Protein AF-A0A958XKD3-F1 (afdb_monomer)

Foldseek 3Di:
DDDDDDDDDDDPPPPDDDDDDDDDQAAEAEDPPDDADPPHSYHYDDPPDDDAAAEDAPVVVVPPPQDDAQRWYQHPNVRFIWGHNRPDIDTPPDDPDPDPVPDPWDFDDDPPDTDIPPPDDDPCVPPDPCPCPPDDPPDDDDPVLFFPDPVRDQQHWTQDPVRAIEHSDSDDPDNYYYPDDDDFDADDPPGRFDDDPNFGAWHAADPAETFGEGLTADNQAPPEYAEYAHYAQGNNQANDEHCEYAAEHLGCNQDHHEYNEYAHEHLGCNHEDHEYNEYTAEHLFCNEEDHEYNEYTAEHLGVNQAHHEYQEYAHEHLGCNVAHHEYCEYFHYHCWCCQPPYYNEYTYCDNDHHHDYNYYDHHYPPDPDDDDPAADEDPDPDHPDNYYYPDDDDDPDDPDPCPPPPPDDDPWDFDDDDQWTDTPVGDIDRNPPPDPDD

Mean predicted aligned error: 16.29 Å

Solvent-accessible surface area (backbone atoms only — not comparable to full-atom values): 24680 Å² total; per-residue (Å²): 134,91,90,85,90,84,81,97,81,85,88,76,88,85,80,89,83,86,90,74,80,88,77,80,90,61,45,57,52,57,86,79,79,65,79,53,52,94,90,42,64,69,33,78,48,61,96,86,59,84,85,86,58,61,71,38,41,58,69,58,59,72,63,51,77,83,66,53,65,69,43,62,34,33,28,67,70,81,72,33,45,32,32,24,76,65,84,52,79,42,72,70,66,74,68,94,63,97,54,81,87,77,55,96,75,57,86,46,77,57,92,94,46,79,48,49,71,91,80,58,74,83,73,62,85,78,48,77,74,87,78,63,80,88,67,78,77,92,60,86,86,81,57,88,85,47,52,60,41,96,82,75,53,75,64,24,46,22,68,44,98,87,68,21,31,8,36,43,36,90,74,43,91,41,67,71,33,64,78,67,86,86,84,68,59,77,30,54,99,86,44,32,60,46,66,51,97,88,36,56,30,37,39,31,56,48,50,73,26,44,22,37,24,53,56,24,42,40,91,64,28,70,96,31,29,47,30,38,15,34,22,44,29,0,27,37,48,28,37,56,34,27,48,29,38,16,40,22,42,30,0,25,20,47,19,31,51,26,29,46,30,37,17,36,23,43,27,2,31,19,33,19,43,55,22,28,48,29,42,28,36,20,44,33,3,30,27,33,20,46,52,20,32,48,31,36,16,35,22,42,31,0,26,25,45,22,31,52,23,28,47,28,38,16,38,21,40,33,1,24,24,60,16,38,57,30,25,47,29,38,14,38,28,68,41,0,15,42,40,27,50,30,33,43,31,40,18,38,44,12,42,61,48,74,66,47,56,73,44,78,42,80,38,44,100,83,58,88,77,86,88,72,98,61,54,41,46,42,83,46,95,74,42,90,37,66,71,32,66,67,68,89,84,85,74,96,74,80,93,74,89,61,80,86,69,72,94,72,80,81,83,66,60,77,44,77,57,91,54,34,44,36,38,74,87,76,54,68,49,79,46,79,81,63,81,85,85,128

Nearest PDB structures (foldseek):
  6x3m-assembly1_B  TM=3.893E-01  e=3.467E+00  Streptococcus pyogenes phage H4489A

Secondary structure (DSSP, 8-state):
---------SSSSSS-----------EEEESS-PPPPTT-SEEEE-SS----PPEE-HHHHHT-SSPPTT-EEEETTTTEEEEE-SSSEEES-----S-TTS-S--EEEETTEEEEGGG----GGGSPPP--TT---SS----TT--B-SSSSSSSEEE-TTS-EEES-SS-SSSEEESS--------SSSS-EEETTEEEEE--SBS-EEESTT-S-TT--S-B--EEESTTTTTT-SS--S-EEESTTTTTEESS--S-EEESTTTT-EESS--S-EEESTTTT-EESS--S-EEESTTTTTT-SS--S-EEESTTTTTT-SS--S-EEESTTTTTT--SSS-EEES----TT--S-EEES-TT-------S-EEES-SS-SSSEEESS----S---S-STT--S------EEEETTEEEETTS-EEE-TTS----

Sequence (438 aa):
MKIRNSLRLSLFLFWTMALAAQAAAQVAINQDNASPNPSAMLDVKSSDKGVLVPRMTTVQRVAIASPATGLLVFDETTGGFWFYNGTIWQDLSADADTDPANELQNLSLSGATLSIENGNSVDLATLPGDNFGNHTATQNLNLSGNYLSGDGDGEGVFVANNGNVGIGTASPNEQLELTGNFRLPVTTATTGAIYSGGSRFVHRYGTENFFAGIEAGNFAIGGFGSNTGVGYRALTSNTSGSFNTALGAGSLWFNTSGNDNTAVGAYALNINISGFANTVMGVYALGSNVSGANNTAIGRDALALNSTGSRNTAVGRDGLVDNVSGSDNVAIGYSAGTNTTGDNNILIGHEGVAGENNSIHLGNNTHTKTLLNGNVGIGTTAPGSALEVNGTVTATTFAGDGSALTGIPDNQTLSLSGTTLSIQDGNSVNLAGIDTDT

Radius of gyration: 66.33 Å; Cα contacts (8 Å, |Δi|>4): 948; chains: 1; bounding box: 147×44×241 Å

Structure (mmCIF, N/CA/C/O backbone):
data_AF-A0A958XKD3-F1
#
_entry.id   AF-A0A958XKD3-F1
#
loop_
_atom_site.group_PDB
_atom_site.id
_atom_site.type_symbol
_atom_site.label_atom_id
_atom_site.label_alt_id
_atom_site.label_comp_id
_atom_site.label_asym_id
_atom_site.label_entity_id
_atom_site.label_seq_id
_atom_site.pdbx_PDB_ins_code
_atom_site.Cartn_x
_atom_site.Cartn_y
_atom_site.Cartn_z
_atom_site.occupancy
_atom_site.B_iso_or_equiv
_atom_site.auth_seq_id
_atom_site.auth_comp_id
_atom_site.auth_asym_id
_atom_site.auth_atom_id
_atom_site.pdbx_PDB_model_num
ATOM 1 N N . MET A 1 1 ? -104.380 -8.897 149.874 1.00 43.31 1 MET A N 1
ATOM 2 C CA . MET A 1 1 ? -104.862 -9.069 148.481 1.00 43.31 1 MET A CA 1
ATOM 3 C C . MET A 1 1 ? -104.172 -7.984 147.628 1.00 43.31 1 MET A C 1
ATOM 5 O O . MET A 1 1 ? -104.431 -6.831 147.917 1.00 43.31 1 MET A O 1
ATOM 9 N N . LYS A 1 2 ? -103.011 -8.269 146.986 1.00 50.03 2 LYS A N 1
ATOM 10 C CA . LYS A 1 2 ? -102.721 -8.266 145.507 1.00 50.03 2 LYS A CA 1
ATOM 11 C C . LYS A 1 2 ? -102.974 -6.887 144.813 1.00 50.03 2 LYS A C 1
ATOM 13 O O . LYS A 1 2 ? -104.091 -6.424 144.937 1.00 50.03 2 LYS A O 1
ATOM 18 N N . ILE A 1 3 ? -102.076 -6.157 144.102 1.00 47.53 3 ILE A N 1
ATOM 19 C CA . ILE A 1 3 ? -101.016 -6.429 143.073 1.00 47.53 3 ILE A CA 1
ATOM 20 C C . ILE A 1 3 ? -100.045 -5.199 142.887 1.00 47.53 3 ILE A C 1
ATOM 22 O O . ILE A 1 3 ? -100.374 -4.101 143.319 1.00 47.53 3 ILE A O 1
ATOM 26 N N . ARG A 1 4 ? -98.856 -5.400 142.260 1.00 52.50 4 ARG A N 1
ATOM 27 C CA . ARG A 1 4 ? -97.653 -4.522 142.050 1.00 52.50 4 ARG A CA 1
ATOM 28 C C . ARG A 1 4 ? -97.585 -3.743 140.693 1.00 52.50 4 ARG A C 1
ATOM 30 O O . ARG A 1 4 ? -98.105 -4.252 139.713 1.00 52.50 4 ARG A O 1
ATOM 37 N N . ASN A 1 5 ? -96.784 -2.649 140.662 1.00 52.84 5 ASN A N 1
ATOM 38 C CA . ASN A 1 5 ? -95.861 -2.074 139.623 1.00 52.84 5 ASN A CA 1
ATOM 39 C C . ASN A 1 5 ? -96.262 -1.809 138.139 1.00 52.84 5 ASN A C 1
ATOM 41 O O . ASN A 1 5 ? -96.505 -2.771 137.428 1.00 52.84 5 ASN A O 1
ATOM 45 N N . SER A 1 6 ? -96.015 -0.576 137.622 1.00 48.25 6 SER A N 1
ATOM 46 C CA . SER A 1 6 ? -95.079 -0.287 136.485 1.00 48.25 6 SER A CA 1
ATOM 47 C C . SER A 1 6 ? -95.017 1.194 136.003 1.00 48.25 6 SER A C 1
ATOM 49 O O . SER A 1 6 ? -96.002 1.717 135.497 1.00 48.25 6 SER A O 1
ATOM 51 N N . LEU A 1 7 ? -93.815 1.796 136.122 1.00 44.59 7 LEU A N 1
ATOM 52 C CA . LEU A 1 7 ? -93.025 2.617 135.154 1.00 44.59 7 LEU A CA 1
ATOM 53 C C . LEU A 1 7 ? -93.712 3.751 134.342 1.00 44.59 7 LEU A C 1
ATOM 55 O O . LEU A 1 7 ? -94.606 3.490 133.556 1.00 44.59 7 LEU A O 1
ATOM 59 N N . ARG A 1 8 ? -93.329 5.045 134.406 1.00 53.38 8 ARG A N 1
ATOM 60 C CA . ARG A 1 8 ? -92.017 5.702 134.120 1.00 53.38 8 ARG A CA 1
ATOM 61 C C . ARG A 1 8 ? -91.347 5.285 132.795 1.00 53.38 8 ARG A C 1
ATOM 63 O O . ARG A 1 8 ? -90.230 4.782 132.824 1.00 53.38 8 ARG A O 1
ATOM 70 N N . LEU A 1 9 ? -91.999 5.513 131.647 1.00 44.31 9 LEU A N 1
ATOM 71 C CA . LEU A 1 9 ? -91.390 5.240 130.328 1.00 44.31 9 LEU A CA 1
ATOM 72 C C . LEU A 1 9 ? -91.744 6.227 129.191 1.00 44.31 9 LEU A C 1
ATOM 74 O O . LEU A 1 9 ? -91.605 5.873 128.030 1.00 44.31 9 LEU A O 1
ATOM 78 N N . SER A 1 10 ? -92.183 7.462 129.452 1.00 52.28 10 SER A N 1
ATOM 79 C CA . SER A 1 10 ? -92.564 8.375 128.348 1.00 52.28 10 SER A CA 1
ATOM 80 C C . SER A 1 10 ? -91.771 9.683 128.260 1.00 52.28 10 SER A C 1
ATOM 82 O O . SER A 1 10 ? -92.182 10.580 127.532 1.00 52.28 10 SER A O 1
ATOM 84 N N . LEU A 1 11 ? -90.639 9.814 128.965 1.00 48.19 11 LEU A N 1
ATOM 85 C CA . LEU A 1 11 ? -89.889 11.079 129.066 1.00 48.19 11 LEU A CA 1
ATOM 86 C C . LEU A 1 11 ? -88.554 11.127 128.287 1.00 48.19 11 LEU A C 1
ATOM 88 O O . LEU A 1 11 ? -87.699 11.929 128.641 1.00 48.19 11 LEU A O 1
ATOM 92 N N . PHE A 1 12 ? -88.320 10.296 127.262 1.00 45.88 12 PHE A N 1
ATOM 93 C CA . PHE A 1 12 ? -86.971 10.211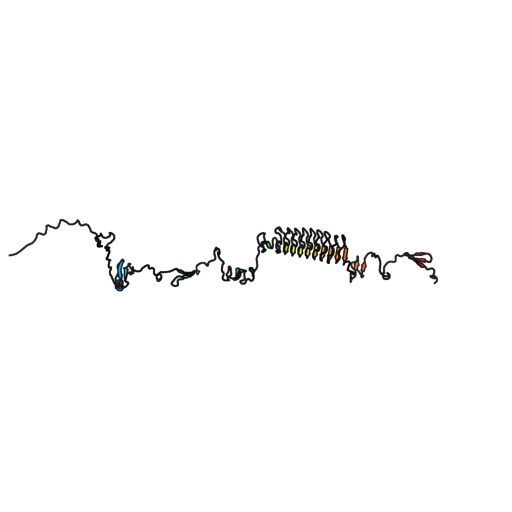 126.657 1.00 45.88 12 PHE A CA 1
ATOM 94 C C . PHE A 1 12 ? -86.889 10.062 125.128 1.00 45.88 12 PHE A C 1
ATOM 96 O O . PHE A 1 12 ? -85.817 9.766 124.616 1.00 45.88 12 PHE A O 1
ATOM 103 N N . LEU A 1 13 ? -87.977 10.251 124.371 1.00 43.97 13 LEU A N 1
ATOM 104 C CA . LEU A 1 13 ? -87.993 9.819 122.961 1.00 43.97 13 LEU A CA 1
ATOM 105 C C . LEU A 1 13 ? -87.944 10.920 121.888 1.00 43.97 13 LEU A C 1
ATOM 107 O O . LEU A 1 13 ? -88.123 10.593 120.724 1.00 43.97 13 LEU A O 1
ATOM 111 N N . PHE A 1 14 ? -87.713 12.200 122.202 1.00 49.28 14 PHE A N 1
ATOM 112 C CA . PHE A 1 14 ? -87.825 13.239 121.154 1.00 49.28 14 PHE A CA 1
ATOM 113 C C . PHE A 1 14 ? -86.728 14.305 121.090 1.00 49.28 14 PHE A C 1
ATOM 115 O O . PHE A 1 14 ? -86.849 15.255 120.320 1.00 49.28 14 PHE A O 1
ATOM 122 N N . TRP A 1 15 ? -85.622 14.139 121.817 1.00 41.72 15 TRP A N 1
ATOM 123 C CA . TRP A 1 15 ? -84.432 14.969 121.625 1.00 41.72 15 TRP A CA 1
ATOM 124 C C . TRP A 1 15 ? -83.238 14.089 121.265 1.00 41.72 15 TRP A C 1
ATOM 126 O O . TRP A 1 15 ? -82.896 13.180 122.014 1.00 41.72 15 TRP A O 1
ATOM 136 N N . THR A 1 16 ? -82.600 14.422 120.138 1.00 45.78 16 THR A N 1
ATOM 137 C CA . THR A 1 16 ? -81.331 13.894 119.593 1.00 45.78 16 THR A CA 1
ATOM 138 C C . THR A 1 16 ? -81.431 12.725 118.594 1.00 45.78 16 THR A C 1
ATOM 140 O O . THR A 1 16 ? -80.895 11.641 118.788 1.00 45.78 16 THR A O 1
ATOM 143 N N . MET A 1 17 ? -82.044 12.987 117.435 1.00 42.97 17 MET A N 1
ATOM 144 C CA . MET A 1 17 ? -81.606 12.377 116.174 1.00 42.97 17 MET A CA 1
ATOM 145 C C . MET A 1 17 ? -80.994 13.454 115.271 1.00 42.97 17 MET A C 1
ATOM 147 O O . MET A 1 17 ? -81.534 14.551 115.158 1.00 42.97 17 MET A O 1
ATOM 151 N N . ALA A 1 18 ? -79.907 13.065 114.603 1.00 47.44 18 ALA A N 1
ATOM 152 C CA . ALA A 1 18 ? -79.299 13.682 113.423 1.00 47.44 18 ALA A CA 1
ATOM 153 C C . ALA A 1 18 ? -78.356 14.888 113.619 1.00 47.44 18 ALA A C 1
ATOM 155 O O . ALA A 1 18 ? -78.576 15.980 113.107 1.00 47.44 18 ALA A O 1
ATOM 156 N N . LEU A 1 19 ? -77.189 14.612 114.204 1.00 49.91 19 LEU A N 1
ATOM 157 C CA . LEU A 1 19 ? -75.917 14.962 113.562 1.00 49.91 19 LEU A CA 1
ATOM 158 C C . LEU A 1 19 ? -75.029 13.712 113.581 1.00 49.91 19 LEU A C 1
ATOM 160 O O . LEU A 1 19 ? -74.456 13.366 114.608 1.00 49.91 19 LEU A O 1
ATOM 164 N N . ALA A 1 20 ? -74.953 13.009 112.453 1.00 47.69 20 ALA A N 1
ATOM 165 C CA . ALA A 1 20 ? -73.937 11.992 112.214 1.00 47.69 20 ALA A CA 1
ATOM 166 C C . ALA A 1 20 ? -73.552 12.054 110.733 1.00 47.69 20 ALA A C 1
ATOM 168 O O . ALA A 1 20 ? -74.342 11.723 109.850 1.00 47.69 20 ALA A O 1
ATOM 169 N N . ALA A 1 21 ? -72.350 12.567 110.488 1.00 47.97 21 ALA A N 1
ATOM 170 C CA . ALA A 1 21 ? -71.689 12.559 109.197 1.00 47.97 21 ALA A CA 1
ATOM 171 C C . ALA A 1 21 ? -7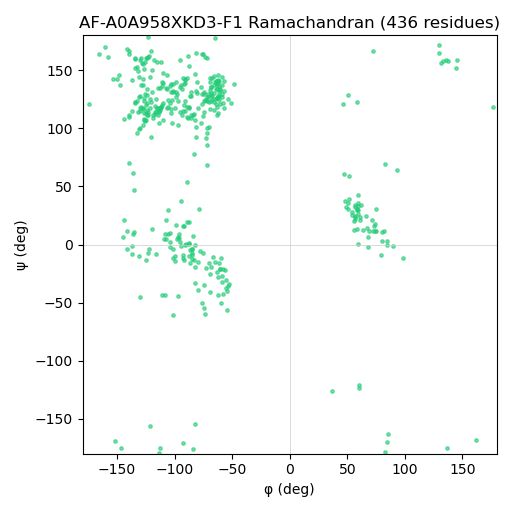1.546 11.116 108.685 1.00 47.97 21 ALA A C 1
ATOM 173 O O . ALA A 1 21 ? -71.251 10.205 109.459 1.00 47.97 21 ALA A O 1
ATOM 174 N N . GLN A 1 22 ? -71.739 10.908 107.381 1.00 49.53 22 GLN A N 1
ATOM 175 C CA . GLN A 1 22 ? -71.389 9.647 106.731 1.00 49.53 22 GLN A CA 1
ATOM 176 C C . GLN A 1 22 ? -69.867 9.472 106.789 1.00 49.53 22 GLN A C 1
ATOM 178 O O . GLN A 1 22 ? -69.133 10.262 106.199 1.00 49.53 22 GLN A O 1
ATOM 183 N N . ALA A 1 23 ? -69.391 8.450 107.497 1.00 50.72 23 ALA A N 1
ATOM 184 C CA . ALA A 1 23 ? -68.012 7.993 107.390 1.00 50.72 23 ALA A CA 1
ATOM 185 C C . ALA A 1 23 ? -67.912 6.997 106.220 1.00 50.72 23 ALA A C 1
ATOM 187 O O . ALA A 1 23 ? -68.693 6.048 106.150 1.00 50.72 23 ALA A O 1
ATOM 188 N N . ALA A 1 24 ? -66.977 7.222 105.291 1.00 57.59 24 ALA A N 1
ATOM 189 C CA . ALA A 1 24 ? -66.688 6.304 104.191 1.00 57.59 24 ALA A CA 1
ATOM 190 C C . ALA A 1 24 ? -66.055 5.002 104.721 1.00 57.59 24 ALA A C 1
ATOM 192 O O . ALA A 1 24 ? -65.162 5.040 105.564 1.00 57.59 24 ALA A O 1
ATOM 193 N N . ALA A 1 25 ? -66.514 3.853 104.222 1.00 59.78 25 ALA A N 1
ATOM 194 C CA . ALA A 1 25 ? -66.119 2.519 104.681 1.00 59.78 25 ALA A CA 1
ATOM 195 C C . ALA A 1 25 ? -64.882 1.962 103.939 1.00 59.78 25 ALA A C 1
ATOM 197 O O . ALA A 1 25 ? -64.940 0.872 103.378 1.00 59.78 25 ALA A O 1
ATOM 198 N N . GLN A 1 26 ? -63.773 2.708 103.899 1.00 82.88 26 GLN A N 1
ATOM 199 C CA . GLN A 1 26 ? -62.493 2.174 103.406 1.00 82.88 26 GLN A CA 1
ATOM 200 C C . GLN A 1 26 ? -61.809 1.351 104.499 1.00 82.88 26 GLN A C 1
ATOM 202 O O . GLN A 1 26 ? -61.807 1.741 105.668 1.00 82.88 26 GLN A O 1
ATOM 207 N N . VAL A 1 27 ? -61.207 0.223 104.120 1.00 81.75 27 VAL A N 1
ATOM 208 C CA . VAL A 1 27 ? -60.477 -0.639 105.054 1.00 81.75 27 VAL A CA 1
ATOM 209 C C . VAL A 1 27 ? -58.978 -0.419 104.869 1.00 81.75 27 VAL A C 1
ATOM 211 O O . VAL A 1 27 ? -58.419 -0.768 103.831 1.00 81.75 27 VAL A O 1
ATOM 214 N N . ALA A 1 28 ? -58.326 0.140 105.889 1.00 83.94 28 ALA A N 1
ATOM 215 C CA . ALA A 1 28 ? -56.870 0.172 105.989 1.00 83.94 28 ALA A CA 1
ATOM 216 C C . ALA A 1 28 ? -56.391 -0.963 106.900 1.00 83.94 28 ALA A C 1
ATOM 218 O O . ALA A 1 28 ? -56.875 -1.103 108.024 1.00 83.94 28 ALA A O 1
ATOM 219 N N . ILE A 1 29 ? -55.425 -1.752 106.434 1.00 87.50 29 ILE A N 1
ATOM 220 C CA . ILE A 1 29 ? -54.701 -2.735 107.245 1.00 87.50 29 ILE A CA 1
ATOM 221 C C . ILE A 1 29 ? -53.223 -2.347 107.202 1.00 87.50 29 ILE A C 1
ATOM 223 O O . ILE A 1 29 ? -52.492 -2.726 106.288 1.00 87.50 29 ILE A O 1
ATOM 227 N N . ASN A 1 30 ? -52.787 -1.548 108.177 1.00 84.56 30 ASN A N 1
ATOM 228 C CA . ASN A 1 30 ? -51.416 -1.051 108.255 1.00 84.56 30 ASN A CA 1
ATOM 229 C C . ASN A 1 30 ? -50.865 -1.044 109.690 1.00 84.56 30 ASN A C 1
ATOM 231 O O . ASN A 1 30 ? -51.594 -1.257 110.656 1.00 84.56 30 ASN A O 1
ATOM 235 N N . GLN A 1 31 ? -49.546 -0.881 109.813 1.00 85.19 31 GLN A N 1
ATOM 236 C CA . GLN A 1 31 ? -48.826 -0.864 111.098 1.00 85.19 31 GLN A CA 1
ATOM 237 C C . GLN A 1 31 ? -48.504 0.561 111.584 1.00 85.19 31 GLN A C 1
ATOM 239 O O . GLN A 1 31 ? -48.039 0.737 112.707 1.00 85.19 31 GLN A O 1
ATOM 244 N N . ASP A 1 32 ? -48.721 1.569 110.735 1.00 83.75 32 ASP A N 1
ATOM 245 C CA . ASP A 1 32 ? -48.344 2.970 110.949 1.00 83.75 32 ASP A CA 1
ATOM 246 C C . ASP A 1 32 ? -49.549 3.897 111.192 1.00 83.75 32 ASP A C 1
ATOM 248 O O . ASP A 1 32 ? -49.376 5.110 111.309 1.00 83.75 32 ASP A O 1
ATOM 252 N N . ASN A 1 33 ? -50.761 3.335 111.289 1.00 79.31 33 ASN A N 1
ATOM 253 C CA . ASN A 1 33 ? -52.031 4.054 111.425 1.00 79.31 33 ASN A CA 1
ATOM 254 C C . ASN A 1 33 ? -52.270 5.106 110.324 1.00 79.31 33 ASN A C 1
ATOM 256 O O . ASN A 1 33 ? -53.009 6.071 110.540 1.00 79.31 33 ASN A O 1
ATOM 260 N N . ALA A 1 34 ? -51.660 4.948 109.145 1.00 81.44 34 ALA A N 1
ATOM 261 C CA . ALA A 1 34 ? -51.922 5.835 108.022 1.00 81.44 34 ALA A CA 1
ATOM 262 C C . ALA A 1 34 ? -53.395 5.743 107.585 1.00 81.44 34 ALA A C 1
ATOM 264 O O . ALA A 1 34 ? -54.013 4.676 107.632 1.00 81.44 34 ALA A O 1
ATOM 265 N N . SER A 1 35 ? -53.963 6.858 107.127 1.00 82.69 35 SER A N 1
ATOM 266 C CA . SER A 1 35 ? -55.280 6.835 106.485 1.00 82.69 35 SER A CA 1
ATOM 267 C C . SER A 1 35 ? -55.223 5.998 105.198 1.00 82.69 35 SER A C 1
ATOM 269 O O . SER A 1 35 ? -54.229 6.106 104.475 1.00 82.69 35 SER A O 1
ATOM 271 N N . PRO A 1 36 ? -56.263 5.200 104.881 1.00 84.00 36 PRO A N 1
ATOM 272 C CA . PRO A 1 36 ? -56.310 4.455 103.625 1.00 84.00 36 PRO A CA 1
ATOM 273 C C . PRO A 1 36 ? -56.220 5.407 102.429 1.00 84.00 36 PRO A C 1
ATOM 275 O O . PRO A 1 36 ? -56.763 6.515 102.461 1.00 84.00 36 PRO A O 1
ATOM 278 N N . ASN A 1 37 ? -55.547 4.976 101.363 1.00 83.00 37 ASN A N 1
ATOM 279 C CA . ASN A 1 37 ? -55.456 5.747 100.131 1.00 83.00 37 ASN A CA 1
ATOM 280 C C . ASN A 1 37 ? -56.865 6.059 99.573 1.00 83.00 37 ASN A C 1
ATOM 282 O O . ASN A 1 37 ? -57.671 5.138 99.427 1.00 83.00 37 ASN A O 1
ATOM 286 N N . PRO A 1 38 ? -57.172 7.314 99.180 1.00 84.06 38 PRO A N 1
ATOM 287 C CA . PRO A 1 38 ? -58.494 7.689 98.664 1.00 84.06 38 PRO A CA 1
ATOM 288 C C . PRO A 1 38 ? -58.981 6.881 97.448 1.00 84.06 38 PRO A C 1
ATOM 290 O O . PRO A 1 38 ? -60.181 6.832 97.199 1.00 84.06 38 PRO A O 1
ATOM 293 N N . SER A 1 39 ? -58.073 6.256 96.691 1.00 84.31 39 SER A N 1
ATOM 294 C CA . SER A 1 39 ? -58.392 5.433 95.514 1.00 84.31 39 SER A CA 1
ATOM 295 C C . SER A 1 39 ? -58.558 3.935 95.807 1.00 84.31 39 SER A C 1
ATOM 297 O O . SER A 1 39 ? -59.006 3.194 94.933 1.00 84.31 39 SER A O 1
ATOM 299 N N . ALA A 1 40 ? -58.230 3.476 97.019 1.00 84.75 40 ALA A N 1
ATOM 300 C CA . ALA A 1 40 ? -58.279 2.066 97.394 1.00 84.75 40 ALA A CA 1
ATOM 301 C C . ALA A 1 40 ? -59.501 1.760 98.272 1.00 84.75 40 ALA A C 1
ATOM 303 O O . ALA A 1 40 ? -59.814 2.490 99.213 1.00 84.75 40 ALA A O 1
ATOM 304 N N . MET A 1 41 ? -60.189 0.650 97.988 1.00 85.62 41 MET A N 1
ATOM 305 C CA . MET A 1 41 ? -61.227 0.115 98.884 1.00 85.62 41 MET A CA 1
ATOM 306 C C . MET A 1 41 ? -60.612 -0.718 100.023 1.00 85.62 41 MET A C 1
ATOM 308 O O . MET A 1 41 ? -61.108 -0.705 101.149 1.00 85.62 41 MET A O 1
ATOM 312 N N . LEU A 1 42 ? -59.503 -1.401 99.723 1.00 86.81 42 LEU A N 1
ATOM 313 C CA . LEU A 1 42 ? -58.647 -2.115 100.664 1.00 86.81 42 LEU A CA 1
ATOM 314 C C . LEU A 1 42 ? -57.208 -1.635 100.452 1.00 86.81 42 LEU A C 1
ATOM 316 O O . LEU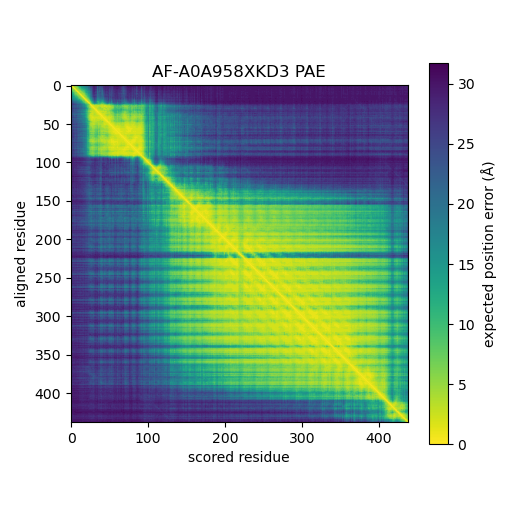 A 1 42 ? -56.651 -1.837 99.375 1.00 86.81 42 LEU A O 1
ATOM 320 N N . ASP A 1 43 ? -56.625 -1.009 101.470 1.00 87.56 43 ASP A N 1
ATOM 321 C CA . ASP A 1 43 ? -55.231 -0.561 101.474 1.00 87.56 43 ASP A CA 1
ATOM 322 C C . ASP A 1 43 ? -54.452 -1.369 102.516 1.00 87.56 43 ASP A C 1
ATOM 324 O O . ASP A 1 43 ? -54.752 -1.307 103.713 1.00 87.56 43 ASP A O 1
ATOM 328 N N . VAL A 1 44 ? -53.489 -2.173 102.063 1.00 89.56 44 VAL A N 1
ATOM 329 C CA . VAL A 1 44 ? -52.655 -3.007 102.934 1.00 89.56 44 VAL A CA 1
ATOM 330 C C . VAL A 1 44 ? -51.217 -2.531 102.839 1.00 89.56 44 VAL A C 1
ATOM 332 O O . VAL A 1 44 ? -50.594 -2.628 101.783 1.00 89.56 44 VAL A O 1
ATOM 335 N N . LYS A 1 45 ? -50.668 -2.067 103.964 1.00 85.75 45 LYS A N 1
ATOM 336 C CA . LYS A 1 45 ? -49.289 -1.581 104.048 1.00 85.75 45 LYS A CA 1
ATOM 337 C C . LYS A 1 45 ? -48.564 -2.234 105.216 1.00 85.75 45 LYS A C 1
ATOM 339 O O . LYS A 1 45 ? -48.908 -2.038 106.379 1.00 85.75 45 LYS A O 1
ATOM 344 N N . SER A 1 46 ? -47.519 -2.989 104.913 1.00 85.81 46 SER A N 1
ATOM 345 C CA . SER A 1 46 ? -46.638 -3.604 105.903 1.00 85.81 46 SER A CA 1
ATOM 346 C C . SER A 1 46 ? -45.227 -3.697 105.328 1.00 85.81 46 SER A C 1
ATOM 348 O O . SER A 1 46 ? -45.059 -3.861 104.123 1.00 85.81 46 SER A O 1
ATOM 350 N N . SER A 1 47 ? -44.212 -3.547 106.180 1.00 87.06 47 SER A N 1
ATOM 351 C CA . SER A 1 47 ? -42.799 -3.675 105.798 1.00 87.06 47 SER A CA 1
ATOM 352 C C . SER A 1 47 ? -42.270 -5.110 105.882 1.00 87.06 47 SER A C 1
ATOM 354 O O . SER A 1 47 ? -41.153 -5.370 105.449 1.00 87.06 47 SER A O 1
ATOM 356 N N . ASP A 1 48 ? -43.039 -6.028 106.472 1.00 84.31 48 ASP A N 1
ATOM 357 C CA . ASP A 1 48 ? -42.602 -7.385 106.816 1.00 84.31 48 ASP A CA 1
ATOM 358 C C . ASP A 1 48 ? -43.676 -8.470 106.590 1.00 84.31 48 ASP A C 1
ATOM 360 O O . ASP A 1 48 ? -43.401 -9.656 106.772 1.00 84.31 48 ASP A O 1
ATOM 364 N N . LYS A 1 49 ? -44.899 -8.097 106.187 1.00 84.94 49 LYS A N 1
ATOM 365 C CA . LYS A 1 49 ? -46.021 -9.014 105.923 1.00 84.94 49 LYS A CA 1
ATOM 366 C C . LYS A 1 49 ? -46.671 -8.702 104.575 1.00 84.94 49 LYS A C 1
ATOM 368 O O . LYS A 1 49 ? -46.716 -7.554 104.148 1.00 84.94 49 LYS A O 1
ATOM 373 N N . GLY A 1 50 ? -47.205 -9.732 103.921 1.00 83.06 50 GLY A N 1
ATOM 374 C CA . GLY A 1 50 ? -47.924 -9.617 102.648 1.00 83.06 50 GLY A CA 1
ATOM 375 C C . GLY A 1 50 ? -49.410 -9.951 102.769 1.00 83.06 50 GLY A C 1
ATOM 376 O O . GLY A 1 50 ? -49.904 -10.313 103.839 1.00 83.06 50 GLY A O 1
ATOM 377 N N . VAL A 1 51 ? -50.120 -9.871 101.646 1.00 87.69 51 VAL A N 1
ATOM 378 C CA . VAL A 1 51 ? -51.502 -10.349 101.530 1.00 87.69 51 VAL A CA 1
ATOM 379 C C . VAL A 1 51 ? -51.482 -11.797 101.051 1.00 87.69 51 VAL A C 1
ATOM 381 O O . VAL A 1 51 ? -50.985 -12.088 99.965 1.00 87.69 51 VAL A O 1
ATOM 384 N N . LEU A 1 52 ? -52.046 -12.709 101.845 1.00 86.31 52 LEU A N 1
ATOM 385 C CA . LEU A 1 52 ? -52.351 -14.061 101.383 1.00 86.31 52 LEU A CA 1
ATOM 386 C C . LEU A 1 52 ? -53.720 -14.056 100.704 1.00 86.31 52 LEU A C 1
ATOM 388 O O . LEU A 1 52 ? -54.751 -13.917 101.360 1.00 86.31 52 LEU A O 1
ATOM 392 N N . VAL A 1 53 ? -53.714 -14.207 99.383 1.00 89.88 53 VAL A N 1
ATOM 393 C CA . VAL A 1 53 ? -54.924 -14.466 98.590 1.00 89.88 53 VAL A CA 1
ATOM 394 C C . VAL A 1 53 ? -55.369 -15.924 98.767 1.00 89.88 53 VAL A C 1
ATOM 396 O O . VAL A 1 53 ? -54.570 -16.743 99.233 1.00 89.88 53 VAL A O 1
ATOM 399 N N . PRO A 1 54 ? -56.616 -16.290 98.408 1.00 93.50 54 PRO A N 1
ATOM 400 C CA . PRO A 1 54 ? -57.051 -17.680 98.430 1.00 93.50 54 PRO A CA 1
ATOM 401 C C . PRO A 1 54 ? -56.067 -18.582 97.680 1.00 93.50 54 PRO A C 1
ATOM 403 O O . PRO A 1 54 ? -55.773 -18.366 96.501 1.00 93.50 54 PRO A O 1
ATOM 406 N N . ARG A 1 55 ? -55.546 -19.576 98.399 1.00 93.88 55 ARG A N 1
ATOM 407 C CA . ARG A 1 55 ? -54.624 -20.586 97.887 1.00 93.88 55 ARG A CA 1
ATOM 408 C C . ARG A 1 55 ? -55.408 -21.843 97.568 1.00 93.88 55 ARG A C 1
ATOM 410 O O . ARG A 1 55 ? -56.230 -22.271 98.378 1.00 93.88 55 ARG A O 1
ATOM 417 N N . MET A 1 56 ? -55.191 -22.389 96.385 1.00 93.62 56 MET A N 1
ATOM 418 C CA . MET A 1 56 ? -55.923 -23.556 95.912 1.00 93.62 56 MET A CA 1
ATOM 419 C C . MET A 1 56 ? -55.136 -24.285 94.829 1.00 93.62 56 MET A C 1
ATOM 421 O O . MET A 1 56 ? -54.245 -23.709 94.216 1.00 93.62 56 MET A O 1
ATOM 425 N N . THR A 1 57 ? -55.471 -25.542 94.560 1.00 95.25 57 THR A N 1
ATOM 426 C CA . THR A 1 57 ? -54.887 -26.294 93.439 1.00 95.25 57 THR A CA 1
ATOM 427 C C . THR A 1 57 ? -55.486 -25.864 92.101 1.00 95.25 57 THR A C 1
ATOM 429 O O . THR A 1 57 ? -56.583 -25.301 92.058 1.00 95.25 57 THR A O 1
ATOM 432 N N . THR A 1 58 ? -54.842 -26.214 90.985 1.00 92.12 58 THR A N 1
ATOM 433 C CA . THR A 1 58 ? -55.387 -25.951 89.640 1.00 92.12 58 THR A CA 1
ATOM 434 C C . THR A 1 58 ? -56.792 -26.514 89.461 1.00 92.12 58 THR A C 1
ATOM 436 O O . THR A 1 58 ? -57.665 -25.849 88.902 1.00 92.12 58 THR A O 1
ATOM 439 N N . VAL A 1 59 ? -57.046 -27.715 89.988 1.00 93.25 59 VAL A N 1
ATOM 440 C CA . VAL A 1 59 ? -58.368 -28.355 89.924 1.00 93.25 59 VAL A CA 1
ATOM 441 C C . VAL A 1 59 ? -59.409 -27.518 90.664 1.00 93.25 59 VAL A C 1
ATOM 443 O O . VAL A 1 59 ? -60.506 -27.306 90.157 1.00 93.25 59 VAL A O 1
ATOM 446 N N . GLN A 1 60 ? -59.059 -27.001 91.841 1.00 94.56 60 GLN A N 1
ATOM 447 C CA . GLN A 1 60 ? -59.950 -26.158 92.633 1.00 94.56 60 GLN A CA 1
ATOM 448 C C . GLN A 1 60 ? -60.183 -24.793 91.978 1.00 94.56 60 GLN A C 1
ATOM 450 O O . GLN A 1 60 ? -61.324 -24.343 91.936 1.00 94.56 60 GLN A O 1
ATOM 455 N N . ARG A 1 61 ? -59.143 -24.170 91.407 1.00 95.00 61 ARG A N 1
ATOM 456 C CA . ARG A 1 61 ? -59.261 -22.901 90.674 1.00 95.00 61 ARG A CA 1
ATOM 457 C C . ARG A 1 61 ? -60.200 -23.018 89.478 1.00 95.00 61 ARG A C 1
ATOM 459 O O . ARG A 1 61 ? -61.095 -22.193 89.312 1.00 95.00 61 ARG A O 1
ATOM 466 N N . VAL A 1 62 ? -60.004 -24.035 88.638 1.00 91.56 62 VAL A N 1
ATOM 467 C CA . VAL A 1 62 ? -60.823 -24.242 87.431 1.00 91.56 62 VAL A CA 1
ATOM 468 C C . VAL A 1 62 ? -62.257 -24.654 87.790 1.00 91.56 62 VAL A C 1
ATOM 470 O O . VAL A 1 62 ? -63.179 -24.362 87.036 1.00 91.56 62 VAL A O 1
ATOM 473 N N . ALA A 1 63 ? -62.468 -25.262 88.962 1.00 92.88 63 ALA A N 1
ATOM 474 C CA . ALA A 1 63 ? -63.793 -25.615 89.466 1.00 92.88 63 ALA A CA 1
ATOM 475 C C . ALA A 1 63 ? -64.587 -24.437 90.069 1.00 92.88 63 ALA A C 1
ATOM 477 O O . ALA A 1 63 ? -65.752 -24.628 90.425 1.00 92.88 63 ALA A O 1
ATOM 478 N N . ILE A 1 64 ? -64.009 -23.232 90.194 1.00 90.94 64 ILE A N 1
ATOM 479 C CA . ILE A 1 64 ? -64.764 -22.046 90.625 1.00 90.94 64 ILE A CA 1
ATOM 480 C C . ILE A 1 64 ? -65.854 -21.764 89.585 1.00 90.94 64 ILE A C 1
ATOM 482 O O . ILE A 1 64 ? -65.562 -21.402 88.449 1.00 90.94 64 ILE A O 1
ATOM 486 N N . ALA A 1 65 ? -67.119 -21.926 89.976 1.00 88.44 65 ALA A N 1
ATOM 487 C CA . ALA A 1 65 ? -68.258 -21.632 89.115 1.00 88.44 65 ALA A CA 1
ATOM 488 C C . ALA A 1 65 ? -68.440 -20.112 88.978 1.00 88.44 65 ALA A C 1
ATOM 490 O O . ALA A 1 65 ? -68.583 -19.415 89.982 1.00 88.44 65 ALA A O 1
ATOM 491 N N . SER A 1 66 ? -68.455 -19.612 87.739 1.00 89.06 66 SER A N 1
ATOM 492 C CA . SER A 1 66 ? -68.654 -18.191 87.406 1.00 89.06 66 SER A CA 1
ATOM 493 C C . SER A 1 66 ? -67.728 -17.224 88.175 1.00 89.06 66 SER A C 1
ATOM 495 O O . SER A 1 66 ? -68.220 -16.355 88.900 1.00 89.06 66 SER A O 1
ATOM 497 N N . PRO A 1 67 ? -66.392 -17.353 88.055 1.00 90.94 67 PRO A N 1
ATOM 498 C CA . PRO A 1 67 ? -65.456 -16.473 88.746 1.00 90.94 67 PRO A CA 1
ATOM 499 C C . PRO A 1 67 ? -65.647 -15.016 88.305 1.00 90.94 67 PRO A C 1
ATOM 501 O O . PRO A 1 67 ? -65.875 -14.721 87.131 1.00 90.94 67 PRO A O 1
ATOM 504 N N . ALA A 1 68 ? -65.554 -14.083 89.252 1.00 91.81 68 ALA A N 1
ATOM 505 C CA . ALA A 1 68 ? -65.637 -12.662 88.940 1.00 91.81 68 ALA A CA 1
ATOM 506 C C . ALA A 1 68 ? -64.431 -12.222 88.092 1.00 91.81 68 ALA A C 1
ATOM 508 O O . ALA A 1 68 ? -63.311 -12.695 88.287 1.00 91.81 68 ALA A O 1
ATOM 509 N N . THR A 1 69 ? -64.642 -11.283 87.168 1.00 91.94 69 THR A N 1
ATOM 510 C CA . THR A 1 69 ? -63.526 -10.655 86.440 1.00 91.94 69 THR A CA 1
ATOM 511 C C . THR A 1 69 ? -62.613 -9.932 87.433 1.00 91.94 69 THR A C 1
ATOM 513 O O . THR A 1 69 ? -63.094 -9.189 88.285 1.00 91.94 69 THR A O 1
ATOM 516 N N . GLY A 1 70 ? -61.305 -10.166 87.338 1.00 87.94 70 GLY A N 1
ATOM 517 C CA . GLY A 1 70 ? -60.298 -9.667 88.274 1.00 87.94 70 GLY A CA 1
ATOM 518 C C . GLY A 1 70 ? -60.100 -10.534 89.523 1.00 87.94 70 GLY A C 1
ATOM 519 O O . GLY A 1 70 ? -59.306 -10.160 90.383 1.00 87.94 70 GLY A O 1
ATOM 520 N N . LEU A 1 71 ? -60.787 -11.680 89.649 1.00 93.19 71 LEU A N 1
ATOM 521 C CA . LEU A 1 71 ? -60.598 -12.591 90.781 1.00 93.19 71 LEU A CA 1
ATOM 522 C C . LEU A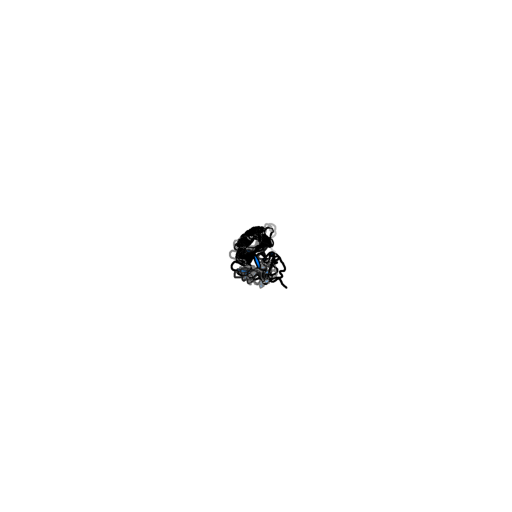 1 71 ? -59.166 -13.135 90.785 1.00 93.19 71 LEU A C 1
ATOM 524 O O . LEU A 1 71 ? -58.791 -13.827 89.847 1.00 93.19 71 LEU A O 1
ATOM 528 N N . LEU A 1 72 ? -58.406 -12.842 91.842 1.00 92.75 72 LEU A N 1
ATOM 529 C CA . LEU A 1 72 ? -57.011 -13.249 92.021 1.00 92.75 72 LEU A CA 1
ATOM 530 C C . LEU A 1 72 ? -56.911 -14.424 92.999 1.00 92.75 72 LEU A C 1
ATOM 532 O O . LEU A 1 72 ? -57.453 -14.374 94.105 1.00 92.75 72 LEU A O 1
ATOM 536 N N . VAL A 1 73 ? -56.180 -15.461 92.608 1.00 93.38 73 VAL A N 1
ATOM 537 C CA . VAL A 1 73 ? -55.866 -16.623 93.444 1.00 93.38 73 VAL A CA 1
ATOM 538 C C . VAL A 1 73 ? -54.389 -16.970 93.312 1.00 93.38 73 VAL A C 1
ATOM 540 O O . VAL A 1 73 ? -53.738 -16.606 92.332 1.00 93.38 73 VAL A O 1
ATOM 543 N N . PHE A 1 74 ? -53.858 -17.699 94.285 1.00 92.81 74 PHE A N 1
ATOM 544 C CA . PHE A 1 74 ? -52.552 -18.334 94.155 1.00 92.81 74 PHE A CA 1
ATOM 545 C C . PHE A 1 74 ? -52.772 -19.819 93.881 1.00 92.81 74 PHE A C 1
ATOM 547 O O . PHE A 1 74 ? -53.357 -20.524 94.710 1.00 92.81 74 PHE A O 1
ATOM 554 N N . ASP A 1 75 ? -52.347 -20.278 92.705 1.00 91.19 75 ASP A N 1
ATOM 555 C CA . ASP A 1 75 ? -52.426 -21.689 92.349 1.00 91.19 75 ASP A CA 1
ATOM 556 C C . ASP A 1 75 ? -51.209 -22.421 92.916 1.00 91.19 75 ASP A C 1
ATOM 558 O O . ASP A 1 75 ? -50.075 -22.223 92.485 1.00 91.19 75 ASP A O 1
ATOM 562 N N . GLU A 1 76 ? -51.449 -23.282 93.897 1.00 90.88 76 GLU A N 1
ATOM 563 C CA . GLU A 1 76 ? -50.408 -24.036 94.590 1.00 90.88 76 GLU A CA 1
ATOM 564 C C . GLU A 1 76 ? -49.802 -25.149 93.734 1.00 90.88 76 GLU A C 1
ATOM 566 O O . GLU A 1 76 ? -48.709 -25.620 94.033 1.00 90.88 76 GLU A O 1
ATOM 571 N N . THR A 1 77 ? -50.507 -25.591 92.690 1.00 89.38 77 THR A N 1
ATOM 572 C CA . THR A 1 77 ? -50.022 -26.626 91.770 1.00 89.38 77 THR A CA 1
ATOM 573 C C . THR A 1 77 ? -49.048 -26.044 90.752 1.00 89.38 77 THR A C 1
ATOM 575 O O . THR A 1 77 ? -48.042 -26.683 90.459 1.00 89.38 77 THR A O 1
ATOM 578 N N . THR A 1 78 ? -49.304 -24.835 90.238 1.00 84.56 78 THR A N 1
ATOM 579 C CA . THR A 1 78 ? -48.378 -24.152 89.312 1.00 84.56 78 THR A CA 1
ATOM 580 C C . THR A 1 78 ? -47.384 -23.234 90.026 1.00 84.56 78 THR A C 1
ATOM 582 O O . THR A 1 78 ? -46.425 -22.789 89.410 1.00 84.56 78 THR A O 1
ATOM 585 N N . GLY A 1 79 ? -47.602 -22.928 91.309 1.00 84.12 79 GLY A N 1
ATOM 586 C CA . GLY A 1 79 ? -46.738 -22.047 92.100 1.00 84.12 79 GLY A CA 1
ATOM 587 C C . GLY A 1 79 ? -46.828 -20.564 91.721 1.00 84.12 79 GLY A C 1
ATOM 588 O O . GLY A 1 79 ? -45.902 -19.814 92.020 1.00 84.12 79 GLY A O 1
ATOM 589 N N . GLY A 1 80 ? -47.921 -20.141 91.076 1.00 86.75 80 GLY A N 1
ATOM 590 C CA . GLY A 1 80 ? -48.063 -18.809 90.478 1.00 86.75 80 GLY A CA 1
ATOM 591 C C . GLY A 1 80 ? -49.341 -18.082 90.893 1.00 86.75 80 GLY A C 1
ATOM 592 O O . GLY A 1 80 ? -50.322 -18.690 91.334 1.00 86.75 80 GLY A O 1
ATOM 593 N N . PHE A 1 81 ? -49.346 -16.759 90.733 1.00 90.50 81 PHE A N 1
ATOM 594 C CA . PHE A 1 81 ? -50.559 -15.953 90.862 1.00 90.50 81 PHE A CA 1
ATOM 595 C C . PHE A 1 81 ? -51.365 -16.009 89.570 1.00 90.50 81 PHE A C 1
ATOM 597 O O . PHE A 1 81 ? -50.830 -15.773 88.493 1.00 90.50 81 PHE A O 1
ATOM 604 N N . TRP A 1 82 ? -52.666 -16.259 89.685 1.00 91.31 82 TRP A N 1
ATOM 605 C CA . TRP A 1 82 ? -53.578 -16.311 88.548 1.00 91.31 82 TRP A CA 1
ATOM 606 C C . TRP A 1 82 ? -54.762 -15.396 88.777 1.00 91.31 82 TRP A C 1
ATOM 608 O O . TRP A 1 82 ? -55.345 -15.400 89.863 1.00 91.31 82 TRP A O 1
ATOM 618 N N . PHE A 1 83 ? -55.164 -14.663 87.742 1.00 93.38 83 PHE A N 1
ATOM 619 C CA . PHE A 1 83 ? -56.395 -13.885 87.778 1.00 93.38 83 PHE A CA 1
ATOM 620 C C . PHE A 1 83 ? -57.373 -14.323 86.692 1.00 93.38 83 PHE A C 1
ATOM 622 O O . PHE A 1 83 ? -56.976 -14.792 85.627 1.00 93.38 83 PHE A O 1
ATOM 629 N N . TYR A 1 84 ? -58.669 -14.185 86.952 1.00 93.94 84 TYR A N 1
ATOM 630 C CA . TYR A 1 84 ? -59.686 -14.438 85.940 1.00 93.94 84 TYR A CA 1
ATOM 631 C C . TYR A 1 84 ? -59.948 -13.171 85.122 1.00 93.94 84 TYR A C 1
ATOM 633 O O . TYR A 1 84 ? -60.402 -12.166 85.665 1.00 93.94 84 TYR A O 1
ATOM 641 N N . ASN A 1 85 ? -59.709 -13.199 83.812 1.00 88.00 85 ASN A N 1
ATOM 642 C CA . ASN A 1 85 ? -59.861 -12.019 82.949 1.00 88.00 85 ASN A CA 1
ATOM 643 C C . ASN A 1 85 ? -61.304 -11.776 82.459 1.00 88.00 85 ASN A C 1
ATOM 645 O O . ASN A 1 85 ? -61.539 -10.914 81.617 1.00 88.00 85 ASN A O 1
ATOM 649 N N . GLY A 1 86 ? -62.269 -12.539 82.980 1.00 87.12 86 GLY A N 1
ATOM 650 C CA . GLY A 1 86 ? -63.674 -12.501 82.571 1.00 87.12 86 GLY A CA 1
ATOM 651 C C . GLY A 1 86 ? -64.063 -13.600 81.584 1.00 87.12 86 GLY A C 1
ATOM 652 O O . GLY A 1 86 ? -65.251 -13.821 81.377 1.00 87.12 86 GLY A O 1
ATOM 653 N N . THR A 1 87 ? -63.085 -14.317 81.017 1.00 86.62 87 THR A N 1
ATOM 654 C CA . THR A 1 87 ? -63.327 -15.475 80.138 1.00 86.62 87 THR A CA 1
ATOM 655 C C . THR A 1 87 ? -62.498 -16.692 80.548 1.00 86.62 87 THR A C 1
ATOM 657 O O . THR A 1 87 ? -63.037 -17.794 80.657 1.00 86.62 87 THR A O 1
ATOM 660 N N . ILE A 1 88 ? -61.208 -16.506 80.841 1.00 88.88 88 ILE A N 1
ATOM 661 C CA . ILE A 1 88 ? -60.279 -17.571 81.241 1.00 88.88 88 ILE A CA 1
ATOM 662 C C . ILE A 1 88 ? -59.429 -17.153 82.446 1.00 88.88 88 ILE A C 1
ATOM 664 O O . ILE A 1 88 ? -59.279 -15.968 82.751 1.00 88.88 88 ILE A O 1
ATOM 668 N N . TRP A 1 89 ? -58.857 -18.145 83.127 1.00 89.50 89 TRP A N 1
ATOM 669 C CA . TRP A 1 89 ? -57.790 -17.924 84.100 1.00 89.50 89 TRP A CA 1
ATOM 670 C C . TRP A 1 89 ? -56.487 -17.613 83.362 1.00 89.50 89 TRP A C 1
ATOM 672 O O . TRP A 1 89 ? -56.106 -18.359 82.463 1.00 89.50 89 TRP A O 1
ATOM 682 N N . GLN A 1 90 ? -55.815 -16.532 83.751 1.00 88.75 90 GLN A N 1
ATOM 683 C CA . GLN A 1 90 ? -54.553 -16.072 83.184 1.00 88.75 90 GLN A CA 1
ATOM 684 C C . GLN A 1 90 ? -53.464 -16.050 84.260 1.00 88.75 90 GLN A C 1
ATOM 686 O O . GLN A 1 90 ? -53.689 -15.539 85.361 1.00 88.75 90 GLN A O 1
ATOM 691 N N . ASP A 1 91 ? -52.308 -16.627 83.937 1.00 86.81 91 ASP A N 1
ATOM 692 C CA . ASP A 1 91 ? -51.130 -16.648 84.804 1.00 86.81 91 ASP A CA 1
ATOM 693 C C . ASP A 1 91 ? -50.432 -15.287 84.767 1.00 86.81 91 ASP A C 1
ATOM 695 O O . ASP A 1 91 ? -50.256 -14.704 83.698 1.00 86.81 91 ASP A O 1
ATOM 699 N N . LEU A 1 92 ? -50.039 -14.784 85.932 1.00 77.12 92 LEU A N 1
ATOM 700 C CA . LEU A 1 92 ? -49.278 -13.545 86.097 1.00 77.12 92 LEU A CA 1
ATOM 701 C C . LEU A 1 92 ? -47.789 -13.801 86.358 1.00 77.12 92 LEU A C 1
ATOM 703 O O . LEU A 1 92 ? -47.028 -12.846 86.470 1.00 77.12 92 LEU A O 1
ATOM 707 N N . SER A 1 93 ? -47.378 -15.066 86.483 1.00 66.88 93 SER A N 1
ATOM 708 C CA . SER A 1 93 ? -45.981 -15.477 86.664 1.00 66.88 93 SER A CA 1
ATOM 709 C C . SER A 1 93 ? -45.261 -15.836 85.360 1.00 66.88 93 SER A C 1
ATOM 711 O O . SER A 1 93 ? -44.071 -16.137 85.395 1.00 66.88 93 SER A O 1
ATOM 713 N N . ALA A 1 94 ? -45.951 -15.764 84.216 1.00 56.88 94 ALA A N 1
ATOM 714 C CA . ALA A 1 94 ? -45.331 -15.876 82.901 1.00 56.88 94 ALA A CA 1
ATOM 715 C C . ALA A 1 94 ? -44.487 -14.621 82.623 1.00 56.88 94 ALA A C 1
ATOM 717 O O . ALA A 1 94 ? -45.020 -13.555 82.308 1.00 56.88 94 ALA A O 1
ATOM 718 N N . ASP A 1 95 ? -43.176 -14.764 82.800 1.00 54.78 95 ASP A N 1
ATOM 719 C CA . ASP A 1 95 ? -42.182 -13.778 82.412 1.00 54.78 95 ASP A CA 1
ATOM 720 C C . ASP A 1 95 ? -42.116 -13.648 80.883 1.00 54.78 95 ASP A C 1
ATOM 722 O O . ASP A 1 95 ? -42.222 -14.619 80.132 1.00 54.78 95 ASP A O 1
ATOM 726 N N . ALA A 1 96 ? -41.912 -12.406 80.466 1.00 52.38 96 ALA A N 1
ATOM 727 C CA . ALA A 1 96 ? -41.161 -12.055 79.282 1.00 52.38 96 ALA A CA 1
ATOM 728 C C . ALA A 1 96 ? -39.666 -12.328 79.577 1.00 52.38 96 ALA A C 1
ATOM 730 O O . ALA A 1 96 ? -38.895 -11.383 79.759 1.00 52.38 96 ALA A O 1
ATOM 731 N N . ASP A 1 97 ? -39.284 -13.606 79.717 1.00 59.22 97 ASP A N 1
ATOM 732 C CA . ASP A 1 97 ? -37.934 -13.992 80.148 1.00 59.22 97 ASP A CA 1
ATOM 733 C C . ASP A 1 97 ? -36.899 -13.973 79.016 1.00 59.22 97 ASP A C 1
ATOM 735 O O . ASP A 1 97 ? -37.203 -13.905 77.828 1.00 59.22 97 ASP A O 1
ATOM 739 N N . THR A 1 98 ? -35.627 -14.008 79.417 1.00 46.34 98 THR A N 1
ATOM 740 C CA . THR A 1 98 ? -34.439 -14.105 78.555 1.00 46.34 98 THR A CA 1
ATOM 741 C C . THR A 1 98 ? -34.171 -15.539 78.056 1.00 46.34 98 THR A C 1
ATOM 743 O O . THR A 1 98 ? -33.007 -15.917 77.897 1.00 46.34 98 THR A O 1
ATOM 746 N N . ASP A 1 99 ? -35.206 -16.364 77.870 1.00 52.06 99 ASP A N 1
ATOM 747 C CA . ASP A 1 99 ? -35.098 -17.704 77.280 1.00 52.06 99 ASP A CA 1
ATOM 748 C C . ASP A 1 99 ? -35.251 -17.630 75.744 1.00 52.06 99 ASP A C 1
ATOM 750 O O . ASP A 1 99 ? -36.355 -17.409 75.243 1.00 52.06 99 ASP A O 1
ATOM 754 N N . PRO A 1 100 ? -34.186 -17.861 74.950 1.00 53.09 100 PRO A N 1
ATOM 755 C CA . PRO A 1 100 ? -34.271 -17.773 73.492 1.00 53.09 100 PRO A CA 1
ATOM 756 C C . PRO A 1 100 ? -35.162 -18.856 72.857 1.00 53.09 100 PRO A C 1
ATOM 758 O O . PRO A 1 100 ? -35.461 -18.768 71.668 1.00 53.09 100 PRO A O 1
ATOM 761 N N . ALA A 1 101 ? -35.589 -19.881 73.606 1.00 46.56 101 ALA A N 1
ATOM 762 C CA . ALA A 1 101 ? -36.400 -20.979 73.081 1.00 46.56 101 ALA A CA 1
ATOM 763 C C . ALA A 1 101 ? -37.909 -20.676 73.007 1.00 46.56 101 ALA A C 1
ATOM 765 O O . ALA A 1 101 ? -38.645 -21.435 72.369 1.00 46.56 101 ALA A O 1
ATOM 766 N N . ASN A 1 102 ? -38.388 -19.600 73.644 1.00 53.75 102 ASN A N 1
ATOM 767 C CA . ASN A 1 102 ? -39.804 -19.207 73.616 1.00 53.75 102 ASN A CA 1
ATOM 768 C C . ASN A 1 102 ? -40.085 -17.950 72.763 1.00 53.75 102 ASN A C 1
ATOM 770 O O . ASN A 1 102 ? -41.234 -17.510 72.663 1.00 53.75 102 ASN A O 1
ATOM 774 N N . GLU A 1 103 ? -39.064 -17.418 72.084 1.00 53.53 103 GLU A N 1
ATOM 775 C CA . GLU A 1 103 ? -39.192 -16.275 71.184 1.00 53.53 103 GLU A CA 1
ATOM 776 C C . GLU A 1 103 ? -39.877 -16.684 69.864 1.00 53.53 103 GLU A C 1
ATOM 778 O O . GLU A 1 103 ? -39.510 -17.659 69.208 1.00 53.53 103 GLU A O 1
ATOM 783 N N . LEU A 1 104 ? -40.884 -15.917 69.427 1.00 57.22 104 LEU A N 1
ATOM 784 C CA . LEU A 1 104 ? -41.687 -16.238 68.234 1.00 57.22 104 LEU A CA 1
ATOM 785 C C . LEU A 1 104 ? -40.898 -16.224 66.908 1.00 57.22 104 LEU A C 1
ATOM 787 O O . LEU A 1 104 ? -41.420 -16.726 65.911 1.00 57.22 104 LEU A O 1
ATOM 791 N N . GLN A 1 105 ? -39.685 -15.655 66.877 1.00 59.16 105 GLN A N 1
ATOM 792 C CA . GLN A 1 105 ? -38.717 -15.747 65.772 1.00 59.16 105 GLN A CA 1
ATOM 793 C C . GLN A 1 105 ? -37.389 -15.079 66.157 1.00 59.16 105 GLN A C 1
ATOM 795 O O . GLN A 1 105 ? -37.359 -13.869 66.375 1.00 59.16 105 GLN A O 1
ATOM 800 N N . ASN A 1 106 ? -36.289 -15.836 66.140 1.00 61.28 106 ASN A N 1
ATOM 801 C CA . ASN A 1 106 ? -34.940 -15.284 66.240 1.00 61.28 106 ASN A CA 1
ATOM 802 C C . ASN A 1 106 ? -34.299 -15.167 64.852 1.00 61.28 106 ASN A C 1
ATOM 804 O O . ASN A 1 106 ? -34.248 -16.143 64.100 1.00 61.28 106 ASN A O 1
ATOM 808 N N . LEU A 1 107 ? -33.800 -13.975 64.516 1.00 69.56 107 LEU A N 1
ATOM 809 C CA . LEU A 1 107 ? -33.009 -13.735 63.310 1.00 69.56 107 LEU A CA 1
ATOM 810 C C . LEU A 1 107 ? -31.536 -13.653 63.711 1.00 69.56 107 LEU A C 1
ATOM 812 O O . LEU A 1 107 ? -31.102 -12.644 64.266 1.00 69.56 107 LEU A O 1
ATOM 816 N N . SER A 1 108 ? -30.764 -14.706 63.439 1.00 67.31 108 SER A N 1
ATOM 817 C CA . SER A 1 108 ? -29.338 -14.741 63.776 1.00 67.31 108 SER A CA 1
ATOM 818 C C . SER A 1 108 ? -28.466 -14.742 62.522 1.00 67.31 108 SER A C 1
ATOM 820 O O . SER A 1 108 ? -28.724 -15.468 61.561 1.00 67.31 108 SER A O 1
ATOM 822 N N . LEU A 1 109 ? -27.417 -13.914 62.528 1.00 66.62 109 LEU A N 1
ATOM 823 C CA . LEU A 1 109 ? -26.397 -13.873 61.481 1.00 66.62 109 LEU A CA 1
ATOM 824 C C . LEU A 1 109 ? -25.070 -14.370 62.059 1.00 66.62 109 LEU A C 1
ATOM 826 O O . LEU A 1 109 ? -24.497 -13.733 62.943 1.00 66.62 109 LEU A O 1
ATOM 830 N N . SER A 1 110 ? -24.576 -15.496 61.543 1.00 54.72 110 SER A N 1
ATOM 831 C CA . SER A 1 110 ? -23.277 -16.065 61.910 1.00 54.72 110 SER A CA 1
ATOM 832 C C . SER A 1 110 ? -22.441 -16.319 60.657 1.00 54.72 110 SER A C 1
ATOM 834 O O . SER A 1 110 ? -22.785 -17.140 59.800 1.00 54.72 110 SER A O 1
ATOM 836 N N . GLY A 1 111 ? -21.341 -15.578 60.516 1.00 62.94 111 GLY A N 1
ATOM 837 C CA . GLY A 1 111 ? -20.549 -15.569 59.285 1.00 62.94 111 GLY A CA 1
ATOM 838 C C . GLY A 1 111 ? -21.381 -15.089 58.089 1.00 62.94 111 GLY A C 1
ATOM 839 O O . GLY A 1 111 ? -21.904 -13.980 58.109 1.00 62.94 111 GLY A O 1
ATOM 840 N N . ALA A 1 112 ? -21.502 -15.931 57.058 1.00 48.66 112 ALA A N 1
ATOM 841 C CA . ALA A 1 112 ? -22.322 -15.680 55.865 1.00 48.66 112 ALA A CA 1
ATOM 842 C C . ALA A 1 112 ? -23.721 -16.328 55.928 1.00 48.66 112 ALA A C 1
ATOM 844 O O . ALA A 1 112 ? -24.447 -16.315 54.937 1.00 48.66 112 ALA A O 1
ATOM 845 N N . THR A 1 113 ? -24.091 -16.929 57.063 1.00 50.16 113 THR A N 1
ATOM 846 C CA . THR A 1 113 ? -25.339 -17.690 57.195 1.00 50.16 113 THR A CA 1
ATOM 847 C C . THR A 1 113 ? -26.337 -16.894 58.019 1.00 50.16 113 THR A C 1
ATOM 849 O O . THR A 1 113 ? -26.086 -16.599 59.189 1.00 50.16 113 THR A O 1
ATOM 852 N N . LEU A 1 114 ? -27.464 -16.547 57.399 1.00 70.62 114 LEU A N 1
ATOM 853 C CA . LEU A 1 114 ? -28.646 -16.031 58.079 1.00 70.62 114 LEU A CA 1
ATOM 854 C C . LEU A 1 114 ? -29.546 -17.220 58.422 1.00 70.62 114 LEU A C 1
ATOM 856 O O . LEU A 1 114 ? -30.031 -17.902 57.519 1.00 70.62 114 LEU A O 1
ATOM 860 N N . SER A 1 115 ? -29.741 -17.486 59.709 1.00 67.62 115 SER A N 1
ATOM 861 C CA . SER A 1 115 ? -30.556 -18.597 60.206 1.00 67.62 115 SER A CA 1
ATOM 862 C C . SER A 1 115 ? -31.827 -18.088 60.877 1.00 67.62 115 SER A C 1
ATOM 864 O O . SER A 1 115 ? -31.797 -17.137 61.658 1.00 67.62 115 SER A O 1
ATOM 866 N N . ILE A 1 116 ? -32.937 -18.758 60.565 1.00 71.56 116 ILE A N 1
ATOM 867 C CA . ILE A 1 116 ? -34.248 -18.580 61.189 1.00 71.56 116 ILE A CA 1
ATOM 868 C C . ILE A 1 116 ? -34.607 -19.938 61.787 1.00 71.56 116 ILE A C 1
ATOM 870 O O . ILE A 1 116 ? -34.596 -20.952 61.084 1.00 71.56 116 ILE A O 1
ATOM 874 N N . GLU A 1 117 ? -34.861 -19.993 63.089 1.00 65.31 117 GLU A N 1
ATOM 875 C CA . GLU A 1 117 ? -35.185 -21.259 63.750 1.00 65.31 117 GLU A CA 1
ATOM 876 C C . GLU A 1 117 ? -36.587 -21.788 63.385 1.00 65.31 117 GLU A C 1
ATOM 878 O O . GLU A 1 117 ? -37.459 -21.061 62.903 1.00 65.31 117 GLU A O 1
ATOM 883 N N . ASN A 1 118 ? -36.787 -23.095 63.604 1.00 54.94 118 ASN A N 1
ATOM 884 C CA . ASN A 1 118 ? -38.006 -23.867 63.310 1.00 54.94 118 ASN A CA 1
ATOM 885 C C . ASN A 1 118 ? -38.384 -24.028 61.823 1.00 54.94 118 ASN A C 1
ATOM 887 O O . ASN A 1 118 ? -39.537 -24.309 61.503 1.00 54.94 118 ASN A O 1
ATOM 891 N N . GLY A 1 119 ? -37.416 -23.927 60.903 1.00 52.38 119 GLY A N 1
ATOM 892 C CA . GLY A 1 119 ? -37.613 -24.297 59.492 1.00 52.38 119 GLY A CA 1
ATOM 893 C C . GLY A 1 119 ? -38.438 -23.300 58.673 1.00 52.38 119 GLY A C 1
ATOM 894 O O . GLY A 1 119 ? -38.817 -23.606 57.544 1.00 52.38 119 GLY A O 1
ATOM 895 N N . ASN A 1 120 ? -38.699 -22.109 59.215 1.00 55.84 120 ASN A N 1
ATOM 896 C CA . ASN A 1 120 ? -39.303 -21.018 58.461 1.00 55.84 120 ASN A CA 1
ATOM 897 C C . ASN A 1 120 ? -38.281 -20.457 57.464 1.00 55.84 120 ASN A C 1
ATOM 899 O O . ASN A 1 120 ? -37.167 -20.094 57.835 1.00 55.84 120 ASN A O 1
ATOM 903 N N . SER A 1 121 ? -38.660 -20.372 56.190 1.00 62.00 121 SER A N 1
ATOM 904 C CA . SER A 1 121 ? -37.832 -19.788 55.135 1.00 62.00 121 SER A CA 1
ATOM 905 C C . SER A 1 121 ? -38.304 -18.376 54.807 1.00 62.00 121 SER A C 1
ATOM 907 O O . SER A 1 121 ? -39.486 -18.172 54.533 1.00 62.00 121 SER A O 1
ATOM 909 N N . VAL A 1 122 ? -37.382 -17.415 54.747 1.00 65.12 122 VAL A N 1
ATOM 910 C CA . VAL A 1 122 ? -37.624 -16.190 53.976 1.00 65.12 122 VAL A CA 1
ATOM 911 C C . VAL A 1 122 ? -37.485 -16.566 52.505 1.00 65.12 122 VAL A C 1
ATOM 913 O O . VAL A 1 122 ? -36.406 -16.955 52.060 1.00 65.12 122 VAL A O 1
ATOM 916 N N . ASP A 1 123 ? -38.588 -16.494 51.765 1.00 62.53 123 ASP A N 1
ATOM 917 C CA . ASP A 1 123 ? -38.592 -16.723 50.323 1.00 62.53 123 ASP A CA 1
ATOM 918 C C . ASP A 1 123 ? -37.936 -15.539 49.594 1.00 62.53 123 ASP A C 1
ATOM 920 O O . ASP A 1 123 ? -38.576 -14.545 49.242 1.00 62.53 123 ASP A O 1
ATOM 924 N N . LEU A 1 124 ? -36.625 -15.654 49.377 1.00 66.38 124 LEU A N 1
ATOM 925 C CA . LEU A 1 124 ? -35.836 -14.688 48.615 1.00 66.38 124 LEU A CA 1
ATOM 926 C C . LEU A 1 124 ? -36.067 -14.804 47.099 1.00 66.38 124 LEU A C 1
ATOM 928 O O . LEU A 1 124 ? -35.594 -13.940 46.370 1.00 66.38 124 LEU A O 1
ATOM 932 N N . ALA A 1 125 ? -36.795 -15.816 46.603 1.00 57.38 125 ALA A N 1
ATOM 933 C CA . ALA A 1 125 ? -37.079 -15.954 45.170 1.00 57.38 125 ALA A CA 1
ATOM 934 C C . ALA A 1 125 ? -38.056 -14.883 44.658 1.00 57.38 125 ALA A C 1
ATOM 936 O O . ALA A 1 125 ? -38.163 -14.661 43.453 1.00 57.38 125 ALA A O 1
ATOM 937 N N . THR A 1 126 ? -38.756 -14.204 45.573 1.00 55.38 126 THR A N 1
ATOM 938 C CA . THR A 1 126 ? -39.599 -13.041 45.261 1.00 55.38 126 THR A CA 1
ATOM 939 C C . THR A 1 126 ? -38.826 -11.726 45.224 1.00 55.38 126 THR A C 1
ATOM 941 O O . THR A 1 126 ? -39.351 -10.726 44.726 1.00 55.38 126 THR A O 1
ATOM 944 N N . LEU A 1 127 ? -37.580 -11.708 45.715 1.00 59.62 127 LEU A N 1
ATOM 945 C CA . LEU A 1 127 ? -36.704 -10.570 45.495 1.00 59.62 127 LEU A CA 1
ATOM 946 C C . LEU A 1 127 ? -36.306 -10.581 44.017 1.00 59.62 127 LEU A C 1
ATOM 948 O O . LEU A 1 127 ? -35.850 -11.616 43.523 1.00 59.62 127 LEU A O 1
ATOM 952 N N . PRO A 1 128 ? -36.484 -9.469 43.284 1.00 60.50 128 PRO A N 1
ATOM 953 C CA . PRO A 1 128 ? -35.957 -9.379 41.934 1.00 60.50 128 PRO A CA 1
ATOM 954 C C . PRO A 1 128 ? -34.467 -9.715 42.000 1.00 60.50 128 PRO A C 1
ATOM 956 O O . PRO A 1 128 ? -33.746 -9.130 42.810 1.00 60.50 128 PRO A O 1
ATOM 959 N N . GLY A 1 129 ? -34.036 -10.703 41.207 1.00 59.84 129 GLY A N 1
ATOM 960 C CA . GLY A 1 129 ? -32.630 -11.092 41.142 1.00 59.84 129 GLY A CA 1
ATOM 961 C C . GLY A 1 129 ? -31.759 -9.851 40.957 1.00 59.84 129 GLY A C 1
ATOM 962 O O . GLY A 1 129 ? -32.136 -8.940 40.215 1.00 59.84 129 GLY A O 1
ATOM 963 N N . ASP A 1 130 ? -30.636 -9.795 41.672 1.00 67.56 130 ASP A N 1
ATOM 964 C CA . ASP A 1 130 ? -29.707 -8.675 41.558 1.00 67.56 130 ASP A CA 1
ATOM 965 C C . ASP A 1 130 ? -29.259 -8.545 40.096 1.00 67.56 130 ASP A C 1
ATOM 967 O O . ASP A 1 130 ? -28.675 -9.462 39.518 1.00 67.56 130 ASP A O 1
ATOM 971 N N . ASN A 1 131 ? -29.587 -7.412 39.478 1.00 64.69 131 ASN A N 1
ATOM 972 C CA . ASN A 1 131 ? -29.244 -7.108 38.093 1.00 64.69 131 ASN A CA 1
ATOM 973 C C . ASN A 1 131 ? -27.917 -6.345 37.983 1.00 64.69 131 ASN A C 1
ATOM 975 O O . ASN A 1 131 ? -27.664 -5.707 36.961 1.00 64.69 131 ASN A O 1
ATOM 979 N N . PHE A 1 132 ? -27.113 -6.350 39.050 1.00 71.25 132 PHE A N 1
ATOM 980 C CA . PHE A 1 132 ? -25.914 -5.540 39.237 1.00 71.25 132 PHE A CA 1
ATOM 981 C C . PHE A 1 132 ? -26.149 -4.013 39.174 1.00 71.25 132 PHE A C 1
ATOM 983 O O . PHE A 1 132 ? -25.206 -3.245 39.375 1.00 71.25 132 PHE A O 1
ATOM 990 N N . GLY A 1 133 ? -27.390 -3.553 38.964 1.00 70.50 133 GLY A N 1
ATOM 991 C CA . GLY A 1 133 ? -27.819 -2.156 38.990 1.00 70.50 133 GLY A CA 1
ATOM 992 C C . GLY A 1 133 ? -26.801 -1.169 38.411 1.00 70.50 133 GLY A C 1
ATOM 993 O O . GLY A 1 133 ? -26.336 -1.296 37.281 1.00 70.50 133 GLY A O 1
ATOM 994 N N . ASN A 1 134 ? -26.455 -0.160 39.211 1.00 74.19 134 ASN A N 1
ATOM 995 C CA . ASN A 1 134 ? -25.375 0.796 38.958 1.00 74.19 134 ASN A CA 1
ATOM 996 C C . ASN A 1 134 ? -24.146 0.527 39.850 1.00 74.19 134 ASN A C 1
ATOM 998 O O . ASN A 1 134 ? -23.441 1.465 40.231 1.00 74.19 134 ASN A O 1
ATOM 1002 N N . HIS A 1 135 ? -23.908 -0.729 40.234 1.00 76.25 135 HIS A N 1
ATOM 1003 C CA . HIS A 1 135 ? -22.811 -1.079 41.128 1.00 76.25 135 HIS A CA 1
ATOM 1004 C C . HIS A 1 135 ? -21.448 -0.846 40.460 1.00 76.25 135 HIS A C 1
ATOM 1006 O O . HIS A 1 135 ? -21.157 -1.351 39.378 1.00 76.25 135 HIS A O 1
ATOM 1012 N N . THR A 1 136 ? -20.570 -0.107 41.141 1.00 79.69 136 THR A N 1
ATOM 1013 C CA . THR A 1 136 ? -19.153 -0.013 40.775 1.00 79.69 136 THR A CA 1
ATOM 1014 C C . THR A 1 136 ? -18.415 -1.182 41.413 1.00 79.69 136 THR A C 1
ATOM 1016 O O . THR A 1 136 ? -18.266 -1.222 42.635 1.00 79.69 136 THR A O 1
ATOM 1019 N N . ALA A 1 137 ? -17.932 -2.125 40.604 1.00 78.69 137 ALA A N 1
ATOM 1020 C CA . ALA A 1 137 ? -17.084 -3.203 41.097 1.00 78.69 137 ALA A CA 1
ATOM 1021 C C . ALA A 1 137 ? -15.778 -2.616 41.667 1.00 78.69 137 ALA A C 1
ATOM 1023 O O . ALA A 1 137 ? -14.949 -2.079 40.936 1.00 78.69 137 ALA A O 1
ATOM 1024 N N . THR A 1 138 ? -15.595 -2.694 42.987 1.00 79.38 138 THR A N 1
ATOM 1025 C CA . THR A 1 138 ? -14.350 -2.285 43.668 1.00 79.38 138 THR A CA 1
ATOM 1026 C C . THR A 1 138 ? -13.315 -3.411 43.724 1.00 79.38 138 THR A C 1
ATOM 1028 O O . THR A 1 138 ? -12.194 -3.204 44.182 1.00 79.38 138 THR A O 1
ATOM 1031 N N . GLN A 1 139 ? -13.694 -4.604 43.263 1.00 81.25 139 GLN A N 1
ATOM 1032 C CA . GLN A 1 139 ? -12.893 -5.823 43.201 1.00 81.25 139 GLN A CA 1
ATOM 1033 C C . GLN A 1 139 ? -13.200 -6.572 41.895 1.00 81.25 139 GLN A C 1
ATOM 1035 O O . GLN A 1 139 ? -14.167 -6.252 41.203 1.00 81.25 139 GLN A O 1
ATOM 1040 N N . ASN A 1 140 ? -12.387 -7.577 41.564 1.00 74.56 140 ASN A N 1
ATOM 1041 C CA . ASN A 1 140 ? -12.600 -8.402 40.375 1.00 74.56 140 ASN A CA 1
ATOM 1042 C C . ASN A 1 140 ? -13.920 -9.180 40.467 1.00 74.56 140 ASN A C 1
ATOM 1044 O O . ASN A 1 140 ? -14.223 -9.786 41.497 1.00 74.56 140 ASN A O 1
ATOM 1048 N N . LEU A 1 141 ? -14.662 -9.226 39.360 1.00 78.62 141 LEU A N 1
ATOM 1049 C CA . LEU A 1 141 ? -15.828 -10.091 39.223 1.00 78.62 141 LEU A CA 1
ATOM 1050 C C . LEU A 1 141 ? -15.358 -11.529 38.960 1.00 78.62 141 LEU A C 1
ATOM 1052 O O . LEU A 1 141 ? -14.903 -11.852 37.864 1.00 78.62 141 LEU A O 1
ATOM 1056 N N . ASN A 1 142 ? -15.434 -12.394 39.972 1.00 77.12 142 ASN A N 1
ATOM 1057 C CA . ASN A 1 142 ? -15.137 -13.816 39.812 1.00 77.12 142 ASN A CA 1
ATOM 1058 C C . ASN A 1 142 ? -16.359 -14.547 39.240 1.00 77.12 142 ASN A C 1
ATOM 1060 O O . ASN A 1 142 ? -17.289 -14.881 39.970 1.00 77.12 142 ASN A O 1
ATOM 1064 N N . LEU A 1 143 ? -16.334 -14.824 37.938 1.00 77.81 143 LEU A N 1
ATOM 1065 C CA . LEU A 1 143 ? -17.424 -15.506 37.238 1.00 77.81 143 LEU A CA 1
ATOM 1066 C C . LEU A 1 143 ? -17.387 -17.036 37.379 1.00 77.81 143 LEU A C 1
ATOM 1068 O O . LEU A 1 143 ? -18.262 -17.705 36.842 1.00 77.81 143 LEU A O 1
ATOM 1072 N N . SER A 1 144 ? -16.402 -17.614 38.082 1.00 81.06 144 SER A N 1
ATOM 1073 C CA . SER A 1 144 ? -16.241 -19.073 38.244 1.00 81.06 144 SER A CA 1
ATOM 1074 C C . SER A 1 144 ? -16.278 -19.855 36.920 1.00 81.06 144 SER A C 1
ATOM 1076 O O . SER A 1 144 ? -16.808 -20.959 36.856 1.00 81.06 144 SER A O 1
ATOM 1078 N N . GLY A 1 145 ? -15.727 -19.270 35.852 1.00 74.31 145 GLY A N 1
ATOM 1079 C CA . GLY A 1 145 ? -15.723 -19.870 34.516 1.00 74.31 145 GLY A CA 1
ATOM 1080 C C . GLY A 1 145 ? -17.016 -19.681 33.711 1.00 74.31 145 GLY A C 1
ATOM 1081 O O . GLY A 1 145 ? -17.169 -20.318 32.675 1.00 74.31 145 GLY A O 1
ATOM 1082 N N . ASN A 1 146 ? -17.934 -18.821 34.152 1.00 80.94 146 ASN A N 1
ATOM 1083 C CA . ASN A 1 146 ? -19.110 -18.440 33.371 1.00 80.94 146 ASN A CA 1
ATOM 1084 C C . ASN A 1 146 ? -18.825 -17.238 32.463 1.00 80.94 146 ASN A C 1
ATOM 1086 O O . ASN A 1 146 ? -17.870 -16.483 32.669 1.00 80.94 146 ASN A O 1
ATOM 1090 N N . TYR A 1 147 ? -19.689 -17.055 31.470 1.00 84.25 147 TYR A N 1
ATOM 1091 C CA . TYR A 1 147 ? -19.658 -15.914 30.568 1.00 84.25 147 TYR A CA 1
ATOM 1092 C C . TYR A 1 147 ? -20.351 -14.701 31.181 1.00 84.25 147 TYR A C 1
ATOM 1094 O O . TYR A 1 147 ? -21.358 -14.817 31.877 1.00 84.25 147 TYR A O 1
ATOM 1102 N N . LEU A 1 148 ? -19.840 -13.519 30.855 1.00 87.75 148 LEU A N 1
ATOM 1103 C CA . LEU A 1 148 ? -20.630 -12.300 30.888 1.00 87.75 148 LEU A CA 1
ATOM 1104 C C . LEU A 1 148 ? -21.442 -12.238 29.585 1.00 87.75 148 LEU A C 1
ATOM 1106 O O . LEU A 1 148 ? -20.945 -11.759 28.562 1.00 87.75 148 LEU A O 1
ATOM 1110 N N . SER A 1 149 ? -22.666 -12.766 29.621 1.00 82.31 149 SER A N 1
ATOM 1111 C CA . SER A 1 149 ? -23.628 -12.787 28.509 1.00 82.31 149 SER A CA 1
ATOM 1112 C C . SER A 1 149 ? -24.988 -12.228 28.944 1.00 82.31 149 SER A C 1
ATOM 1114 O O . SER A 1 149 ? -25.302 -12.159 30.132 1.00 82.31 149 SER A O 1
ATOM 1116 N N . GLY A 1 150 ? -25.774 -11.744 27.977 1.00 76.25 150 GLY A N 1
ATOM 1117 C CA . GLY A 1 150 ? -27.089 -11.134 28.235 1.00 76.25 150 GLY A CA 1
ATOM 1118 C C . GLY A 1 150 ? -28.245 -12.139 28.289 1.00 76.25 150 GLY A C 1
ATOM 1119 O O . GLY A 1 150 ? -29.325 -11.814 28.770 1.00 76.25 150 GLY A O 1
ATOM 1120 N N . ASP A 1 151 ? -28.012 -13.345 27.796 1.00 77.75 151 ASP A N 1
ATOM 1121 C CA . ASP A 1 151 ? -28.952 -14.455 27.616 1.00 77.75 151 ASP A CA 1
ATOM 1122 C C . ASP A 1 151 ? -28.514 -15.728 28.361 1.00 77.75 151 ASP A C 1
ATOM 1124 O O . ASP A 1 151 ? -29.273 -16.697 28.415 1.00 77.75 151 ASP A O 1
ATOM 1128 N N . GLY A 1 152 ? -27.333 -15.712 28.990 1.00 69.69 152 GLY A N 1
ATOM 1129 C CA . GLY A 1 152 ? -26.794 -16.831 29.761 1.00 69.69 152 GLY A CA 1
ATOM 1130 C C . GLY A 1 152 ? -26.157 -17.928 28.907 1.00 69.69 152 GLY A C 1
ATOM 1131 O O . GLY A 1 152 ? -25.853 -18.997 29.437 1.00 69.69 152 GLY A O 1
ATOM 1132 N N . ASP A 1 153 ? -25.959 -17.681 27.611 1.00 77.94 153 ASP A N 1
ATOM 1133 C CA . ASP A 1 153 ? -25.293 -18.606 26.701 1.00 77.94 153 ASP A CA 1
ATOM 1134 C C . ASP A 1 153 ? -23.752 -18.474 26.743 1.00 77.94 153 ASP A C 1
ATOM 1136 O O . ASP A 1 153 ? -23.183 -17.754 27.578 1.00 77.94 153 ASP A O 1
ATOM 1140 N N . GLY A 1 154 ? -23.067 -19.232 25.881 1.00 75.31 154 GLY A N 1
ATOM 1141 C CA . GLY A 1 154 ? -21.608 -19.307 25.777 1.00 75.31 154 GLY A CA 1
ATOM 1142 C C . GLY A 1 154 ? -20.999 -18.324 24.769 1.00 75.31 154 GLY A C 1
ATOM 1143 O O . GLY A 1 154 ? -19.848 -18.497 24.352 1.00 75.31 154 GLY A O 1
ATOM 1144 N N . GLU A 1 155 ? -21.749 -17.308 24.345 1.00 79.69 155 GLU A N 1
ATOM 1145 C CA . GLU A 1 155 ? -21.392 -16.424 23.239 1.00 79.69 155 GLU A CA 1
ATOM 1146 C C . GLU A 1 155 ? -20.886 -15.043 23.721 1.00 79.69 155 GLU A C 1
ATOM 1148 O O . GLU A 1 155 ? -20.450 -14.212 22.919 1.00 79.69 155 GLU A O 1
ATOM 1153 N N . GLY A 1 156 ? -20.882 -14.803 25.039 1.00 87.75 156 GLY A N 1
ATOM 1154 C CA . GLY A 1 156 ? -20.477 -13.542 25.675 1.00 87.75 156 GLY A CA 1
ATOM 1155 C C . GLY A 1 156 ? -18.966 -13.341 25.870 1.00 87.75 156 GLY A C 1
ATOM 1156 O O . GLY A 1 156 ? -18.130 -13.912 25.165 1.00 87.75 156 GLY A O 1
ATOM 1157 N N . VAL A 1 157 ? -18.603 -12.525 26.867 1.00 92.19 157 VAL A N 1
ATOM 1158 C CA . VAL A 1 157 ? -17.202 -12.290 27.263 1.00 92.19 157 VAL A CA 1
ATOM 1159 C C . VAL A 1 157 ? -16.789 -13.290 28.342 1.00 92.19 157 VAL A C 1
ATOM 1161 O O . VAL A 1 157 ? -17.394 -13.345 29.411 1.00 92.19 157 VAL A O 1
ATOM 1164 N N . PHE A 1 158 ? -15.725 -14.040 28.087 1.00 89.25 158 PHE A N 1
ATOM 1165 C CA . PHE A 1 158 ? -15.105 -14.970 29.022 1.00 89.25 158 PHE A CA 1
ATOM 1166 C C . PHE A 1 158 ? -13.694 -14.496 29.375 1.00 89.25 158 PHE A C 1
ATOM 1168 O O . PHE A 1 158 ? -12.921 -14.131 28.493 1.00 89.25 158 PHE A O 1
ATOM 1175 N N . VAL A 1 159 ? -13.335 -14.524 30.659 1.00 91.19 159 VAL A N 1
ATOM 1176 C CA . VAL A 1 159 ? -11.968 -14.234 31.119 1.00 91.19 159 VAL A CA 1
ATOM 1177 C C . VAL A 1 159 ? -11.397 -15.490 31.764 1.00 91.19 159 VAL A C 1
ATOM 1179 O O . VAL A 1 159 ? -11.875 -15.940 32.804 1.00 91.19 159 VAL A O 1
ATOM 1182 N N . ALA A 1 160 ? -10.374 -16.063 31.136 1.00 87.75 160 ALA A N 1
ATOM 1183 C CA . ALA A 1 160 ? -9.707 -17.271 31.600 1.00 87.75 160 ALA A CA 1
ATOM 1184 C C . ALA A 1 160 ? -8.811 -17.002 32.823 1.00 87.75 160 ALA A C 1
ATOM 1186 O O . ALA A 1 160 ? -8.358 -15.882 33.060 1.00 87.75 160 ALA A O 1
ATOM 1187 N N . ASN A 1 161 ? -8.465 -18.059 33.567 1.00 87.44 161 ASN A N 1
ATOM 1188 C CA . ASN A 1 161 ? -7.609 -17.967 34.763 1.00 87.44 161 ASN A CA 1
ATOM 1189 C C . ASN A 1 161 ? -6.198 -17.413 34.487 1.00 87.44 161 ASN A C 1
ATOM 1191 O O . ASN A 1 161 ? -5.529 -16.945 35.404 1.00 87.44 161 ASN A O 1
ATOM 1195 N N . ASN A 1 162 ? -5.733 -17.478 33.239 1.00 89.06 162 ASN A N 1
ATOM 1196 C CA . ASN A 1 162 ? -4.459 -16.907 32.799 1.00 89.06 162 ASN A CA 1
ATOM 1197 C C . ASN A 1 162 ? -4.573 -15.431 32.356 1.00 89.06 162 ASN A C 1
ATOM 1199 O O . ASN A 1 162 ? -3.569 -14.847 31.961 1.00 89.06 162 ASN A O 1
ATOM 1203 N N . GLY A 1 163 ? -5.769 -14.834 32.423 1.00 88.44 163 GLY A N 1
ATOM 1204 C CA . GLY A 1 163 ? -6.046 -13.451 32.029 1.00 88.44 163 GLY A CA 1
ATOM 1205 C C . GLY A 1 163 ? -6.439 -13.254 30.561 1.00 88.44 163 GLY A C 1
ATOM 1206 O O . GLY A 1 163 ? -6.715 -12.121 30.171 1.00 88.44 163 GLY A O 1
ATOM 1207 N N . ASN A 1 164 ? -6.486 -14.316 29.752 1.00 93.31 164 ASN A N 1
ATOM 1208 C CA . ASN A 1 164 ? -6.930 -14.230 28.361 1.00 93.31 164 ASN A CA 1
ATOM 1209 C C . ASN A 1 164 ? -8.434 -13.939 28.281 1.00 93.31 164 ASN A C 1
ATOM 1211 O O . ASN A 1 164 ? -9.225 -14.515 29.030 1.00 93.31 164 ASN A O 1
ATOM 1215 N N . VAL A 1 165 ? -8.829 -13.085 27.339 1.00 94.25 165 VAL A N 1
ATOM 1216 C CA . VAL A 1 165 ? -10.223 -12.710 27.093 1.00 94.25 165 VAL A CA 1
ATOM 1217 C C . VAL A 1 165 ? -10.720 -13.396 25.824 1.00 94.25 165 VAL A C 1
ATOM 1219 O O . VAL A 1 165 ? -10.203 -13.160 24.735 1.00 94.25 165 VAL A O 1
ATOM 1222 N N . GLY A 1 166 ? -11.739 -14.236 25.956 1.00 93.25 166 GLY A N 1
ATOM 1223 C CA . GLY A 1 166 ? -12.475 -14.823 24.844 1.00 93.25 166 GLY A CA 1
ATOM 1224 C C . GLY A 1 166 ? -13.798 -14.094 24.627 1.00 93.25 166 GLY A C 1
ATOM 1225 O O . GLY A 1 166 ? -14.493 -13.773 25.587 1.00 93.25 166 GLY A O 1
ATOM 1226 N N . ILE A 1 167 ? -14.173 -13.845 23.376 1.00 93.56 167 ILE A N 1
ATOM 1227 C CA . ILE A 1 167 ? -15.528 -13.432 22.996 1.00 93.56 167 ILE A CA 1
ATOM 1228 C C . ILE A 1 167 ? -16.094 -14.538 22.104 1.00 93.56 167 ILE A C 1
ATOM 1230 O O . ILE A 1 167 ? -15.573 -14.787 21.015 1.00 93.56 167 ILE A O 1
ATOM 1234 N N . GLY A 1 168 ? -17.109 -15.246 22.603 1.00 90.19 168 GLY A N 1
ATOM 1235 C CA . GLY A 1 168 ? -17.641 -16.456 21.966 1.00 90.19 168 GLY A CA 1
ATOM 1236 C C . GLY A 1 168 ? -16.759 -17.708 22.094 1.00 90.19 168 GLY A C 1
ATOM 1237 O O . GLY A 1 168 ? -16.921 -18.658 21.328 1.00 90.19 168 GLY A O 1
ATOM 1238 N N . THR A 1 169 ? -15.798 -17.729 23.027 1.00 90.00 169 THR A N 1
ATOM 1239 C CA . THR A 1 169 ? -14.988 -18.920 23.353 1.00 90.00 169 THR A CA 1
ATOM 1240 C C . THR A 1 169 ? -14.594 -18.958 24.829 1.00 90.00 169 THR A C 1
ATOM 1242 O O . THR A 1 169 ? -14.168 -17.950 25.388 1.00 90.00 169 THR A O 1
ATOM 1245 N N . ALA A 1 170 ? -14.690 -20.142 25.442 1.00 89.50 170 ALA A N 1
ATOM 1246 C CA . ALA A 1 170 ? -14.295 -20.410 26.828 1.00 89.50 170 ALA A CA 1
ATOM 1247 C C . ALA A 1 170 ? -12.836 -20.879 26.948 1.00 89.50 170 ALA A C 1
ATOM 1249 O O . ALA A 1 170 ? -12.356 -21.212 28.030 1.00 89.50 170 ALA A O 1
ATOM 1250 N N . SER A 1 171 ? -12.119 -20.994 25.832 1.00 90.44 171 SER A N 1
ATOM 1251 C CA . SER A 1 171 ? -10.730 -21.463 25.808 1.00 90.44 171 SER A CA 1
ATOM 1252 C C . SER A 1 171 ? -9.876 -20.590 24.887 1.00 90.44 171 SER A C 1
ATOM 1254 O O . SER A 1 171 ? -9.366 -21.090 23.886 1.00 90.44 171 SER A O 1
ATOM 1256 N N . PRO A 1 172 ? -9.743 -19.282 25.191 1.00 94.31 172 PRO A N 1
ATOM 1257 C CA . PRO A 1 172 ? -8.913 -18.384 24.402 1.00 94.31 172 PRO A CA 1
ATOM 1258 C C . PRO A 1 172 ? -7.431 -18.777 24.508 1.00 94.31 172 PRO A C 1
ATOM 1260 O O . PRO A 1 172 ? -6.848 -18.807 25.598 1.00 94.31 172 PRO A O 1
ATOM 1263 N N . ASN A 1 173 ? -6.812 -19.051 23.365 1.00 95.06 173 ASN A N 1
ATOM 1264 C CA . ASN A 1 173 ? -5.398 -19.398 23.231 1.00 95.06 173 ASN A CA 1
ATOM 1265 C C . ASN A 1 173 ? -4.495 -18.154 23.220 1.00 95.06 173 ASN A C 1
ATOM 1267 O O . ASN A 1 173 ? -3.309 -18.257 23.521 1.00 95.06 173 ASN A O 1
ATOM 1271 N N . GLU A 1 174 ? -5.069 -16.985 22.932 1.00 96.75 174 GLU A N 1
ATOM 1272 C CA . GLU A 1 174 ? -4.396 -15.683 22.903 1.00 96.75 174 GLU A CA 1
ATOM 1273 C C . GLU A 1 174 ? -5.021 -14.700 23.902 1.00 96.75 174 GLU A C 1
ATOM 1275 O O . GLU A 1 174 ? -6.121 -14.922 24.408 1.00 96.75 174 GLU A O 1
ATOM 1280 N N . GLN A 1 175 ? -4.334 -13.585 24.180 1.00 95.12 175 GLN A N 1
ATOM 1281 C CA . GLN A 1 175 ? -4.794 -12.600 25.171 1.00 95.12 175 GLN A CA 1
ATOM 1282 C C . GLN A 1 175 ? -6.178 -12.009 24.844 1.00 95.12 175 GLN A C 1
ATOM 1284 O O . GLN A 1 175 ? -6.933 -11.686 25.760 1.00 95.12 175 GLN A O 1
ATOM 1289 N N . LEU A 1 176 ? -6.514 -11.879 23.558 1.00 95.19 176 LEU A N 1
ATOM 1290 C CA . LEU A 1 176 ? -7.853 -11.548 23.077 1.00 95.19 176 LEU A CA 1
ATOM 1291 C C . LEU A 1 176 ? -8.182 -12.439 21.876 1.00 95.19 176 LEU A C 1
ATOM 1293 O O . LEU A 1 176 ? -7.554 -12.308 20.826 1.00 95.19 176 LEU A O 1
ATOM 1297 N N . GLU A 1 177 ? -9.181 -13.303 22.015 1.00 95.50 177 GLU A N 1
ATOM 1298 C CA . GLU A 1 177 ? -9.655 -14.186 20.949 1.00 95.50 177 GLU A CA 1
ATOM 1299 C C . GLU A 1 177 ? -11.153 -13.981 20.709 1.00 95.50 177 GLU A C 1
ATOM 1301 O O . GLU A 1 177 ? -11.947 -13.924 21.645 1.00 95.50 177 GLU A O 1
ATOM 1306 N N . LEU A 1 178 ? -11.547 -13.869 19.441 1.00 94.94 178 LEU A N 1
ATOM 1307 C CA . LEU A 1 178 ? -12.933 -13.707 19.011 1.00 94.94 178 LEU A CA 1
ATOM 1308 C C . LEU A 1 178 ? -13.250 -14.792 17.980 1.00 94.94 178 LEU A C 1
ATOM 1310 O O . LEU A 1 178 ? -12.597 -14.855 16.941 1.00 94.94 178 LEU A O 1
ATOM 1314 N N . THR A 1 179 ? -14.273 -15.607 18.230 1.00 91.81 179 THR A N 1
ATOM 1315 C CA . THR A 1 179 ? -14.730 -16.661 17.298 1.00 91.81 179 THR A CA 1
ATOM 1316 C C . THR A 1 179 ? -15.757 -16.161 16.271 1.00 91.81 179 THR A C 1
ATOM 1318 O O . THR A 1 179 ? -16.214 -16.925 15.421 1.00 91.81 179 THR A O 1
ATOM 1321 N N . GLY A 1 180 ? -16.094 -14.865 16.313 1.00 89.50 180 GLY A N 1
ATOM 1322 C CA . GLY A 1 180 ? -17.000 -14.173 15.392 1.00 89.50 180 GLY A CA 1
ATOM 1323 C C . GLY A 1 180 ? -16.371 -12.983 14.650 1.00 89.50 180 GLY A C 1
ATOM 1324 O O . GLY A 1 180 ? -15.160 -12.883 14.468 1.00 89.50 180 GLY A O 1
ATOM 1325 N N . ASN A 1 181 ? -17.213 -12.047 14.202 1.00 91.75 181 ASN A N 1
ATOM 1326 C CA . ASN A 1 181 ? -16.777 -10.878 13.428 1.00 91.75 181 ASN A CA 1
ATOM 1327 C C . ASN A 1 181 ? -16.337 -9.711 14.323 1.00 91.75 181 ASN A C 1
ATOM 1329 O O . ASN A 1 181 ? -17.102 -9.253 15.172 1.00 91.75 181 ASN A O 1
ATOM 1333 N N . PHE A 1 182 ? -15.166 -9.130 14.049 1.00 93.12 182 PHE A N 1
ATOM 1334 C CA . PHE A 1 182 ? -14.735 -7.873 14.664 1.00 93.12 182 PHE A CA 1
ATOM 1335 C C . PHE A 1 182 ? -15.225 -6.669 13.849 1.00 93.12 182 PHE A C 1
ATOM 1337 O O . PHE A 1 182 ? -14.742 -6.401 12.746 1.00 93.12 182 PHE A O 1
ATOM 1344 N N . ARG A 1 183 ? -16.199 -5.919 14.377 1.00 91.00 183 ARG A N 1
ATOM 1345 C CA . ARG A 1 183 ? -16.758 -4.740 13.700 1.00 91.00 183 ARG A CA 1
ATOM 1346 C C . ARG A 1 183 ? -16.047 -3.462 14.139 1.00 91.00 183 ARG A C 1
ATOM 1348 O O . ARG A 1 183 ? -16.264 -2.969 15.240 1.00 91.00 183 ARG A O 1
ATOM 1355 N N . LEU A 1 184 ? -15.291 -2.858 13.227 1.00 91.31 184 LEU A N 1
ATOM 1356 C CA . LEU A 1 184 ? -14.781 -1.496 13.386 1.00 91.31 184 LEU A CA 1
ATOM 1357 C C . LEU A 1 184 ? -15.759 -0.472 12.782 1.00 91.31 184 LEU A C 1
ATOM 1359 O O . LEU A 1 184 ? -16.277 -0.698 11.680 1.00 91.31 184 LEU A O 1
ATOM 1363 N N . PRO A 1 185 ? -16.001 0.680 13.437 1.00 90.44 185 PRO A N 1
ATOM 1364 C CA . PRO A 1 185 ? -16.748 1.771 12.819 1.00 90.44 185 PRO A CA 1
ATOM 1365 C C . PRO A 1 185 ? -15.991 2.347 11.607 1.00 90.44 185 PRO A C 1
ATOM 1367 O O . PRO A 1 185 ? -14.903 1.896 11.233 1.00 90.44 185 PRO A O 1
ATOM 1370 N N . VAL A 1 186 ? -16.590 3.323 10.926 1.00 86.56 186 VAL A N 1
ATOM 1371 C CA . VAL A 1 186 ? -15.871 4.086 9.894 1.00 86.56 186 VAL A CA 1
ATOM 1372 C C . VAL A 1 186 ? -14.690 4.795 10.553 1.00 86.56 186 VAL A C 1
ATOM 1374 O O . VAL A 1 186 ? -14.829 5.335 11.649 1.00 86.56 186 VAL A O 1
ATOM 1377 N N . THR A 1 187 ? -13.525 4.769 9.905 1.00 89.25 187 THR A N 1
ATOM 1378 C CA . THR A 1 187 ? -12.353 5.457 10.441 1.00 89.25 187 THR A CA 1
ATOM 1379 C C . THR A 1 187 ? -12.568 6.966 10.383 1.00 89.25 187 THR A C 1
ATOM 1381 O O . THR A 1 187 ? -12.750 7.534 9.309 1.00 89.25 187 THR A O 1
ATOM 1384 N N . THR A 1 188 ? -12.462 7.619 11.533 1.00 86.88 188 THR A N 1
ATOM 1385 C CA . THR A 1 188 ? -12.335 9.075 11.660 1.00 86.88 188 THR A CA 1
ATOM 1386 C C . THR A 1 188 ? -10.943 9.417 12.200 1.00 86.88 188 THR A C 1
ATOM 1388 O O . THR A 1 188 ? -10.107 8.536 12.399 1.00 86.88 188 THR A O 1
ATOM 1391 N N . ALA A 1 189 ? -10.668 10.693 12.481 1.00 82.06 189 ALA A N 1
ATOM 1392 C CA . ALA A 1 189 ? -9.429 11.076 13.161 1.00 82.06 189 ALA A CA 1
ATOM 1393 C C . ALA A 1 189 ? -9.279 10.440 14.564 1.00 82.06 189 ALA A C 1
ATOM 1395 O O . ALA A 1 189 ? -8.159 10.334 15.064 1.00 82.06 189 ALA A O 1
ATOM 1396 N N . THR A 1 190 ? -10.384 10.009 15.187 1.00 84.00 190 THR A N 1
ATOM 1397 C CA . THR A 1 190 ? -10.435 9.555 16.587 1.00 84.00 190 THR A CA 1
ATOM 1398 C C . THR A 1 190 ? -11.002 8.148 16.791 1.00 84.00 190 THR A C 1
ATOM 1400 O O . THR A 1 190 ? -10.869 7.608 17.883 1.00 84.00 190 THR A O 1
ATOM 1403 N N . THR A 1 191 ? -11.643 7.537 15.789 1.00 89.56 191 THR A N 1
ATOM 1404 C CA . THR A 1 191 ? -12.317 6.229 15.931 1.00 89.56 191 THR A CA 1
ATOM 1405 C C . THR A 1 191 ? -12.096 5.331 14.714 1.00 89.56 191 THR A C 1
ATOM 1407 O O . THR A 1 191 ? -11.696 5.809 13.654 1.00 89.56 191 THR A O 1
ATOM 1410 N N . GLY A 1 192 ? -12.364 4.026 14.852 1.00 90.75 192 GLY A N 1
ATOM 1411 C CA . GLY A 1 192 ? -12.370 3.079 13.728 1.00 90.75 192 GLY A CA 1
ATOM 1412 C C . GLY A 1 192 ? -10.988 2.690 13.206 1.00 90.75 192 GLY A C 1
ATOM 1413 O O . GLY A 1 192 ? -10.846 2.434 12.012 1.00 90.75 192 GLY A O 1
ATOM 1414 N N . ALA A 1 193 ? -9.975 2.672 14.074 1.00 93.69 193 ALA A N 1
ATOM 1415 C CA . ALA A 1 193 ? -8.614 2.247 13.757 1.00 93.69 193 ALA A CA 1
ATOM 1416 C C . ALA A 1 193 ? -8.064 1.304 14.837 1.00 93.69 193 ALA A C 1
ATOM 1418 O O . ALA A 1 193 ? -8.435 1.411 16.006 1.00 93.69 193 ALA A O 1
ATOM 1419 N N . ILE A 1 194 ? -7.151 0.418 14.443 1.00 94.69 194 ILE A N 1
ATOM 1420 C CA . ILE A 1 194 ? -6.324 -0.378 15.359 1.00 94.69 194 ILE A CA 1
ATOM 1421 C C . ILE A 1 194 ? -5.015 0.377 15.569 1.00 94.69 194 ILE A C 1
ATOM 1423 O O . ILE A 1 194 ? -4.413 0.841 14.599 1.00 94.69 194 ILE A O 1
ATOM 1427 N N . TYR A 1 195 ? -4.568 0.496 16.817 1.00 93.25 195 TYR A N 1
ATOM 1428 C CA . TYR A 1 195 ? -3.351 1.216 17.191 1.00 93.25 195 TYR A CA 1
ATOM 1429 C C . TYR A 1 195 ? -2.258 0.246 17.659 1.00 93.25 195 TYR A C 1
ATOM 1431 O O . TYR A 1 195 ? -2.548 -0.771 18.278 1.00 93.25 195 TYR A O 1
ATOM 1439 N N . SER A 1 196 ? -0.999 0.593 17.402 1.00 92.31 196 SER A N 1
ATOM 1440 C CA . SER A 1 196 ? 0.200 -0.062 17.928 1.00 92.31 196 SER A CA 1
ATOM 1441 C C . SER A 1 196 ? 1.154 1.016 18.446 1.00 92.31 196 SER A C 1
ATOM 1443 O O . SER A 1 196 ? 1.471 1.962 17.725 1.00 92.31 196 SER A O 1
ATOM 1445 N N . GLY A 1 197 ? 1.551 0.940 19.721 1.00 91.12 197 GLY A N 1
ATOM 1446 C CA . GLY A 1 197 ? 2.430 1.943 20.344 1.00 91.12 197 GLY A CA 1
ATOM 1447 C C . GLY A 1 197 ? 1.894 3.384 20.283 1.00 91.12 197 GLY A C 1
ATOM 1448 O O . GLY A 1 197 ? 2.668 4.321 20.124 1.00 91.12 197 GLY A O 1
ATOM 1449 N N . GLY A 1 198 ? 0.567 3.569 20.321 1.00 88.25 198 GLY A N 1
ATOM 1450 C CA . GLY A 1 198 ? -0.094 4.878 20.189 1.00 88.25 198 GLY A CA 1
ATOM 1451 C C . GLY A 1 198 ? -0.221 5.404 18.752 1.00 88.25 198 GLY A C 1
ATOM 1452 O O . GLY A 1 198 ? -0.953 6.361 18.513 1.00 88.25 198 GLY A O 1
ATOM 1453 N N . SER A 1 199 ? 0.418 4.753 17.779 1.00 89.06 199 SER A N 1
ATOM 1454 C CA . SER A 1 199 ? 0.274 5.065 16.354 1.00 89.06 199 SER A CA 1
ATOM 1455 C C . SER A 1 199 ? -0.815 4.204 15.726 1.00 89.06 199 SER A C 1
ATOM 1457 O O . SER A 1 199 ? -0.951 3.031 16.063 1.00 89.06 199 SER A O 1
ATOM 1459 N N . ARG A 1 200 ? -1.593 4.748 14.785 1.00 89.06 200 ARG A N 1
ATOM 1460 C CA . ARG A 1 200 ? -2.520 3.916 14.003 1.00 89.06 200 ARG A CA 1
ATOM 1461 C C . ARG A 1 200 ? -1.720 2.918 13.178 1.00 89.06 200 ARG A C 1
ATOM 1463 O O . ARG A 1 200 ? -0.741 3.285 12.536 1.00 89.06 200 ARG A O 1
ATOM 1470 N N . PHE A 1 201 ? -2.167 1.675 13.219 1.00 94.06 201 PHE A N 1
ATOM 1471 C CA . PHE A 1 201 ? -1.576 0.563 12.503 1.00 94.06 201 PHE A CA 1
ATOM 1472 C C . PHE A 1 201 ? -2.490 0.081 11.382 1.00 94.06 201 PHE A C 1
ATOM 1474 O O . PHE A 1 201 ? -1.996 -0.114 10.285 1.00 94.06 201 PHE A O 1
ATOM 1481 N N . VAL A 1 202 ? -3.802 -0.054 11.614 1.00 94.94 202 VAL A N 1
ATOM 1482 C CA . VAL A 1 202 ? -4.769 -0.425 10.562 1.00 94.94 202 VAL A CA 1
ATOM 1483 C C . VAL A 1 202 ? -5.941 0.540 10.561 1.00 94.94 202 VAL A C 1
ATOM 1485 O O . VAL A 1 202 ? -6.561 0.755 11.606 1.00 94.94 202 VAL A O 1
ATOM 1488 N N . HIS A 1 203 ? -6.257 1.116 9.400 1.00 93.31 203 HIS A N 1
ATOM 1489 C CA . HIS A 1 203 ? -7.406 2.000 9.237 1.00 93.31 203 HIS A CA 1
ATOM 1490 C C . HIS A 1 203 ? -7.847 2.154 7.773 1.00 93.31 203 HIS A C 1
ATOM 1492 O O . HIS A 1 203 ? -7.162 1.740 6.846 1.00 93.31 203 HIS A O 1
ATOM 1498 N N . ARG A 1 204 ? -9.009 2.778 7.565 1.00 91.75 204 ARG A N 1
ATOM 1499 C CA . ARG A 1 204 ? -9.641 2.999 6.252 1.00 91.75 204 ARG A CA 1
ATOM 1500 C C . ARG A 1 204 ? -10.164 4.429 6.121 1.00 91.75 204 ARG A C 1
ATOM 1502 O O . ARG A 1 204 ? -11.328 4.659 5.820 1.00 91.75 204 ARG A O 1
ATOM 1509 N N . TYR A 1 205 ? -9.327 5.398 6.489 1.00 89.88 205 TYR A N 1
ATOM 1510 C CA . TYR A 1 205 ? -9.735 6.807 6.484 1.00 89.88 205 TYR A CA 1
ATOM 1511 C C . TYR A 1 205 ? -10.001 7.269 5.044 1.00 89.88 205 TYR A C 1
ATOM 1513 O O . TYR A 1 205 ? -9.217 6.948 4.153 1.00 89.88 205 TYR A O 1
ATOM 1521 N N . GLY A 1 206 ? -11.079 8.022 4.820 1.00 87.44 206 GLY A N 1
ATOM 1522 C CA . GLY A 1 206 ? -11.568 8.365 3.479 1.00 87.44 206 GLY A CA 1
ATOM 1523 C C . GLY A 1 206 ? -12.478 7.284 2.881 1.00 87.44 206 GLY A C 1
ATOM 1524 O O . GLY A 1 206 ? -12.917 6.366 3.574 1.00 87.44 206 GLY A O 1
ATOM 1525 N N . THR A 1 207 ? -12.812 7.406 1.598 1.00 86.94 207 THR A N 1
ATOM 1526 C CA . THR A 1 207 ? -13.686 6.456 0.895 1.00 86.94 207 THR A CA 1
ATOM 1527 C C . THR A 1 207 ? -12.875 5.284 0.346 1.00 86.94 207 THR A C 1
ATOM 1529 O O . THR A 1 207 ? -11.876 5.483 -0.331 1.00 86.94 207 THR A O 1
ATOM 1532 N N . GLU A 1 208 ? -13.285 4.047 0.643 1.00 90.06 208 GLU A N 1
ATOM 1533 C CA . GLU A 1 208 ? -12.730 2.818 0.033 1.00 90.06 208 GLU A CA 1
ATOM 1534 C C . GLU A 1 208 ? -11.205 2.630 0.166 1.00 90.06 208 GLU A C 1
ATOM 1536 O O . GLU A 1 208 ? -10.600 1.870 -0.583 1.00 90.06 208 GLU A O 1
ATOM 1541 N N . ASN A 1 209 ? -10.562 3.297 1.125 1.00 91.94 209 ASN A N 1
ATOM 1542 C CA . ASN A 1 209 ? -9.131 3.135 1.360 1.00 91.94 209 ASN A CA 1
ATOM 1543 C C . ASN A 1 209 ? -8.849 1.971 2.323 1.00 91.94 209 ASN A C 1
ATOM 1545 O O . ASN A 1 209 ? -9.646 1.681 3.216 1.00 91.94 209 ASN A O 1
ATOM 1549 N N . PHE A 1 210 ? -7.667 1.371 2.218 1.00 94.31 210 PHE A N 1
ATOM 1550 C CA . PHE A 1 210 ? -7.133 0.434 3.202 1.00 94.31 210 PHE A CA 1
ATOM 1551 C C . PHE A 1 210 ? -5.673 0.764 3.505 1.00 94.31 210 PHE A C 1
ATOM 1553 O O . PHE A 1 210 ? -4.832 0.772 2.609 1.00 94.31 210 PHE A O 1
ATOM 1560 N N . PHE A 1 211 ? -5.368 1.011 4.778 1.00 95.12 211 PHE A N 1
ATOM 1561 C CA . PHE A 1 211 ? -4.025 1.332 5.242 1.00 95.12 211 PHE A CA 1
ATOM 1562 C C . PHE A 1 211 ? -3.597 0.391 6.365 1.00 95.12 211 PHE A C 1
ATOM 1564 O O . PHE A 1 211 ? -4.328 0.223 7.344 1.00 95.12 211 PHE A O 1
ATOM 1571 N N . ALA A 1 212 ? -2.409 -0.201 6.228 1.00 96.31 212 ALA A N 1
ATOM 1572 C CA . ALA A 1 212 ? -1.811 -1.094 7.214 1.00 96.31 212 ALA A CA 1
ATOM 1573 C C . ALA A 1 212 ? -0.301 -0.834 7.366 1.00 96.31 212 ALA A C 1
ATOM 1575 O O . ALA A 1 212 ? 0.495 -1.146 6.486 1.00 96.31 212 ALA A O 1
ATOM 1576 N N . 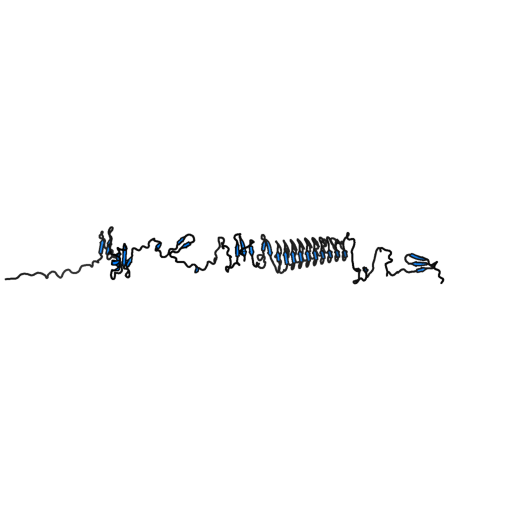GLY A 1 213 ? 0.119 -0.275 8.493 1.00 95.75 213 GLY A N 1
ATOM 1577 C CA . GLY A 1 213 ? 1.498 0.118 8.768 1.00 95.75 213 GLY A CA 1
ATOM 1578 C C . GLY A 1 213 ? 1.554 1.396 9.594 1.00 95.75 213 GLY A C 1
ATOM 1579 O O . GLY A 1 213 ? 0.654 2.231 9.536 1.00 95.75 213 GLY A O 1
ATOM 1580 N N . ILE A 1 214 ? 2.619 1.558 10.378 1.00 92.88 214 ILE A N 1
ATOM 1581 C CA . ILE A 1 214 ? 2.838 2.798 11.132 1.00 92.88 214 ILE A CA 1
ATOM 1582 C C . ILE A 1 214 ? 2.988 3.951 10.126 1.00 92.88 214 ILE A C 1
ATOM 1584 O O . ILE A 1 214 ? 3.782 3.857 9.190 1.00 92.88 214 ILE A O 1
ATOM 1588 N N . GLU A 1 215 ? 2.210 5.019 10.319 1.00 91.88 215 GLU A N 1
ATOM 1589 C CA . GLU A 1 215 ? 2.162 6.208 9.445 1.00 91.88 215 GLU A CA 1
ATOM 1590 C C . GLU A 1 215 ? 1.664 5.949 8.005 1.00 91.88 215 GLU A C 1
ATOM 1592 O O . GLU A 1 215 ? 1.800 6.827 7.155 1.00 91.88 215 GLU A O 1
ATOM 1597 N N . ALA A 1 216 ? 1.078 4.783 7.705 1.00 94.31 216 ALA A N 1
ATOM 1598 C CA . ALA A 1 216 ? 0.470 4.538 6.397 1.00 94.31 216 ALA A CA 1
ATOM 1599 C C . ALA A 1 216 ? -0.788 5.406 6.196 1.00 94.31 216 ALA A C 1
ATOM 1601 O O . ALA A 1 216 ? -1.629 5.485 7.088 1.00 94.31 216 ALA A O 1
ATOM 1602 N N . GLY A 1 217 ? -0.929 6.023 5.020 1.00 90.69 217 GLY A N 1
ATOM 1603 C CA . GLY A 1 217 ? -2.052 6.895 4.663 1.00 90.69 217 GLY A CA 1
ATOM 1604 C C . GLY A 1 217 ? -2.056 8.271 5.350 1.00 90.69 217 GLY A C 1
ATOM 1605 O O . GLY A 1 217 ? -1.341 8.524 6.320 1.00 90.69 217 GLY A O 1
ATOM 1606 N N . ASN A 1 218 ? -2.889 9.185 4.840 1.00 83.19 218 ASN A N 1
ATOM 1607 C CA . ASN A 1 218 ? -3.007 10.571 5.315 1.00 83.19 218 ASN A CA 1
ATOM 1608 C C . ASN A 1 218 ? -4.461 10.954 5.658 1.00 83.19 218 ASN A C 1
ATOM 1610 O O . ASN A 1 218 ? -5.405 10.476 5.034 1.00 83.19 218 ASN A O 1
ATOM 1614 N N . PHE A 1 219 ? -4.638 11.887 6.600 1.00 71.38 219 PHE A N 1
ATOM 1615 C CA . PHE A 1 219 ? -5.930 12.458 7.017 1.00 71.38 219 PHE A CA 1
ATOM 1616 C C . PHE A 1 219 ? -6.409 13.621 6.143 1.00 71.38 219 PHE A C 1
ATOM 1618 O O . PHE A 1 219 ? -7.539 14.079 6.305 1.00 71.38 219 PHE A O 1
ATOM 1625 N N . ALA A 1 220 ? -5.572 14.098 5.220 1.00 70.69 220 ALA A N 1
ATOM 1626 C CA . ALA A 1 220 ? -5.931 15.162 4.284 1.00 70.69 220 ALA A CA 1
ATOM 1627 C C . ALA A 1 220 ? -6.652 14.659 3.019 1.00 70.69 220 ALA A C 1
ATOM 1629 O O . ALA A 1 220 ? -7.064 15.482 2.207 1.00 70.69 220 ALA A O 1
ATOM 1630 N N . ILE A 1 221 ? -6.819 13.339 2.851 1.00 66.88 221 ILE A N 1
ATOM 1631 C CA . ILE A 1 221 ? -7.523 12.751 1.705 1.00 66.88 221 ILE A CA 1
ATOM 1632 C C . ILE A 1 221 ? -9.028 13.031 1.853 1.00 66.88 221 ILE A C 1
ATOM 1634 O O . ILE A 1 221 ? -9.778 12.245 2.430 1.00 66.88 221 ILE A O 1
ATOM 1638 N N . GLY A 1 222 ? -9.469 14.201 1.394 1.00 62.16 222 GLY A N 1
ATOM 1639 C CA . GLY A 1 222 ? -10.872 14.608 1.392 1.00 62.16 222 GLY A CA 1
ATOM 1640 C C . GLY A 1 222 ? -11.528 14.306 0.048 1.00 62.16 222 GLY A C 1
ATOM 1641 O O . GLY A 1 222 ? -11.169 14.922 -0.944 1.00 62.16 222 GLY A O 1
ATOM 1642 N N . GLY A 1 223 ? -12.499 13.387 0.011 1.00 67.31 223 GLY A N 1
ATOM 1643 C CA . GLY A 1 223 ? -13.322 13.119 -1.183 1.00 67.31 223 GLY A CA 1
ATOM 1644 C C . GLY A 1 223 ? -12.690 12.224 -2.259 1.00 67.31 223 GLY A C 1
ATOM 1645 O O . GLY A 1 223 ? -13.326 11.974 -3.278 1.00 67.31 223 GLY A O 1
ATOM 1646 N N . PHE A 1 224 ? -11.482 11.714 -2.019 1.00 70.88 224 PHE A N 1
ATOM 1647 C CA . PHE A 1 224 ? -10.720 10.852 -2.927 1.00 70.88 224 PHE A CA 1
ATOM 1648 C C . PHE A 1 224 ? -10.420 9.511 -2.236 1.00 70.88 224 PHE A C 1
ATOM 1650 O O . PHE A 1 224 ? -10.250 9.463 -1.015 1.00 70.88 224 PHE A O 1
ATOM 1657 N N . GLY A 1 225 ? -10.426 8.404 -2.977 1.00 82.50 225 GLY A N 1
ATOM 1658 C CA . GLY A 1 225 ? -10.568 7.074 -2.380 1.00 82.50 225 GLY A CA 1
ATOM 1659 C C . GLY A 1 225 ? -9.914 5.936 -3.150 1.00 82.50 225 GLY A C 1
ATOM 1660 O O . GLY A 1 225 ? -9.160 6.163 -4.097 1.00 82.50 225 GLY A O 1
ATOM 1661 N N . SER A 1 226 ? -10.219 4.703 -2.743 1.00 92.62 226 SER A N 1
ATOM 1662 C CA . SER A 1 226 ? -9.744 3.476 -3.402 1.00 92.62 226 SER A CA 1
ATOM 1663 C C . SER A 1 226 ? -8.213 3.307 -3.405 1.00 92.62 226 SER A C 1
ATOM 1665 O O . SER A 1 226 ? -7.632 2.762 -4.339 1.00 92.62 226 SER A O 1
ATOM 1667 N N . ASN A 1 227 ? -7.531 3.770 -2.356 1.00 94.06 227 ASN A N 1
ATOM 1668 C CA . ASN A 1 227 ? -6.095 3.564 -2.182 1.00 94.06 227 ASN A CA 1
ATOM 1669 C C . ASN A 1 227 ? -5.802 2.394 -1.233 1.00 94.06 227 ASN A C 1
ATOM 1671 O O . ASN A 1 227 ? -6.414 2.272 -0.173 1.00 94.06 227 ASN A O 1
ATOM 1675 N N . THR A 1 228 ? -4.798 1.588 -1.564 1.00 96.62 228 THR A N 1
ATOM 1676 C CA . THR A 1 228 ? -4.253 0.541 -0.692 1.00 96.62 228 THR A CA 1
ATOM 1677 C C . THR A 1 228 ? -2.826 0.909 -0.313 1.00 96.62 228 THR A C 1
ATOM 1679 O O . THR A 1 228 ? -1.972 0.984 -1.186 1.00 96.62 228 THR A O 1
ATOM 1682 N N . GLY A 1 229 ? -2.544 1.134 0.970 1.00 96.06 229 GLY A N 1
ATOM 1683 C CA . GLY A 1 229 ? -1.200 1.440 1.467 1.00 96.06 229 GLY A CA 1
ATOM 1684 C C . GLY A 1 229 ? -0.772 0.486 2.573 1.00 96.06 229 GLY A C 1
ATOM 1685 O O . GLY A 1 229 ? -1.331 0.509 3.665 1.00 96.06 229 GLY A O 1
ATOM 1686 N N . VAL A 1 230 ? 0.237 -0.341 2.318 1.00 97.38 230 VAL A N 1
ATOM 1687 C CA . VAL A 1 230 ? 0.727 -1.346 3.263 1.00 97.38 230 VAL A CA 1
ATOM 1688 C C . VAL A 1 230 ? 2.232 -1.196 3.460 1.00 97.38 230 VAL A C 1
ATOM 1690 O O . VAL A 1 230 ? 3.016 -1.380 2.533 1.00 97.38 230 VAL A O 1
ATOM 1693 N N . GLY A 1 231 ? 2.651 -0.893 4.685 1.00 96.62 231 GLY A N 1
ATOM 1694 C CA . GLY A 1 231 ? 4.046 -0.673 5.060 1.00 96.62 231 GLY A CA 1
ATOM 1695 C C . GLY A 1 231 ? 4.255 0.628 5.830 1.00 96.62 231 GLY A C 1
ATOM 1696 O O . GLY A 1 231 ? 3.398 1.509 5.857 1.00 96.62 231 GLY A O 1
ATOM 1697 N N . TYR A 1 232 ? 5.417 0.752 6.472 1.00 95.50 232 TYR A N 1
ATOM 1698 C CA . TYR A 1 232 ? 5.804 1.984 7.158 1.00 95.50 232 TYR A CA 1
ATOM 1699 C C . TYR A 1 232 ? 5.813 3.155 6.173 1.00 95.50 232 TYR A C 1
ATOM 1701 O O . TYR A 1 232 ? 6.535 3.097 5.180 1.00 95.50 232 TYR A O 1
ATOM 1709 N N . ARG A 1 233 ? 5.030 4.202 6.444 1.00 94.50 233 ARG A N 1
ATOM 1710 C CA . ARG A 1 233 ? 4.934 5.415 5.611 1.00 94.50 233 ARG A CA 1
ATOM 1711 C C . ARG A 1 233 ? 4.474 5.225 4.157 1.00 94.50 233 ARG A C 1
ATOM 1713 O O . ARG A 1 233 ? 4.820 6.016 3.278 1.00 94.50 233 ARG A O 1
ATOM 1720 N N . ALA A 1 234 ? 3.715 4.171 3.868 1.00 95.75 234 ALA A N 1
ATOM 1721 C CA . ALA A 1 234 ? 3.091 4.027 2.554 1.00 95.75 234 ALA A CA 1
ATOM 1722 C C . ALA A 1 234 ? 1.996 5.100 2.366 1.00 95.75 234 ALA A C 1
ATOM 1724 O O . ALA A 1 234 ? 1.126 5.232 3.227 1.00 95.75 234 ALA A O 1
ATOM 1725 N N . LEU A 1 235 ? 2.012 5.860 1.261 1.00 93.38 235 LEU A N 1
ATOM 1726 C CA . LEU A 1 235 ? 1.004 6.895 0.928 1.00 93.38 235 LEU A CA 1
ATOM 1727 C C . LEU A 1 235 ? 0.797 8.017 1.977 1.00 93.38 235 LEU A C 1
ATOM 1729 O O . LEU A 1 235 ? -0.255 8.661 2.005 1.00 93.38 235 LEU A O 1
ATOM 1733 N N . THR A 1 236 ? 1.779 8.291 2.839 1.00 91.69 236 THR A N 1
ATOM 1734 C CA . THR A 1 236 ? 1.649 9.261 3.949 1.00 91.69 236 THR A CA 1
ATOM 1735 C C . THR A 1 236 ? 1.374 10.697 3.507 1.00 91.69 236 THR A C 1
ATOM 1737 O O . THR A 1 236 ? 0.771 11.458 4.261 1.00 91.69 236 THR A O 1
ATOM 1740 N N . SER A 1 237 ? 1.812 11.109 2.317 1.00 88.94 237 SER A N 1
ATOM 1741 C CA . SER A 1 237 ? 1.595 12.475 1.818 1.00 88.94 237 SER A CA 1
ATOM 1742 C C . SER A 1 237 ? 0.536 12.572 0.722 1.00 88.94 237 SER A C 1
ATOM 1744 O O . SER A 1 237 ? 0.351 13.662 0.185 1.00 88.94 237 SER A O 1
ATOM 1746 N N . ASN A 1 238 ? -0.206 11.493 0.444 1.00 86.25 238 ASN A N 1
ATOM 1747 C CA . ASN A 1 238 ? -1.301 11.520 -0.526 1.00 86.25 238 ASN A CA 1
ATOM 1748 C C . ASN A 1 238 ? -2.370 12.525 -0.088 1.00 86.25 238 ASN A C 1
ATOM 1750 O O . ASN A 1 238 ? -2.894 12.419 1.023 1.00 86.25 238 ASN A O 1
ATOM 1754 N N . THR A 1 239 ? -2.660 13.525 -0.925 1.00 84.31 239 THR A N 1
ATOM 1755 C CA . THR A 1 239 ? -3.644 14.579 -0.626 1.00 84.31 239 THR A CA 1
ATOM 1756 C C . THR A 1 23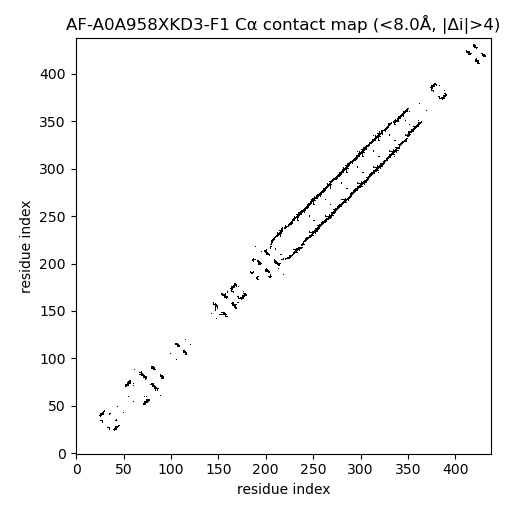9 ? -4.913 14.423 -1.454 1.00 84.31 239 THR A C 1
ATOM 1758 O O . THR A 1 239 ? -6.002 14.524 -0.895 1.00 84.31 239 THR A O 1
ATOM 1761 N N . SER A 1 240 ? -4.801 14.134 -2.755 1.00 86.12 240 SER A N 1
ATOM 1762 C CA . SER A 1 240 ? -5.961 13.950 -3.648 1.00 86.12 240 SER A CA 1
ATOM 1763 C C . SER A 1 240 ? -5.851 12.770 -4.619 1.00 86.12 240 SER A C 1
ATOM 1765 O O . SER A 1 240 ? -6.789 12.515 -5.371 1.00 86.12 240 SER A O 1
ATOM 1767 N N . GLY A 1 241 ? -4.738 12.030 -4.612 1.00 87.56 241 GLY A N 1
ATOM 1768 C CA . GLY A 1 241 ? -4.574 10.842 -5.450 1.00 87.56 241 GLY A CA 1
ATOM 1769 C C . GLY A 1 241 ? -5.574 9.733 -5.104 1.00 87.56 241 GLY A C 1
ATOM 1770 O O . GLY A 1 241 ? -5.844 9.464 -3.929 1.00 87.56 241 GLY A O 1
ATOM 1771 N N . SER A 1 242 ? -6.111 9.075 -6.131 1.00 90.88 242 SER A N 1
ATOM 1772 C CA . SER A 1 242 ? -7.034 7.934 -6.016 1.00 90.88 242 SER A CA 1
ATOM 1773 C C . SER A 1 242 ? -6.483 6.712 -6.748 1.00 90.88 242 SER A C 1
ATOM 1775 O O . SER A 1 242 ? -5.622 6.852 -7.616 1.00 90.88 242 SER A O 1
ATOM 1777 N N . PHE A 1 243 ? -7.003 5.527 -6.420 1.00 93.06 243 PHE A N 1
ATOM 1778 C CA . PHE A 1 243 ? -6.660 4.268 -7.100 1.00 93.06 243 PHE A CA 1
ATOM 1779 C C . PHE A 1 243 ? -5.170 3.895 -7.039 1.00 93.06 243 PHE A C 1
ATOM 1781 O O . PHE A 1 243 ? -4.644 3.241 -7.936 1.00 93.06 243 PHE A O 1
ATOM 1788 N N . ASN A 1 244 ? -4.467 4.297 -5.976 1.00 94.94 244 ASN A N 1
ATOM 1789 C CA . ASN A 1 244 ? -3.062 3.945 -5.801 1.00 94.94 244 ASN A CA 1
ATOM 1790 C C . ASN A 1 244 ? -2.895 2.681 -4.947 1.00 94.94 244 ASN A C 1
ATOM 1792 O O . ASN A 1 244 ? -3.506 2.550 -3.887 1.00 94.94 244 ASN A O 1
ATOM 1796 N N . THR A 1 245 ? -2.001 1.787 -5.360 1.00 97.25 245 THR A N 1
ATOM 1797 C CA . THR A 1 245 ? -1.562 0.627 -4.576 1.00 97.25 245 THR A CA 1
ATOM 1798 C C . THR A 1 245 ? -0.101 0.808 -4.187 1.00 97.25 245 THR A C 1
ATOM 1800 O O . THR A 1 245 ? 0.764 0.852 -5.051 1.00 97.25 245 THR A O 1
ATOM 1803 N N . ALA A 1 246 ? 0.187 0.890 -2.893 1.00 97.06 246 ALA A N 1
ATOM 1804 C CA . ALA A 1 246 ? 1.515 1.072 -2.325 1.00 97.06 246 ALA A CA 1
ATOM 1805 C C . ALA A 1 246 ? 1.811 -0.068 -1.343 1.00 97.06 246 ALA A C 1
ATOM 1807 O O . ALA A 1 246 ? 1.181 -0.162 -0.291 1.00 97.06 246 ALA A O 1
ATOM 1808 N N . LEU A 1 247 ? 2.744 -0.954 -1.684 1.00 97.75 247 LEU A N 1
ATOM 1809 C CA . LEU A 1 247 ? 3.137 -2.096 -0.861 1.00 97.75 247 LEU A CA 1
ATOM 1810 C C . LEU A 1 247 ? 4.646 -2.064 -0.606 1.00 97.75 247 LEU A C 1
ATOM 1812 O O . LEU A 1 247 ? 5.446 -2.368 -1.486 1.00 97.75 247 LEU A O 1
ATOM 1816 N N . GLY A 1 248 ? 5.046 -1.738 0.619 1.00 96.94 248 GLY A N 1
ATOM 1817 C CA . GLY A 1 248 ? 6.442 -1.630 1.040 1.00 96.94 248 GLY A CA 1
ATOM 1818 C C . GLY A 1 248 ? 6.710 -0.350 1.828 1.00 96.94 248 GLY A C 1
ATOM 1819 O O . GLY A 1 248 ? 5.972 0.633 1.727 1.00 96.94 248 GLY A O 1
ATOM 1820 N N . ALA A 1 249 ? 7.781 -0.352 2.624 1.00 96.31 249 ALA A N 1
ATOM 1821 C CA . ALA A 1 249 ? 8.168 0.812 3.418 1.00 96.31 249 ALA A CA 1
ATOM 1822 C C . ALA A 1 249 ? 8.491 2.014 2.513 1.00 96.31 249 ALA A C 1
ATOM 1824 O O . ALA A 1 249 ? 9.323 1.904 1.617 1.00 96.31 249 ALA A O 1
ATOM 1825 N N . GLY A 1 250 ? 7.827 3.149 2.730 1.00 94.69 250 GLY A N 1
ATOM 1826 C CA . GLY A 1 250 ? 8.014 4.380 1.962 1.00 94.69 250 GLY A CA 1
ATOM 1827 C C . GLY A 1 250 ? 7.574 4.306 0.494 1.00 94.69 250 GLY A C 1
ATOM 1828 O O . GLY A 1 250 ? 7.954 5.188 -0.281 1.00 94.69 250 GLY A O 1
ATOM 1829 N N . SER A 1 251 ? 6.817 3.276 0.095 1.00 96.12 251 SER A N 1
ATOM 1830 C CA . SER A 1 251 ? 6.222 3.198 -1.247 1.00 96.12 251 SER A CA 1
ATOM 1831 C C . SER A 1 251 ? 5.187 4.315 -1.429 1.00 96.12 251 SER A C 1
ATOM 1833 O O . SER A 1 251 ? 4.348 4.535 -0.551 1.00 96.12 251 SER A O 1
ATOM 1835 N N . LEU A 1 252 ? 5.274 5.068 -2.534 1.00 93.25 252 LEU A N 1
ATOM 1836 C CA . LEU A 1 252 ? 4.409 6.233 -2.798 1.00 93.25 252 LEU A CA 1
ATOM 1837 C C . LEU A 1 252 ? 4.331 7.247 -1.632 1.00 93.25 252 LEU A C 1
ATOM 1839 O O . LEU A 1 252 ? 3.302 7.893 -1.435 1.00 93.25 252 LEU A O 1
ATOM 1843 N N . TRP A 1 253 ? 5.395 7.386 -0.828 1.00 91.75 253 TRP A N 1
ATOM 1844 C CA . TRP A 1 253 ? 5.392 8.246 0.366 1.00 91.75 253 TRP A CA 1
ATOM 1845 C C . TRP A 1 253 ? 4.984 9.682 0.016 1.00 91.75 253 TRP A C 1
ATOM 1847 O O . TRP A 1 253 ? 3.998 10.182 0.558 1.00 91.75 253 TRP A O 1
ATOM 1857 N N . PHE A 1 254 ? 5.695 10.318 -0.914 1.00 87.81 254 PHE A N 1
ATOM 1858 C CA . PHE A 1 254 ? 5.438 11.678 -1.384 1.00 87.81 254 PHE A CA 1
ATOM 1859 C C . PHE A 1 254 ? 4.558 11.700 -2.641 1.00 87.81 254 PHE A C 1
ATOM 1861 O O . PHE A 1 254 ? 4.770 12.530 -3.525 1.00 87.81 254 PHE A O 1
ATOM 1868 N N . ASN A 1 255 ? 3.573 10.796 -2.734 1.00 86.62 255 ASN A N 1
ATOM 1869 C CA . ASN A 1 255 ? 2.509 10.949 -3.724 1.00 86.62 255 ASN A CA 1
ATOM 1870 C C . ASN A 1 255 ? 1.629 12.132 -3.316 1.00 86.62 255 ASN A C 1
ATOM 1872 O O . ASN A 1 255 ? 1.135 12.080 -2.200 1.00 86.62 255 ASN A O 1
ATOM 1876 N N . THR A 1 256 ? 1.419 13.178 -4.123 1.00 86.56 256 THR A N 1
ATOM 1877 C CA . THR A 1 256 ? 0.486 14.267 -3.736 1.00 86.56 256 THR A CA 1
ATOM 1878 C C . THR A 1 256 ? -0.861 14.122 -4.442 1.00 86.56 256 THR A C 1
ATOM 1880 O O . THR A 1 256 ? -1.886 13.913 -3.787 1.00 86.56 256 THR A O 1
ATOM 1883 N N . SER A 1 257 ? -0.856 14.162 -5.775 1.00 87.25 257 SER A N 1
ATOM 1884 C CA . SER A 1 257 ? -2.067 14.140 -6.613 1.00 87.25 257 SER A CA 1
ATOM 1885 C C . SER A 1 257 ? -2.117 13.003 -7.636 1.00 87.25 257 SER A C 1
ATOM 1887 O O . SER A 1 257 ? -3.156 12.815 -8.263 1.00 87.25 257 SER A O 1
ATOM 1889 N N . GLY A 1 258 ? -1.034 12.234 -7.787 1.00 88.06 258 GLY A N 1
ATOM 1890 C CA . GLY A 1 258 ? -0.957 11.124 -8.737 1.00 88.06 258 GLY A CA 1
ATOM 1891 C C . GLY A 1 258 ? -2.025 10.051 -8.500 1.00 88.06 258 GLY A C 1
ATOM 1892 O O . GLY A 1 258 ? -2.288 9.661 -7.356 1.00 88.06 258 GLY A O 1
ATOM 1893 N N . ASN A 1 259 ? -2.626 9.570 -9.587 1.00 91.19 259 ASN A N 1
ATOM 1894 C CA . ASN A 1 259 ? -3.671 8.544 -9.599 1.00 91.19 259 ASN A CA 1
ATOM 1895 C C . ASN A 1 259 ? -3.238 7.276 -10.348 1.00 91.19 259 ASN A C 1
ATOM 1897 O O . ASN A 1 259 ? -2.336 7.311 -11.186 1.00 91.19 259 ASN A O 1
ATOM 1901 N N . ASP A 1 260 ? -3.906 6.161 -10.052 1.00 93.62 260 ASP A N 1
ATOM 1902 C CA . ASP A 1 260 ? -3.745 4.885 -10.766 1.00 93.62 260 ASP A CA 1
ATOM 1903 C C . ASP A 1 260 ? -2.308 4.327 -10.747 1.00 93.62 260 ASP A C 1
ATOM 1905 O O . ASP A 1 260 ? -1.869 3.664 -11.686 1.00 93.62 260 ASP A O 1
ATOM 1909 N N . ASN A 1 261 ? -1.534 4.601 -9.693 1.00 95.62 261 ASN A N 1
ATOM 1910 C CA . ASN A 1 261 ? -0.172 4.086 -9.578 1.00 95.62 261 ASN A CA 1
ATOM 1911 C C . ASN A 1 261 ? -0.126 2.790 -8.763 1.00 95.62 261 ASN A C 1
ATOM 1913 O O . ASN A 1 261 ? -0.691 2.701 -7.675 1.00 95.62 261 ASN A O 1
ATOM 1917 N N . THR A 1 262 ? 0.629 1.806 -9.241 1.00 97.69 262 THR A N 1
ATOM 1918 C CA . THR A 1 262 ? 0.967 0.594 -8.487 1.00 97.69 262 THR A CA 1
ATOM 1919 C C . THR A 1 262 ? 2.453 0.615 -8.157 1.00 97.69 262 THR A C 1
ATOM 1921 O O . THR A 1 262 ? 3.276 0.634 -9.063 1.00 97.69 262 THR A O 1
ATOM 1924 N N . ALA A 1 263 ? 2.809 0.595 -6.875 1.00 97.38 263 ALA A N 1
ATOM 1925 C CA . ALA A 1 263 ? 4.180 0.607 -6.383 1.00 97.38 263 ALA A CA 1
ATOM 1926 C C . ALA A 1 263 ? 4.397 -0.511 -5.359 1.00 97.38 263 ALA A C 1
ATOM 1928 O O . ALA A 1 263 ? 3.824 -0.499 -4.269 1.00 97.38 263 ALA A O 1
ATOM 1929 N N . VAL A 1 264 ? 5.248 -1.475 -5.703 1.00 98.00 264 VAL A N 1
ATOM 1930 C CA . VAL A 1 264 ? 5.571 -2.634 -4.866 1.00 98.00 264 VAL A CA 1
ATOM 1931 C C . VAL A 1 264 ? 7.077 -2.687 -4.616 1.00 98.00 264 VAL A C 1
ATOM 1933 O O . VAL A 1 264 ? 7.866 -2.914 -5.527 1.00 98.00 264 VAL A O 1
ATOM 1936 N N . GLY A 1 265 ? 7.496 -2.501 -3.371 1.00 96.94 265 GLY A N 1
ATOM 1937 C CA . GLY A 1 265 ? 8.898 -2.459 -2.962 1.00 96.94 265 GLY A CA 1
ATOM 1938 C C . GLY A 1 265 ? 9.178 -1.318 -1.990 1.00 96.94 265 GLY A C 1
ATOM 1939 O O . GLY A 1 265 ? 8.436 -0.339 -1.912 1.00 96.94 265 GLY A O 1
ATOM 1940 N N . ALA A 1 266 ? 10.262 -1.435 -1.222 1.00 96.06 266 ALA A N 1
ATOM 1941 C CA . ALA A 1 266 ? 10.701 -0.342 -0.361 1.00 96.06 266 ALA A CA 1
ATOM 1942 C C . ALA A 1 266 ? 11.096 0.870 -1.217 1.00 96.06 266 ALA A C 1
ATOM 1944 O O . ALA A 1 266 ? 11.914 0.748 -2.127 1.00 96.06 266 ALA A O 1
ATOM 1945 N N . TYR A 1 267 ? 10.505 2.028 -0.928 1.00 96.12 267 TYR A N 1
ATOM 1946 C CA . TYR A 1 267 ? 10.727 3.281 -1.654 1.00 96.12 267 TYR A CA 1
ATOM 1947 C C . TYR A 1 267 ? 10.436 3.210 -3.166 1.00 96.12 267 TYR A C 1
ATOM 1949 O O . TYR A 1 267 ? 10.925 4.045 -3.925 1.00 96.12 267 TYR A O 1
ATOM 1957 N N . ALA A 1 268 ? 9.626 2.242 -3.610 1.00 96.69 268 ALA A N 1
ATOM 1958 C CA . ALA A 1 268 ? 9.094 2.219 -4.968 1.00 96.69 268 ALA A CA 1
ATOM 1959 C C . ALA A 1 268 ? 8.225 3.465 -5.193 1.00 96.69 268 ALA A C 1
ATOM 1961 O O . ALA A 1 268 ? 7.329 3.744 -4.387 1.00 96.69 268 ALA A O 1
ATOM 1962 N N . LEU A 1 269 ? 8.491 4.207 -6.270 1.00 93.44 269 LEU A N 1
ATOM 1963 C CA . LEU A 1 269 ? 7.757 5.423 -6.628 1.00 93.44 269 LEU A CA 1
ATOM 1964 C C . LEU A 1 269 ? 7.668 6.434 -5.467 1.00 93.44 269 LEU A C 1
ATOM 1966 O O . LEU A 1 269 ? 6.614 7.010 -5.207 1.00 93.44 269 LEU A O 1
ATOM 1970 N N . ASN A 1 270 ? 8.758 6.582 -4.701 1.00 91.88 270 ASN A N 1
ATOM 1971 C CA . ASN A 1 270 ? 8.766 7.326 -3.438 1.00 91.88 270 ASN A CA 1
ATOM 1972 C C . ASN A 1 270 ? 8.330 8.788 -3.595 1.00 91.88 270 ASN A C 1
ATOM 1974 O O . ASN A 1 270 ? 7.564 9.275 -2.763 1.00 91.88 270 ASN A O 1
ATOM 1978 N N . ILE A 1 271 ? 8.797 9.464 -4.643 1.00 88.69 271 ILE A N 1
ATOM 1979 C CA . ILE A 1 271 ? 8.413 10.834 -4.974 1.00 88.69 271 ILE A CA 1
ATOM 1980 C C . ILE A 1 271 ? 7.573 10.782 -6.246 1.00 88.69 271 ILE A C 1
ATOM 1982 O O . ILE A 1 271 ? 8.114 10.545 -7.323 1.00 88.69 271 ILE A O 1
ATOM 1986 N N . ASN A 1 272 ? 6.259 10.994 -6.112 1.00 86.25 272 ASN A N 1
ATOM 1987 C CA . ASN A 1 272 ? 5.336 11.096 -7.241 1.00 86.25 272 ASN A CA 1
ATOM 1988 C C . ASN A 1 272 ? 4.412 12.315 -7.110 1.00 86.25 272 ASN A C 1
ATOM 1990 O O . ASN A 1 272 ? 3.390 12.263 -6.436 1.00 86.25 272 ASN A O 1
ATOM 1994 N N . ILE A 1 273 ? 4.740 13.446 -7.731 1.00 86.19 273 ILE A N 1
ATOM 1995 C CA . ILE A 1 273 ? 3.936 14.660 -7.502 1.00 86.19 273 ILE A CA 1
ATOM 1996 C C . ILE A 1 273 ? 2.580 14.547 -8.227 1.00 86.19 273 ILE A C 1
ATOM 1998 O O . ILE A 1 273 ? 1.519 14.556 -7.594 1.00 86.19 273 ILE A O 1
ATOM 2002 N N . SER A 1 274 ? 2.593 14.400 -9.550 1.00 86.25 274 SER A N 1
ATOM 2003 C CA . SER A 1 274 ? 1.372 14.322 -10.372 1.00 86.25 274 SER A CA 1
ATOM 2004 C C . SER A 1 274 ? 1.400 13.231 -11.444 1.00 86.25 274 SER A C 1
ATOM 2006 O O . SER A 1 274 ? 0.505 13.175 -12.287 1.00 86.25 274 SER A O 1
ATOM 2008 N N . GLY A 1 275 ? 2.406 12.356 -11.431 1.00 87.38 275 GLY A N 1
ATOM 2009 C CA . GLY A 1 275 ? 2.487 11.221 -12.341 1.00 87.38 275 GLY A CA 1
ATOM 2010 C C . GLY A 1 275 ? 1.359 10.215 -12.102 1.00 87.38 275 GLY A C 1
ATOM 2011 O O . GLY A 1 275 ? 1.004 9.900 -10.961 1.00 87.38 275 GLY A O 1
ATOM 2012 N N . PHE A 1 276 ? 0.807 9.682 -13.188 1.00 91.81 276 PHE A N 1
ATOM 2013 C CA . PHE A 1 276 ? -0.329 8.763 -13.150 1.00 91.81 276 PHE A CA 1
ATOM 2014 C C . PHE A 1 276 ? -0.087 7.505 -13.984 1.00 91.81 276 PHE A C 1
ATOM 2016 O O . PHE A 1 276 ? 0.746 7.496 -14.897 1.00 91.81 276 PHE A O 1
ATOM 2023 N N . ALA A 1 277 ? -0.840 6.447 -13.677 1.00 93.81 277 ALA A N 1
ATOM 2024 C CA . ALA A 1 277 ? -0.813 5.176 -14.401 1.00 93.81 277 ALA A CA 1
ATOM 2025 C C . ALA A 1 277 ? 0.580 4.509 -14.470 1.00 93.81 277 ALA A C 1
ATOM 2027 O O . ALA A 1 277 ? 0.922 3.878 -15.469 1.00 93.81 277 ALA A O 1
ATOM 2028 N N . ASN A 1 278 ? 1.417 4.649 -13.434 1.00 96.19 278 ASN A N 1
ATOM 2029 C CA . ASN A 1 278 ? 2.729 3.994 -13.387 1.00 96.19 278 ASN A CA 1
ATOM 2030 C C . ASN A 1 278 ? 2.651 2.626 -12.688 1.00 96.19 278 ASN A C 1
ATOM 2032 O O . ASN A 1 278 ? 2.022 2.492 -11.638 1.00 96.19 278 ASN A O 1
ATOM 2036 N N . THR A 1 279 ? 3.340 1.622 -13.234 1.00 97.75 279 THR A N 1
ATOM 2037 C CA . THR A 1 279 ? 3.465 0.278 -12.645 1.00 97.75 279 THR A CA 1
ATOM 2038 C C . THR A 1 279 ? 4.908 0.025 -12.234 1.00 97.75 279 THR A C 1
ATOM 2040 O O . THR A 1 279 ? 5.803 -0.056 -13.071 1.00 97.75 279 THR A O 1
ATOM 2043 N N . VAL A 1 280 ? 5.149 -0.104 -10.934 1.00 97.62 280 VAL A N 1
ATOM 2044 C CA . VAL A 1 280 ? 6.487 -0.094 -10.347 1.00 97.62 280 VAL A CA 1
ATOM 2045 C C . VAL A 1 280 ? 6.659 -1.276 -9.401 1.00 97.62 280 VAL A C 1
ATOM 2047 O O . VAL A 1 280 ? 5.871 -1.472 -8.476 1.00 97.62 280 VAL A O 1
ATOM 2050 N N . MET A 1 281 ? 7.719 -2.055 -9.607 1.00 97.75 281 MET A N 1
ATOM 2051 C CA . MET A 1 281 ? 8.080 -3.189 -8.766 1.00 97.75 281 MET A CA 1
ATOM 2052 C C . MET A 1 281 ? 9.594 -3.249 -8.550 1.00 97.75 281 MET A C 1
ATOM 2054 O O . MET A 1 281 ? 10.349 -3.566 -9.462 1.00 97.75 281 MET A O 1
ATOM 2058 N N . GLY A 1 282 ? 10.055 -3.000 -7.329 1.00 96.75 282 GLY A N 1
ATOM 2059 C CA . GLY A 1 282 ? 11.475 -3.011 -6.986 1.00 96.75 282 GLY A CA 1
ATOM 2060 C C . GLY A 1 282 ? 11.823 -1.969 -5.933 1.00 96.75 282 GLY A C 1
ATOM 2061 O O . GLY A 1 282 ? 11.096 -1.003 -5.721 1.00 96.75 282 GLY A O 1
ATOM 2062 N N . VAL A 1 283 ? 12.947 -2.167 -5.247 1.00 96.94 283 VAL A N 1
ATOM 2063 C CA . VAL A 1 283 ? 13.447 -1.177 -4.284 1.00 96.94 283 VAL A CA 1
ATOM 2064 C C . VAL A 1 283 ? 13.969 0.040 -5.054 1.00 96.94 283 VAL A C 1
ATOM 2066 O O . VAL A 1 283 ? 14.728 -0.145 -6.004 1.00 96.94 283 VAL A O 1
ATOM 2069 N N . TYR A 1 284 ? 13.532 1.247 -4.674 1.00 96.19 284 TYR A N 1
ATOM 2070 C CA . TYR A 1 284 ? 13.858 2.524 -5.343 1.00 96.19 284 TYR A CA 1
ATOM 2071 C C . TYR A 1 284 ? 13.525 2.605 -6.848 1.00 96.19 284 TYR A C 1
ATOM 2073 O O . TYR A 1 284 ? 13.919 3.553 -7.528 1.00 96.19 284 TYR A O 1
ATOM 2081 N N . ALA A 1 285 ? 12.758 1.649 -7.379 1.00 96.69 285 ALA A N 1
ATOM 2082 C CA . ALA A 1 285 ? 12.267 1.710 -8.749 1.00 96.69 285 ALA A CA 1
ATOM 2083 C C . ALA A 1 285 ? 11.385 2.956 -8.929 1.00 96.69 285 ALA A C 1
ATOM 2085 O O . ALA A 1 285 ? 10.537 3.243 -8.078 1.00 96.69 285 ALA A O 1
ATOM 2086 N N . LEU A 1 286 ? 11.608 3.699 -10.014 1.00 93.56 286 LEU A N 1
ATOM 2087 C CA . LEU A 1 286 ? 10.958 4.971 -10.334 1.00 93.56 286 LEU A CA 1
ATOM 2088 C C . LEU A 1 286 ? 10.951 5.952 -9.140 1.00 93.56 286 LEU A C 1
ATOM 2090 O O . LEU A 1 286 ? 9.959 6.625 -8.881 1.00 93.56 286 LEU A O 1
ATOM 2094 N N . GLY A 1 287 ? 12.039 5.977 -8.359 1.00 88.38 287 GLY A N 1
ATOM 2095 C CA . GLY A 1 287 ? 12.108 6.651 -7.058 1.00 88.38 287 GLY A CA 1
ATOM 2096 C C . GLY A 1 287 ? 11.821 8.157 -7.083 1.00 88.38 287 GLY A C 1
ATOM 2097 O O . GLY A 1 287 ? 11.329 8.687 -6.085 1.00 88.38 287 GLY A O 1
ATOM 2098 N N . SER A 1 288 ? 12.075 8.828 -8.208 1.00 86.25 288 SER A N 1
ATOM 2099 C CA . SER A 1 288 ? 11.790 10.249 -8.408 1.00 86.25 288 SER A CA 1
ATOM 2100 C C . SER A 1 288 ? 11.049 10.480 -9.718 1.00 86.25 288 SER A C 1
ATOM 2102 O O . SER A 1 288 ? 11.687 10.535 -10.761 1.00 86.25 288 SER A O 1
ATOM 2104 N N . ASN A 1 289 ? 9.724 10.638 -9.652 1.00 85.56 289 ASN A N 1
ATOM 2105 C CA . ASN A 1 289 ? 8.854 10.943 -10.785 1.00 85.56 289 ASN A CA 1
ATOM 2106 C C . ASN A 1 289 ? 8.008 12.190 -10.508 1.00 85.56 289 ASN A C 1
ATOM 2108 O O . ASN A 1 289 ? 7.068 12.169 -9.725 1.00 85.56 289 ASN A O 1
ATOM 2112 N N . VAL A 1 290 ? 8.323 13.317 -11.138 1.00 84.88 290 VAL A N 1
ATOM 2113 C CA . VAL A 1 290 ? 7.579 14.563 -10.908 1.00 84.88 290 VAL A CA 1
ATOM 2114 C C . VAL A 1 290 ? 6.216 14.499 -11.595 1.00 84.88 290 VAL A C 1
ATOM 2116 O O . VAL A 1 290 ? 5.193 14.677 -10.935 1.00 84.88 290 VAL A O 1
ATOM 2119 N N . SER A 1 291 ? 6.188 14.216 -12.900 1.00 86.12 291 SER A N 1
ATOM 2120 C CA . SER A 1 291 ? 4.952 14.226 -13.699 1.00 86.12 291 SER A CA 1
ATOM 2121 C C . SER A 1 291 ? 4.892 13.168 -14.803 1.00 86.12 291 SER A C 1
ATOM 2123 O O . SER A 1 291 ? 3.976 13.204 -15.624 1.00 86.12 291 SER A O 1
ATOM 2125 N N . GLY A 1 292 ? 5.863 12.256 -14.877 1.00 89.12 292 GLY A N 1
ATOM 2126 C CA . GLY A 1 292 ? 5.878 11.188 -15.872 1.00 89.12 292 GLY A CA 1
ATOM 2127 C C . GLY A 1 292 ? 4.702 10.226 -15.691 1.00 89.12 292 GLY A C 1
ATOM 2128 O O . GLY A 1 292 ? 4.316 9.882 -14.568 1.00 89.12 292 GLY A O 1
ATOM 2129 N N . ALA A 1 293 ? 4.120 9.785 -16.803 1.00 93.88 293 ALA A N 1
ATOM 2130 C CA . ALA A 1 293 ? 2.942 8.926 -16.797 1.00 93.88 293 ALA A CA 1
ATOM 2131 C C . ALA A 1 293 ? 3.138 7.666 -17.641 1.00 93.88 293 ALA A C 1
ATOM 2133 O O . ALA A 1 293 ? 3.892 7.661 -18.617 1.00 93.88 293 ALA A O 1
ATOM 2134 N N . ASN A 1 294 ? 2.378 6.620 -17.315 1.00 95.00 294 ASN A N 1
ATOM 2135 C CA . ASN A 1 294 ? 2.355 5.357 -18.060 1.00 95.00 294 ASN A CA 1
ATOM 2136 C C . ASN A 1 294 ? 3.723 4.653 -18.132 1.00 95.00 294 ASN A C 1
ATOM 2138 O O . ASN A 1 294 ? 4.041 4.028 -19.143 1.00 95.00 294 ASN A O 1
ATOM 2142 N N . ASN A 1 295 ? 4.555 4.770 -17.094 1.00 96.56 295 ASN A N 1
ATOM 2143 C CA . ASN A 1 295 ? 5.836 4.069 -17.040 1.00 96.56 295 ASN A CA 1
ATOM 2144 C C . ASN A 1 295 ? 5.693 2.699 -16.365 1.00 96.56 295 ASN A C 1
ATOM 2146 O O . ASN A 1 295 ? 4.984 2.553 -15.369 1.00 96.56 295 ASN A O 1
ATOM 2150 N N . THR A 1 296 ? 6.423 1.708 -16.870 1.00 98.00 296 THR A N 1
ATOM 2151 C CA . THR A 1 296 ? 6.607 0.405 -16.223 1.00 98.00 296 THR A CA 1
ATOM 2152 C C . THR A 1 296 ? 8.055 0.277 -15.768 1.00 98.00 296 THR A C 1
ATOM 2154 O O . THR A 1 296 ? 8.954 0.303 -16.601 1.00 98.00 296 THR A O 1
ATOM 2157 N N . ALA A 1 297 ? 8.296 0.133 -14.466 1.00 97.44 297 ALA A N 1
ATOM 2158 C CA . ALA A 1 297 ? 9.632 0.002 -13.883 1.00 97.44 297 ALA A CA 1
ATOM 2159 C C . ALA A 1 297 ? 9.705 -1.252 -13.005 1.00 97.44 297 ALA A C 1
ATOM 2161 O O . ALA A 1 297 ? 9.140 -1.287 -11.914 1.00 97.44 297 ALA A O 1
ATOM 2162 N N . ILE A 1 298 ? 10.389 -2.294 -13.471 1.00 98.12 298 ILE A N 1
ATOM 2163 C CA . ILE A 1 298 ? 10.503 -3.577 -12.772 1.00 98.12 298 ILE A CA 1
ATOM 2164 C C . ILE A 1 298 ? 11.979 -3.900 -12.556 1.00 98.12 298 ILE A C 1
ATOM 2166 O O . ILE A 1 298 ? 12.696 -4.212 -13.499 1.00 98.12 298 ILE A O 1
ATOM 2170 N N . GLY A 1 299 ? 12.433 -3.880 -11.310 1.00 96.88 299 GLY A N 1
ATOM 2171 C CA . GLY A 1 299 ? 13.829 -4.080 -10.934 1.00 96.88 299 GLY A CA 1
ATOM 2172 C C . GLY A 1 299 ? 14.302 -3.006 -9.965 1.00 96.88 299 GLY A C 1
ATOM 2173 O O . GLY A 1 299 ? 13.733 -1.922 -9.892 1.00 96.88 299 GLY A O 1
ATOM 2174 N N . ARG A 1 300 ? 15.341 -3.307 -9.182 1.00 97.25 300 ARG A N 1
ATOM 2175 C CA . ARG A 1 300 ? 15.945 -2.308 -8.292 1.00 97.25 300 ARG A CA 1
ATOM 2176 C C . ARG A 1 300 ? 16.489 -1.139 -9.122 1.00 97.25 300 ARG A C 1
ATOM 2178 O O . ARG A 1 300 ? 17.148 -1.398 -10.126 1.00 97.25 300 ARG A O 1
ATOM 2185 N N . ASP A 1 301 ? 16.191 0.089 -8.705 1.00 96.81 301 ASP A N 1
ATOM 2186 C CA . ASP A 1 301 ? 16.643 1.337 -9.343 1.00 96.81 301 ASP A CA 1
ATOM 2187 C C . ASP A 1 301 ? 16.232 1.509 -10.829 1.00 96.81 301 ASP A C 1
ATOM 2189 O O . ASP A 1 301 ? 16.727 2.398 -11.520 1.00 96.81 301 ASP A O 1
ATOM 2193 N N . ALA A 1 302 ? 15.297 0.702 -11.350 1.00 97.12 302 ALA A N 1
ATOM 2194 C CA . ALA A 1 302 ? 14.770 0.896 -12.703 1.00 97.12 302 ALA A CA 1
ATOM 2195 C C . ALA A 1 302 ? 14.066 2.264 -12.803 1.00 97.12 302 ALA A C 1
ATOM 2197 O O . ALA A 1 302 ? 13.194 2.551 -11.983 1.00 97.12 302 ALA A O 1
ATOM 2198 N N . LEU A 1 303 ? 14.425 3.100 -13.785 1.00 94.69 303 LEU A N 1
ATOM 2199 C CA . LEU A 1 303 ? 13.933 4.479 -13.960 1.00 94.69 303 LEU A CA 1
ATOM 2200 C C . LEU A 1 303 ? 14.108 5.393 -12.726 1.00 94.69 303 LEU A C 1
ATOM 2202 O O . LEU A 1 303 ? 13.316 6.314 -12.531 1.00 94.69 303 LEU A O 1
ATOM 2206 N N . ALA A 1 304 ? 15.108 5.156 -11.868 1.00 93.69 304 ALA A N 1
ATOM 2207 C CA . ALA A 1 304 ? 15.239 5.850 -10.580 1.00 93.69 304 ALA A CA 1
ATOM 2208 C C . ALA A 1 304 ? 15.195 7.392 -10.665 1.00 93.69 304 ALA A C 1
ATOM 2210 O O . ALA A 1 304 ? 14.662 8.028 -9.751 1.00 93.69 304 ALA A O 1
ATOM 2211 N N . LEU A 1 305 ? 15.720 7.983 -11.745 1.00 89.44 305 LEU A N 1
ATOM 2212 C CA . LEU A 1 305 ? 15.819 9.436 -11.936 1.00 89.44 305 LEU A CA 1
ATOM 2213 C C . LEU A 1 305 ? 14.785 10.035 -12.911 1.00 89.44 305 LEU A C 1
ATOM 2215 O O . LEU A 1 305 ? 14.897 11.214 -13.261 1.00 89.44 305 LEU A O 1
ATOM 2219 N N . ASN A 1 306 ? 13.780 9.267 -13.343 1.00 87.50 306 ASN A N 1
ATOM 2220 C CA . ASN A 1 306 ? 12.818 9.720 -14.352 1.00 87.50 306 ASN A CA 1
ATOM 2221 C C . ASN A 1 306 ? 11.837 10.776 -13.838 1.00 87.50 306 ASN A C 1
ATOM 2223 O O . ASN A 1 306 ? 10.776 10.442 -13.328 1.00 87.50 306 ASN A O 1
ATOM 2227 N N . SER A 1 307 ? 12.146 12.049 -14.075 1.00 89.00 307 SER A N 1
ATOM 2228 C CA . SER A 1 307 ? 11.370 13.200 -13.614 1.00 89.00 307 SER A CA 1
ATOM 2229 C C . SER A 1 307 ? 10.092 13.444 -14.430 1.00 89.00 307 SER A C 1
ATOM 2231 O O . SER A 1 307 ? 9.012 13.604 -13.856 1.00 89.00 307 SER A O 1
ATOM 2233 N N . THR A 1 308 ? 10.185 13.482 -15.764 1.00 90.31 308 THR A N 1
ATOM 2234 C CA . THR A 1 308 ? 9.052 13.859 -16.642 1.00 90.31 308 THR A CA 1
ATOM 2235 C C . THR A 1 308 ? 8.798 12.893 -17.797 1.00 90.31 308 THR A C 1
ATOM 2237 O O . THR A 1 308 ? 7.766 13.007 -18.465 1.00 90.31 308 THR A O 1
ATOM 2240 N N . GLY A 1 309 ? 9.699 11.938 -18.035 1.00 91.38 309 GLY A N 1
ATOM 2241 C CA . GLY A 1 309 ? 9.577 10.964 -19.113 1.00 91.38 309 GLY A CA 1
ATOM 2242 C C . GLY A 1 309 ? 8.344 10.080 -18.948 1.00 91.38 309 GLY A C 1
ATOM 2243 O O . GLY A 1 309 ? 7.983 9.666 -17.840 1.00 91.38 309 GLY A O 1
ATOM 2244 N N . SER A 1 310 ? 7.674 9.801 -20.061 1.00 94.88 310 SER A N 1
ATOM 2245 C CA . SER A 1 310 ? 6.424 9.040 -20.088 1.00 94.88 310 SER A CA 1
ATOM 2246 C C . SER A 1 310 ? 6.509 7.854 -21.039 1.00 94.88 310 SER A C 1
ATOM 2248 O O . SER A 1 310 ? 7.290 7.865 -21.986 1.00 94.88 310 SER A O 1
ATOM 2250 N N . ARG A 1 311 ? 5.656 6.848 -20.818 1.00 95.69 311 ARG A N 1
ATOM 2251 C CA . ARG A 1 311 ? 5.548 5.650 -21.672 1.00 95.69 311 ARG A CA 1
ATOM 2252 C C . ARG A 1 311 ? 6.856 4.852 -21.790 1.00 95.69 311 ARG A C 1
ATOM 2254 O O . ARG A 1 311 ? 7.091 4.194 -22.798 1.00 95.69 311 ARG A O 1
ATOM 2261 N N . ASN A 1 312 ? 7.698 4.877 -20.756 1.00 96.25 312 ASN A N 1
ATOM 2262 C CA . ASN A 1 312 ? 8.908 4.061 -20.712 1.00 96.25 312 ASN A CA 1
ATOM 2263 C C . ASN A 1 312 ? 8.636 2.688 -20.088 1.00 96.25 312 ASN A C 1
ATOM 2265 O O . ASN A 1 312 ? 7.895 2.571 -19.113 1.00 96.25 312 ASN A O 1
ATOM 2269 N N . THR A 1 313 ? 9.291 1.651 -20.598 1.00 97.81 313 THR A N 1
ATOM 2270 C CA . THR A 1 313 ? 9.306 0.309 -20.006 1.00 97.81 313 THR A CA 1
ATOM 2271 C C . THR A 1 313 ? 10.736 -0.060 -19.645 1.00 97.81 313 THR A C 1
ATOM 2273 O O . THR A 1 313 ? 11.535 -0.323 -20.532 1.00 97.81 313 THR A O 1
ATOM 2276 N N . ALA A 1 314 ? 11.063 -0.111 -18.357 1.00 97.38 314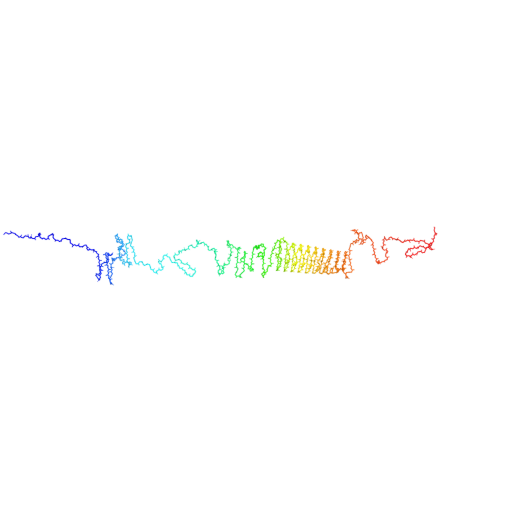 ALA A N 1
ATOM 2277 C CA . ALA A 1 314 ? 12.345 -0.575 -17.842 1.00 97.38 314 ALA A CA 1
ATOM 2278 C C . ALA A 1 314 ? 12.157 -1.877 -17.060 1.00 97.38 314 ALA A C 1
ATOM 2280 O O . ALA A 1 314 ? 11.476 -1.900 -16.035 1.00 97.38 314 ALA A O 1
ATOM 2281 N N . VAL A 1 315 ? 12.769 -2.964 -17.524 1.00 98.12 315 VAL A N 1
ATOM 2282 C CA . VAL A 1 315 ? 12.724 -4.274 -16.865 1.00 98.12 315 VAL A CA 1
ATOM 2283 C C . VAL A 1 315 ? 14.140 -4.790 -16.656 1.00 98.12 315 VAL A C 1
ATOM 2285 O O . VAL A 1 315 ? 14.809 -5.216 -17.591 1.00 98.12 315 VAL A O 1
ATOM 2288 N N . GLY A 1 316 ? 14.592 -4.787 -15.412 1.00 96.44 316 GLY A N 1
ATOM 2289 C CA . GLY A 1 316 ? 15.941 -5.150 -15.009 1.00 96.44 316 GLY A CA 1
ATOM 2290 C C . GLY A 1 316 ? 16.471 -4.183 -13.961 1.00 96.44 316 GLY A C 1
ATOM 2291 O O . GLY A 1 316 ? 15.995 -3.059 -13.817 1.00 96.44 316 GLY A O 1
ATOM 2292 N N . ARG A 1 317 ? 17.466 -4.631 -13.196 1.00 96.88 317 ARG A N 1
ATOM 2293 C CA . ARG A 1 317 ? 18.172 -3.739 -12.279 1.00 96.88 317 ARG A CA 1
ATOM 2294 C C . ARG A 1 317 ? 18.883 -2.639 -13.077 1.00 96.88 317 ARG A C 1
ATOM 2296 O O . ARG A 1 317 ? 19.570 -2.962 -14.044 1.00 96.88 317 ARG A O 1
ATOM 2303 N N . ASP A 1 318 ? 18.743 -1.394 -12.630 1.00 95.88 318 ASP A N 1
ATOM 2304 C CA . ASP A 1 318 ? 19.340 -0.191 -13.225 1.00 95.88 318 ASP A CA 1
ATOM 2305 C C . ASP A 1 318 ? 18.888 0.084 -14.681 1.00 95.88 318 ASP A C 1
ATOM 2307 O O . ASP A 1 318 ? 19.572 0.776 -15.434 1.00 95.88 318 ASP A O 1
ATOM 2311 N N . GLY A 1 319 ? 17.743 -0.466 -15.111 1.00 96.06 319 GLY A N 1
ATOM 2312 C CA . GLY A 1 319 ? 17.190 -0.198 -16.442 1.00 96.06 319 GLY A CA 1
ATOM 2313 C C . GLY A 1 319 ? 16.719 1.255 -16.571 1.00 96.06 319 GLY A C 1
ATOM 2314 O O . GLY A 1 319 ? 15.918 1.700 -15.751 1.00 96.06 319 GLY A O 1
ATOM 2315 N N . LEU A 1 320 ? 17.199 1.995 -17.577 1.00 94.50 320 LEU A N 1
ATOM 2316 C CA . LEU A 1 320 ? 16.945 3.437 -17.769 1.00 94.50 320 LEU A CA 1
ATOM 2317 C C . LEU A 1 320 ? 17.183 4.275 -16.496 1.00 94.50 320 LEU A C 1
ATOM 2319 O O . LEU A 1 320 ? 16.482 5.258 -16.266 1.00 94.50 320 LEU A O 1
ATOM 2323 N N . VAL A 1 321 ? 18.131 3.877 -15.640 1.00 94.00 321 VAL A N 1
ATOM 2324 C CA . VAL A 1 321 ? 18.355 4.508 -14.324 1.00 94.00 321 VAL A CA 1
ATOM 2325 C C . VAL A 1 321 ? 18.596 6.020 -14.416 1.00 94.00 321 VAL A C 1
ATOM 2327 O O . VAL A 1 321 ? 18.056 6.765 -13.598 1.00 94.00 321 VAL A O 1
ATOM 2330 N N . ASP A 1 322 ? 19.313 6.465 -15.452 1.00 89.69 322 ASP A N 1
ATOM 2331 C CA . ASP A 1 322 ? 19.671 7.869 -15.686 1.00 89.69 322 ASP A CA 1
ATOM 2332 C C . ASP A 1 322 ? 18.724 8.590 -16.663 1.00 89.69 322 ASP A C 1
ATOM 2334 O O . ASP A 1 322 ? 18.962 9.743 -17.031 1.00 89.69 322 ASP A O 1
ATOM 2338 N N . ASN A 1 323 ? 17.630 7.949 -17.091 1.00 87.38 323 ASN A N 1
ATOM 2339 C CA . ASN A 1 323 ? 16.636 8.619 -17.923 1.00 87.38 323 ASN A CA 1
ATOM 2340 C C . ASN A 1 323 ? 15.908 9.683 -17.094 1.00 87.38 323 ASN A C 1
ATOM 2342 O O . ASN A 1 323 ? 15.210 9.332 -16.150 1.00 87.38 323 ASN A O 1
ATOM 2346 N N . VAL A 1 324 ? 16.040 10.963 -17.456 1.00 87.75 324 VAL A N 1
ATOM 2347 C CA . VAL A 1 324 ? 15.403 12.086 -16.735 1.00 87.75 324 VAL A CA 1
ATOM 2348 C C . VAL A 1 324 ? 14.090 12.529 -17.388 1.00 87.75 324 VAL A C 1
ATOM 2350 O O . VAL A 1 324 ? 13.106 12.787 -16.692 1.00 87.75 324 VAL A O 1
ATOM 2353 N N . SER A 1 325 ? 14.070 12.649 -18.718 1.00 89.38 325 SER A N 1
ATOM 2354 C CA . SER A 1 325 ? 12.928 13.179 -19.481 1.00 89.38 325 SER A CA 1
ATOM 2355 C C . SER A 1 325 ? 12.592 12.387 -20.742 1.00 89.38 325 SER A C 1
ATOM 2357 O O . SER A 1 325 ? 11.562 12.666 -21.358 1.00 89.38 325 SER A O 1
ATOM 2359 N N . GLY A 1 326 ? 13.436 11.427 -21.130 1.00 91.50 326 GLY A N 1
ATOM 2360 C CA . GLY A 1 326 ? 13.221 10.620 -22.322 1.00 91.50 326 GLY A CA 1
ATOM 2361 C C . GLY A 1 326 ? 11.931 9.814 -22.204 1.00 91.50 326 GLY A C 1
ATOM 2362 O O . GLY A 1 326 ? 11.569 9.344 -21.119 1.00 91.50 326 GLY A O 1
ATOM 2363 N N . SER A 1 327 ? 11.212 9.696 -23.308 1.00 94.69 327 SER A N 1
ATOM 2364 C CA . SER A 1 327 ? 9.902 9.061 -23.404 1.00 94.69 3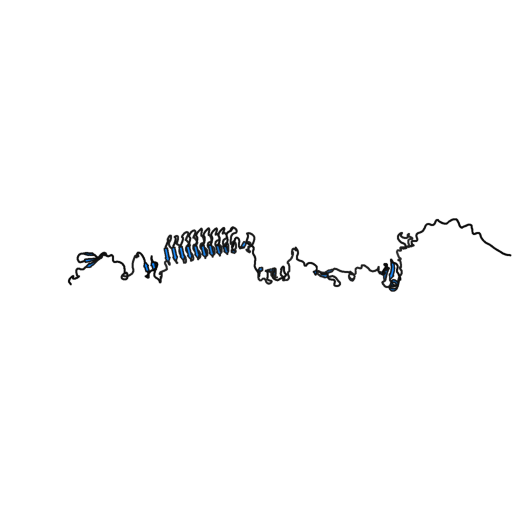27 SER A CA 1
ATOM 2365 C C . SER A 1 327 ? 9.895 7.947 -24.441 1.00 94.69 327 SER A C 1
ATOM 2367 O O . SER A 1 327 ? 10.732 7.894 -25.338 1.00 94.69 327 SER A O 1
ATOM 2369 N N . ASP A 1 328 ? 8.915 7.053 -24.326 1.00 96.12 328 ASP A N 1
ATOM 2370 C CA . ASP A 1 328 ? 8.683 5.983 -25.301 1.00 96.12 328 ASP A CA 1
ATOM 2371 C C . ASP A 1 328 ? 9.867 4.998 -25.445 1.00 96.12 328 ASP A C 1
ATOM 2373 O O . ASP A 1 328 ? 10.006 4.325 -26.464 1.00 96.12 328 ASP A O 1
ATOM 2377 N N . ASN A 1 329 ? 10.728 4.879 -24.427 1.00 96.19 329 ASN A N 1
ATOM 2378 C CA . ASN A 1 329 ? 11.849 3.941 -24.439 1.00 96.19 329 ASN A CA 1
ATOM 2379 C C . ASN A 1 329 ? 11.473 2.582 -23.838 1.00 96.19 329 ASN A C 1
ATOM 2381 O O . ASN A 1 329 ? 10.810 2.492 -22.804 1.00 96.19 329 ASN A O 1
ATOM 2385 N N . VAL A 1 330 ? 11.987 1.505 -24.425 1.00 97.94 330 VAL A N 1
ATOM 2386 C CA . VAL A 1 330 ? 11.920 0.147 -23.880 1.00 97.94 330 VAL A CA 1
ATOM 2387 C C . VAL A 1 330 ? 13.334 -0.310 -23.556 1.00 97.94 330 VAL A C 1
ATOM 2389 O O . VAL A 1 330 ? 14.148 -0.452 -24.456 1.00 97.94 330 VAL A O 1
ATOM 2392 N N . ALA A 1 331 ? 13.626 -0.586 -22.290 1.00 97.38 331 ALA A N 1
ATOM 2393 C CA . ALA A 1 331 ? 14.890 -1.141 -21.838 1.00 97.38 331 ALA A CA 1
ATOM 2394 C C . ALA A 1 331 ? 14.674 -2.439 -21.061 1.00 97.38 331 ALA A C 1
ATOM 2396 O O . ALA A 1 331 ? 13.984 -2.465 -20.042 1.00 97.38 331 ALA A O 1
ATOM 2397 N N . ILE A 1 332 ? 15.276 -3.528 -21.531 1.00 97.88 332 ILE A N 1
ATOM 2398 C CA . ILE A 1 332 ? 15.130 -4.852 -20.925 1.00 97.88 332 ILE A CA 1
ATOM 2399 C C . ILE A 1 332 ? 16.515 -5.445 -20.687 1.00 97.88 332 ILE A C 1
ATOM 2401 O O . ILE A 1 332 ? 17.267 -5.687 -21.629 1.00 97.88 332 ILE A O 1
ATOM 2405 N N . GLY A 1 333 ? 16.844 -5.716 -19.429 1.00 96.12 333 GLY A N 1
ATOM 2406 C CA . GLY A 1 333 ? 18.109 -6.304 -19.005 1.00 96.12 333 GLY A CA 1
ATOM 2407 C C . GLY A 1 333 ? 18.788 -5.525 -17.883 1.00 96.12 333 GLY A C 1
ATOM 2408 O O . GLY A 1 333 ? 18.377 -4.432 -17.500 1.00 96.12 333 GLY A O 1
ATOM 2409 N N . TYR A 1 334 ? 19.850 -6.117 -17.340 1.00 95.19 334 TYR A N 1
ATOM 2410 C CA . TYR A 1 334 ? 20.705 -5.451 -16.364 1.00 95.19 334 TYR A CA 1
ATOM 2411 C C . TYR A 1 334 ? 21.413 -4.249 -17.007 1.00 95.19 334 TYR A C 1
ATOM 2413 O O . TYR A 1 334 ? 22.077 -4.427 -18.027 1.00 95.19 334 TYR A O 1
ATOM 2421 N N . SER A 1 335 ? 21.264 -3.059 -16.413 1.00 94.50 335 SER A N 1
ATOM 2422 C CA . SER A 1 335 ? 21.854 -1.801 -16.901 1.00 94.50 335 SER A CA 1
ATOM 2423 C C . SER A 1 335 ? 21.469 -1.444 -18.344 1.00 94.50 335 SER A C 1
ATOM 2425 O O . SER A 1 335 ? 22.194 -0.728 -19.031 1.00 94.50 335 SER A O 1
ATOM 2427 N N . ALA A 1 336 ? 20.327 -1.936 -18.834 1.00 96.12 336 ALA A N 1
ATOM 2428 C CA . ALA A 1 336 ? 19.859 -1.572 -20.163 1.00 96.12 336 ALA A CA 1
ATOM 2429 C C . ALA A 1 336 ? 19.439 -0.091 -20.191 1.00 96.12 336 ALA A C 1
ATOM 2431 O O . ALA A 1 336 ? 18.667 0.354 -19.344 1.00 96.12 336 ALA A O 1
ATOM 2432 N N . GLY A 1 337 ? 19.921 0.673 -21.168 1.00 94.00 337 GLY A N 1
ATOM 2433 C CA . GLY A 1 337 ? 19.550 2.075 -21.362 1.00 94.00 337 GLY A CA 1
ATOM 2434 C C . GLY A 1 337 ? 20.126 3.078 -20.355 1.00 94.00 337 GLY A C 1
ATOM 2435 O O . GLY A 1 337 ? 19.626 4.197 -20.295 1.00 94.00 337 GLY A O 1
ATOM 2436 N N . THR A 1 338 ? 21.159 2.733 -19.580 1.00 91.88 338 THR A N 1
ATOM 2437 C CA . THR A 1 338 ? 21.825 3.667 -18.646 1.00 91.88 338 THR A CA 1
ATOM 2438 C C . THR A 1 338 ? 22.332 4.942 -19.324 1.00 91.88 338 THR A C 1
ATOM 2440 O O . THR A 1 338 ? 22.320 5.999 -18.719 1.00 91.88 338 THR A O 1
ATOM 2443 N N . ASN A 1 339 ? 22.713 4.890 -20.601 1.00 85.69 339 ASN A N 1
ATOM 2444 C CA . ASN A 1 339 ? 23.165 6.061 -21.355 1.00 85.69 339 ASN A CA 1
ATOM 2445 C C . ASN A 1 339 ? 22.053 6.712 -22.192 1.00 85.69 339 ASN A C 1
ATOM 2447 O O . ASN A 1 339 ? 22.345 7.564 -23.024 1.00 85.69 339 ASN A O 1
ATOM 2451 N N . THR A 1 340 ? 20.789 6.309 -22.039 1.00 84.19 340 THR A N 1
ATOM 2452 C CA . THR A 1 340 ? 19.700 6.792 -22.903 1.00 84.19 340 THR A CA 1
ATOM 2453 C C . THR A 1 340 ? 19.023 8.011 -22.290 1.00 84.19 340 THR A C 1
ATOM 2455 O O . THR A 1 340 ? 18.381 7.921 -21.248 1.00 84.19 340 THR A O 1
ATOM 2458 N N . THR A 1 341 ? 19.151 9.154 -22.964 1.00 83.62 341 THR A N 1
ATOM 2459 C CA . THR A 1 341 ? 18.466 10.412 -22.609 1.00 83.62 341 THR A CA 1
ATOM 2460 C C . THR A 1 341 ? 17.478 10.887 -23.676 1.00 83.62 341 THR A C 1
ATOM 2462 O O . THR A 1 341 ? 16.763 11.860 -23.439 1.00 83.62 341 THR A O 1
ATOM 2465 N N . GLY A 1 342 ? 17.458 10.232 -24.842 1.00 89.50 342 GLY A N 1
ATOM 2466 C CA . GLY A 1 342 ? 16.522 10.505 -25.932 1.00 89.50 342 GLY A CA 1
ATOM 2467 C C . GLY A 1 342 ? 15.264 9.636 -25.880 1.00 89.50 342 GLY A C 1
ATOM 2468 O O . GLY A 1 342 ? 15.028 8.915 -24.910 1.00 89.50 342 GLY A O 1
ATOM 2469 N N . ASP A 1 343 ? 14.468 9.711 -26.939 1.00 94.62 343 ASP A N 1
ATOM 2470 C CA . ASP A 1 343 ? 13.124 9.152 -27.045 1.00 94.62 343 ASP A CA 1
ATOM 2471 C C . ASP A 1 343 ? 13.042 7.977 -28.031 1.00 94.62 343 ASP A C 1
ATOM 2473 O O . ASP A 1 343 ? 13.788 7.893 -29.012 1.00 94.62 343 ASP A O 1
ATOM 2477 N N . ASN A 1 344 ? 12.033 7.125 -27.844 1.00 96.31 344 ASN A N 1
ATOM 2478 C CA . ASN A 1 344 ? 11.627 6.101 -28.809 1.00 96.31 344 ASN A CA 1
ATOM 2479 C C . ASN A 1 344 ? 12.736 5.086 -29.159 1.00 96.31 344 ASN A C 1
ATOM 2481 O O . ASN A 1 344 ? 12.940 4.746 -30.326 1.00 96.31 344 ASN A O 1
ATOM 2485 N N . ASN A 1 345 ? 13.484 4.613 -28.160 1.00 95.88 345 ASN A N 1
ATOM 2486 C CA . ASN A 1 345 ? 14.513 3.587 -28.347 1.00 95.88 345 ASN A CA 1
ATOM 2487 C C . ASN A 1 345 ? 14.085 2.226 -27.784 1.00 95.88 345 ASN A C 1
ATOM 2489 O O . ASN A 1 345 ? 13.442 2.147 -26.739 1.00 95.88 345 ASN A O 1
ATOM 2493 N N . ILE A 1 346 ? 14.508 1.136 -28.428 1.00 97.50 346 ILE A N 1
ATOM 2494 C CA . ILE A 1 346 ? 14.383 -0.234 -27.909 1.00 97.50 346 ILE A CA 1
ATOM 2495 C C . ILE A 1 346 ? 15.780 -0.767 -27.595 1.00 97.50 346 ILE A C 1
ATOM 2497 O O . ILE A 1 346 ? 16.613 -0.912 -28.481 1.00 97.50 346 ILE A O 1
ATOM 2501 N N . LEU A 1 347 ? 16.034 -1.082 -26.332 1.00 96.50 347 LEU A N 1
ATOM 2502 C CA . LEU A 1 347 ? 17.337 -1.423 -25.774 1.00 96.50 347 LEU A CA 1
ATOM 2503 C C . LEU A 1 347 ? 17.223 -2.758 -25.038 1.00 96.50 347 LEU A C 1
ATOM 2505 O O . LEU A 1 347 ? 16.707 -2.833 -23.925 1.00 96.50 347 LEU A O 1
ATOM 2509 N N . ILE A 1 348 ? 17.702 -3.841 -25.640 1.00 97.06 348 ILE A N 1
ATOM 2510 C CA . ILE A 1 348 ? 17.635 -5.170 -25.021 1.00 97.06 348 ILE A CA 1
ATOM 2511 C C . ILE A 1 348 ? 19.051 -5.629 -24.702 1.00 97.06 348 ILE A C 1
ATOM 2513 O O . ILE A 1 348 ? 19.807 -6.000 -25.593 1.00 97.06 348 ILE A O 1
ATOM 2517 N N . GLY A 1 349 ? 19.417 -5.582 -23.419 1.00 94.50 349 GLY A N 1
ATOM 2518 C CA . GLY A 1 349 ? 20.756 -5.910 -22.930 1.00 94.50 349 GLY A CA 1
ATOM 2519 C C . GLY A 1 349 ? 21.847 -4.910 -23.326 1.00 94.50 349 GLY A C 1
ATOM 2520 O O . GLY A 1 349 ? 23.020 -5.225 -23.133 1.00 94.50 349 GLY A O 1
ATOM 2521 N N . HIS A 1 350 ? 21.470 -3.742 -23.860 1.00 94.88 350 HIS A N 1
ATOM 2522 C CA . HIS A 1 350 ? 22.371 -2.684 -24.324 1.00 94.88 350 HIS A CA 1
ATOM 2523 C C . HIS A 1 350 ? 22.304 -1.453 -23.413 1.00 94.88 350 HIS A C 1
ATOM 2525 O O . HIS A 1 350 ? 21.211 -1.025 -23.047 1.00 94.88 350 HIS A O 1
ATOM 2531 N N . GLU A 1 351 ? 23.443 -0.830 -23.106 1.00 93.25 351 GLU A N 1
ATOM 2532 C CA . GLU A 1 351 ? 23.519 0.385 -22.270 1.00 93.25 351 GLU A CA 1
ATOM 2533 C C . GLU A 1 351 ? 22.909 1.627 -22.950 1.00 93.25 351 GLU A C 1
ATOM 2535 O O . GLU A 1 351 ? 22.532 2.591 -22.289 1.00 93.25 351 GLU A O 1
ATOM 2540 N N . GLY A 1 352 ? 22.757 1.596 -24.272 1.00 91.81 352 GLY A N 1
ATOM 2541 C CA . GLY A 1 352 ? 22.256 2.708 -25.084 1.00 91.81 352 GLY A CA 1
ATOM 2542 C C . GLY A 1 352 ? 23.329 3.729 -25.435 1.00 91.81 352 GLY A C 1
ATOM 2543 O O . GLY A 1 352 ? 24.502 3.567 -25.094 1.00 91.81 352 GLY A O 1
ATOM 2544 N N . VAL A 1 353 ? 22.917 4.777 -26.145 1.00 89.75 353 VAL A N 1
ATOM 2545 C CA . VAL A 1 353 ? 23.794 5.863 -26.592 1.00 89.75 353 VAL A CA 1
ATOM 2546 C C . VAL A 1 353 ? 23.171 7.203 -26.205 1.00 89.75 353 VAL A C 1
ATOM 2548 O O . VAL A 1 353 ? 21.965 7.416 -26.345 1.00 89.75 353 VAL A O 1
ATOM 2551 N N . ALA A 1 354 ? 24.005 8.118 -25.712 1.00 89.00 354 ALA A N 1
ATOM 2552 C CA . ALA A 1 354 ? 23.569 9.429 -25.245 1.00 89.00 354 ALA A CA 1
ATOM 2553 C C . ALA A 1 354 ? 22.873 10.235 -26.350 1.00 89.00 354 ALA A C 1
ATOM 2555 O O . ALA A 1 354 ? 23.433 10.441 -27.427 1.00 89.00 354 ALA A O 1
ATOM 2556 N N . GLY A 1 355 ? 21.663 10.721 -26.054 1.00 85.75 355 GLY A N 1
ATOM 2557 C CA . GLY A 1 355 ? 20.856 11.551 -26.953 1.00 85.75 355 GLY A CA 1
ATOM 2558 C C . GLY A 1 355 ? 20.320 10.849 -28.204 1.00 85.75 355 GLY A C 1
ATOM 2559 O O . GLY A 1 355 ? 19.749 11.519 -29.065 1.00 85.75 355 GLY A O 1
ATOM 2560 N N . GLU A 1 356 ? 20.504 9.534 -28.335 1.00 92.56 356 GLU A N 1
ATOM 2561 C CA . GLU A 1 356 ? 19.976 8.782 -29.469 1.00 92.56 356 GLU A CA 1
ATOM 2562 C C . GLU A 1 356 ? 18.448 8.691 -29.406 1.00 92.56 356 GLU A C 1
ATOM 2564 O O . GLU A 1 356 ? 17.862 8.590 -28.328 1.00 92.56 356 GLU A O 1
ATOM 2569 N N . ASN A 1 357 ? 17.806 8.745 -30.57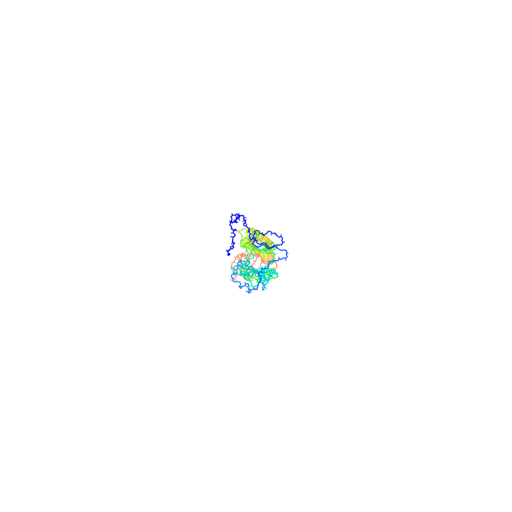4 1.00 94.88 357 ASN A N 1
ATOM 2570 C CA . ASN A 1 357 ? 16.360 8.624 -30.714 1.00 94.88 357 ASN A CA 1
ATOM 2571 C C . ASN A 1 357 ? 16.026 7.640 -31.837 1.00 94.88 357 ASN A C 1
ATOM 2573 O O . ASN A 1 357 ? 16.756 7.578 -32.828 1.00 94.88 357 ASN A O 1
ATOM 2577 N N . ASN A 1 358 ? 14.865 6.987 -31.757 1.00 95.75 358 ASN A N 1
ATOM 2578 C CA . ASN A 1 358 ? 14.324 6.134 -32.826 1.00 95.75 358 ASN A CA 1
ATOM 2579 C C . ASN A 1 358 ? 15.237 4.954 -33.211 1.00 95.75 358 ASN A C 1
ATOM 2581 O O . ASN A 1 358 ? 15.326 4.594 -34.387 1.00 95.75 358 ASN A O 1
ATOM 2585 N N . SER A 1 359 ? 15.936 4.370 -32.237 1.00 95.25 359 SER A N 1
ATOM 2586 C CA . SER A 1 359 ? 16.912 3.303 -32.474 1.00 95.25 359 SER A CA 1
ATOM 2587 C C . SER A 1 359 ? 16.507 1.969 -31.845 1.00 95.25 359 SER A C 1
ATOM 2589 O O . SER A 1 359 ? 15.727 1.909 -30.893 1.00 95.25 359 SER A O 1
ATOM 2591 N N . ILE A 1 360 ? 17.054 0.874 -32.377 1.00 96.06 360 ILE A N 1
ATOM 2592 C CA . ILE A 1 360 ? 16.929 -0.465 -31.793 1.00 96.06 360 ILE A CA 1
ATOM 2593 C C . ILE A 1 360 ? 18.333 -1.023 -31.576 1.00 96.06 360 ILE A C 1
ATOM 2595 O O . ILE A 1 360 ? 19.076 -1.231 -32.534 1.00 96.06 360 ILE A O 1
ATOM 2599 N N . HIS A 1 361 ? 18.663 -1.328 -30.324 1.00 94.94 361 HIS A N 1
ATOM 2600 C CA . HIS A 1 361 ? 19.899 -1.989 -29.921 1.00 94.94 361 HIS A CA 1
ATOM 2601 C C . HIS A 1 361 ? 19.585 -3.343 -29.291 1.00 94.94 361 HIS A C 1
ATOM 2603 O O . HIS A 1 361 ? 18.827 -3.438 -28.322 1.00 94.94 361 HIS A O 1
ATOM 2609 N N . LEU A 1 362 ? 20.193 -4.399 -29.831 1.00 95.31 362 LEU A N 1
ATOM 2610 C CA . LEU A 1 362 ? 20.033 -5.774 -29.362 1.00 95.31 362 LEU A CA 1
ATOM 2611 C C . LEU A 1 362 ? 21.395 -6.344 -28.962 1.00 95.31 362 LEU A C 1
ATOM 2613 O O . LEU A 1 362 ? 22.278 -6.508 -29.802 1.00 95.31 362 LEU A O 1
ATOM 2617 N N . GLY A 1 363 ? 21.539 -6.691 -27.686 1.00 92.88 363 GLY A N 1
ATOM 2618 C CA . GLY A 1 363 ? 22.776 -7.204 -27.112 1.00 92.88 363 GLY A CA 1
ATOM 2619 C C . GLY A 1 363 ? 23.732 -6.099 -26.666 1.00 92.88 363 GLY A C 1
ATOM 2620 O O . GLY A 1 363 ? 23.347 -4.959 -26.464 1.00 92.88 363 GLY A O 1
ATOM 2621 N N . ASN A 1 364 ? 24.996 -6.451 -26.469 1.00 89.81 364 ASN A N 1
ATOM 2622 C CA . ASN A 1 364 ? 26.070 -5.556 -26.033 1.00 89.81 364 ASN A CA 1
ATOM 2623 C C . ASN A 1 364 ? 27.385 -5.998 -26.682 1.00 89.81 364 ASN A C 1
ATOM 2625 O O . ASN A 1 364 ? 27.406 -6.960 -27.448 1.00 89.81 364 ASN A O 1
ATOM 2629 N N . ASN A 1 365 ? 28.491 -5.352 -26.318 1.00 87.50 365 ASN A N 1
ATOM 2630 C CA . ASN A 1 365 ? 29.812 -5.611 -26.897 1.00 87.50 365 ASN A CA 1
ATOM 2631 C C . ASN A 1 365 ? 30.331 -7.053 -26.720 1.00 87.50 365 ASN A C 1
ATOM 2633 O O . ASN A 1 365 ? 31.335 -7.409 -27.332 1.00 87.50 365 ASN A O 1
ATOM 2637 N N . THR A 1 366 ? 29.693 -7.887 -25.889 1.00 91.69 366 THR A N 1
ATOM 2638 C CA . THR A 1 366 ? 30.062 -9.303 -25.729 1.00 91.69 366 THR A CA 1
ATOM 2639 C C . THR A 1 366 ? 29.169 -10.256 -26.527 1.00 91.69 366 THR A C 1
ATOM 2641 O O . THR A 1 366 ? 29.543 -11.413 -26.735 1.00 91.69 366 THR A O 1
ATOM 2644 N N . HIS A 1 367 ? 28.023 -9.794 -27.035 1.00 93.19 367 HIS A N 1
ATOM 2645 C CA . HIS A 1 367 ? 27.190 -10.575 -27.944 1.00 93.19 367 HIS A CA 1
ATOM 2646 C C . HIS A 1 367 ? 27.833 -10.621 -29.335 1.00 93.19 367 HIS A C 1
ATOM 2648 O O . HIS A 1 367 ? 28.097 -9.596 -29.952 1.00 93.19 367 HIS A O 1
ATOM 2654 N N . THR A 1 368 ? 28.077 -11.828 -29.850 1.00 93.25 368 THR A N 1
ATOM 2655 C CA . THR A 1 368 ? 28.773 -12.026 -31.138 1.00 93.25 368 THR A CA 1
ATOM 2656 C C . THR A 1 368 ? 27.840 -12.351 -32.301 1.00 93.25 368 THR A C 1
ATOM 2658 O O . THR A 1 368 ? 28.285 -12.378 -33.448 1.00 93.25 368 THR A O 1
ATOM 2661 N N . LYS A 1 369 ? 26.564 -12.655 -32.029 1.00 93.00 369 LYS A N 1
ATOM 2662 C CA . LYS A 1 369 ? 25.586 -13.085 -33.035 1.00 93.00 369 LYS A CA 1
ATOM 2663 C C . LYS A 1 369 ? 24.171 -12.662 -32.650 1.00 93.00 369 LYS A C 1
ATOM 2665 O O . LYS A 1 369 ? 23.779 -12.824 -31.497 1.00 93.00 369 LYS A O 1
ATOM 2670 N N . THR A 1 370 ? 23.396 -12.270 -33.658 1.00 92.88 370 THR A N 1
ATOM 2671 C CA . THR A 1 370 ? 21.932 -12.156 -33.606 1.00 92.88 370 THR A CA 1
ATOM 2672 C C . THR A 1 370 ? 21.358 -13.197 -34.561 1.00 92.88 370 THR A C 1
ATOM 2674 O O . THR A 1 370 ? 21.569 -13.109 -35.768 1.00 92.88 370 THR A O 1
ATOM 2677 N N . LEU A 1 371 ? 20.695 -14.228 -34.032 1.00 93.75 371 LEU A N 1
ATOM 2678 C CA . LEU A 1 371 ? 20.140 -15.325 -34.833 1.00 93.75 371 LEU A CA 1
ATOM 2679 C C . LEU A 1 371 ? 18.653 -15.078 -35.110 1.00 93.75 371 LEU A C 1
ATOM 2681 O O . LEU A 1 371 ? 17.868 -14.945 -34.175 1.00 93.75 371 LEU A O 1
ATOM 2685 N N . LEU A 1 372 ? 18.273 -15.055 -36.389 1.00 93.88 372 LEU A N 1
ATOM 2686 C CA . LEU A 1 372 ? 16.896 -14.885 -36.856 1.00 93.88 372 LEU A CA 1
ATOM 2687 C C . LEU A 1 372 ? 16.543 -16.076 -37.757 1.00 93.88 372 LEU A C 1
ATOM 2689 O O . LEU A 1 372 ? 17.163 -16.269 -38.797 1.00 93.88 372 LEU A O 1
ATOM 2693 N N . ASN A 1 373 ? 15.573 -16.897 -37.343 1.00 91.62 373 ASN A N 1
ATOM 2694 C CA . ASN A 1 373 ? 15.216 -18.139 -38.051 1.00 91.62 373 ASN A CA 1
ATOM 2695 C C . ASN A 1 373 ? 14.218 -17.934 -39.208 1.00 91.62 373 ASN A C 1
ATOM 2697 O O . ASN A 1 373 ? 13.873 -18.898 -39.886 1.00 91.62 373 ASN A O 1
ATOM 2701 N N . GLY A 1 374 ? 13.715 -16.713 -39.403 1.00 93.56 374 GLY A N 1
ATOM 2702 C CA . GLY A 1 374 ? 12.734 -16.372 -40.435 1.00 93.56 374 GLY A CA 1
ATOM 2703 C C . GLY A 1 374 ? 13.225 -15.268 -41.368 1.00 93.56 374 GLY A C 1
ATOM 2704 O O . GLY A 1 374 ? 14.310 -14.721 -41.184 1.00 93.56 374 GLY A O 1
ATOM 2705 N N . ASN A 1 375 ? 12.392 -14.936 -42.352 1.00 95.75 375 ASN A N 1
ATOM 2706 C CA . ASN A 1 375 ? 12.659 -13.868 -43.308 1.00 95.75 375 ASN A CA 1
ATOM 2707 C C . ASN A 1 375 ? 12.594 -12.485 -42.636 1.00 95.75 375 ASN A C 1
ATOM 2709 O O . ASN A 1 375 ? 11.638 -12.181 -41.922 1.00 95.75 375 ASN A O 1
ATOM 2713 N N . VAL A 1 376 ? 13.592 -11.638 -42.892 1.00 96.25 376 VAL A N 1
ATOM 2714 C CA . VAL A 1 376 ? 13.703 -10.268 -42.375 1.00 96.25 376 VAL A CA 1
ATOM 2715 C C . VAL A 1 376 ? 13.361 -9.279 -43.485 1.00 96.25 376 VAL A C 1
ATOM 2717 O O . VAL A 1 376 ? 14.006 -9.268 -44.530 1.00 96.25 376 VAL A O 1
ATOM 2720 N N . GLY A 1 377 ? 12.357 -8.433 -43.256 1.00 95.50 377 GLY A N 1
ATOM 2721 C CA . GLY A 1 377 ? 11.944 -7.387 -44.191 1.00 95.50 377 GLY A CA 1
ATOM 2722 C C . GLY A 1 377 ? 12.354 -5.994 -43.716 1.00 95.50 377 GLY A C 1
ATOM 2723 O O . GLY A 1 377 ? 12.113 -5.642 -42.564 1.00 95.50 377 GLY A O 1
ATOM 2724 N N . ILE A 1 378 ? 12.919 -5.180 -44.608 1.00 95.81 378 ILE A N 1
ATOM 2725 C CA . ILE A 1 378 ? 13.156 -3.744 -44.400 1.00 95.81 378 ILE A CA 1
ATOM 2726 C C . ILE A 1 378 ? 12.335 -2.986 -45.446 1.00 95.81 378 ILE A C 1
ATOM 2728 O O . ILE A 1 378 ? 12.574 -3.117 -46.644 1.00 95.81 378 ILE A O 1
ATOM 2732 N N . GLY A 1 379 ? 11.327 -2.227 -45.006 1.00 94.62 379 GLY A N 1
ATOM 2733 C CA . GLY A 1 379 ? 10.395 -1.529 -45.907 1.00 94.62 379 GLY A CA 1
ATOM 2734 C C . GLY A 1 379 ? 9.365 -2.438 -46.604 1.00 94.62 379 GLY A C 1
ATOM 2735 O O . GLY A 1 379 ? 8.688 -1.994 -47.531 1.00 94.62 379 GLY A O 1
ATOM 2736 N N . THR A 1 380 ? 9.236 -3.698 -46.172 1.00 94.88 380 THR A N 1
ATOM 2737 C CA . THR A 1 380 ? 8.253 -4.678 -46.671 1.00 94.88 380 THR A CA 1
ATOM 2738 C C . THR A 1 380 ? 7.622 -5.450 -45.509 1.00 94.88 380 THR A C 1
ATOM 2740 O O . THR A 1 380 ? 8.302 -5.774 -44.535 1.00 94.88 380 THR A O 1
ATOM 2743 N N . THR A 1 381 ? 6.319 -5.735 -45.591 1.00 95.50 381 THR A N 1
ATOM 2744 C CA . THR A 1 381 ? 5.559 -6.465 -44.555 1.00 95.50 381 THR A CA 1
ATOM 2745 C C . THR A 1 381 ? 5.486 -7.972 -44.800 1.00 95.50 381 THR A C 1
ATOM 2747 O O . THR A 1 381 ? 5.070 -8.710 -43.909 1.00 95.50 381 THR A O 1
ATOM 2750 N N . ALA A 1 382 ? 5.886 -8.441 -45.984 1.00 95.50 382 ALA A N 1
ATOM 2751 C CA . ALA A 1 382 ? 5.827 -9.846 -46.376 1.00 95.50 382 ALA A CA 1
ATOM 2752 C C . ALA A 1 382 ? 7.098 -10.240 -47.150 1.00 95.50 382 ALA A C 1
ATOM 2754 O O . ALA A 1 382 ? 7.029 -10.444 -48.362 1.00 95.50 382 ALA A O 1
ATOM 2755 N N . PRO A 1 383 ? 8.263 -10.318 -46.478 1.00 96.69 383 PRO A N 1
ATOM 2756 C CA . PRO A 1 383 ? 9.517 -10.651 -47.141 1.00 96.69 383 PRO A CA 1
ATOM 2757 C C . PRO A 1 383 ? 9.472 -12.075 -47.721 1.00 96.69 383 PRO A C 1
ATOM 2759 O O . PRO A 1 383 ? 9.292 -13.057 -46.995 1.00 96.69 383 PRO A O 1
ATOM 2762 N N . GLY A 1 384 ? 9.654 -12.198 -49.035 1.00 94.88 384 GLY A N 1
ATOM 2763 C CA . GLY A 1 384 ? 9.715 -13.464 -49.768 1.00 94.88 384 GLY A CA 1
ATOM 2764 C C . GLY A 1 384 ? 11.072 -14.168 -49.672 1.00 94.88 384 GLY A C 1
ATOM 2765 O O . GLY A 1 384 ? 11.166 -15.358 -49.968 1.00 94.88 384 GLY A O 1
ATOM 2766 N N . SER A 1 385 ? 12.110 -13.457 -49.223 1.00 92.69 385 SER A N 1
ATOM 2767 C CA . SER A 1 385 ? 13.480 -13.961 -49.046 1.00 92.69 385 SER A CA 1
ATOM 2768 C C . SER A 1 385 ? 13.970 -13.808 -47.605 1.00 92.69 385 SER A C 1
ATOM 2770 O O . SER A 1 385 ? 13.436 -13.000 -46.851 1.00 92.69 385 SER A O 1
ATOM 2772 N N . ALA A 1 386 ? 15.027 -14.544 -47.234 1.00 93.94 386 ALA A N 1
ATOM 2773 C CA . ALA A 1 386 ? 15.613 -14.508 -45.886 1.00 93.94 386 ALA A CA 1
ATOM 2774 C C . ALA A 1 386 ? 15.977 -13.087 -45.410 1.00 93.94 386 ALA A C 1
ATOM 2776 O O . ALA A 1 386 ? 15.792 -12.769 -44.239 1.00 93.94 386 ALA A O 1
ATOM 2777 N N . LEU A 1 387 ? 16.443 -12.225 -46.320 1.00 94.25 387 LEU A N 1
ATOM 2778 C CA . LEU A 1 387 ? 16.545 -10.780 -46.128 1.00 94.25 387 LEU A CA 1
ATOM 2779 C C . LEU A 1 387 ? 16.004 -10.093 -47.384 1.00 94.25 387 LEU A C 1
ATOM 2781 O O . LEU A 1 387 ? 16.514 -10.325 -48.478 1.00 94.25 387 LEU A O 1
ATOM 2785 N N . GLU A 1 388 ? 14.991 -9.249 -47.231 1.00 94.62 388 GLU A N 1
ATOM 2786 C CA . GLU A 1 388 ? 14.422 -8.448 -48.313 1.00 94.62 388 GLU A CA 1
ATOM 2787 C C . GLU A 1 388 ? 14.403 -6.974 -47.915 1.00 94.62 388 GLU A C 1
ATOM 2789 O O . GLU A 1 388 ? 13.863 -6.603 -46.872 1.00 94.62 388 GLU A O 1
ATOM 2794 N N . VAL A 1 389 ? 14.988 -6.126 -48.760 1.00 95.12 389 VAL A N 1
ATOM 2795 C CA . VAL A 1 389 ? 15.034 -4.676 -48.559 1.00 95.12 389 VAL A CA 1
ATOM 2796 C C . VAL A 1 389 ? 14.305 -4.007 -49.715 1.00 95.12 389 VAL A C 1
ATOM 2798 O O . VAL A 1 389 ? 14.778 -4.023 -50.847 1.00 95.12 389 VAL A O 1
ATOM 2801 N N . ASN A 1 390 ? 13.155 -3.403 -49.429 1.00 93.00 390 ASN A N 1
ATOM 2802 C CA . ASN A 1 390 ? 12.436 -2.555 -50.372 1.00 93.00 390 ASN A CA 1
ATOM 2803 C C . ASN A 1 390 ? 13.031 -1.141 -50.326 1.00 93.00 390 ASN A C 1
ATOM 2805 O O . ASN A 1 390 ? 12.520 -0.246 -49.650 1.00 93.00 390 ASN A O 1
ATOM 2809 N N . GLY A 1 391 ? 14.178 -0.975 -50.982 1.00 90.88 391 GLY A N 1
ATOM 2810 C CA . GLY A 1 391 ? 14.943 0.266 -50.992 1.00 90.88 391 GLY A CA 1
ATOM 2811 C C . GLY A 1 391 ? 16.391 0.047 -51.423 1.00 90.88 391 GLY A C 1
ATOM 2812 O O . GLY A 1 391 ? 16.763 -1.018 -51.909 1.00 90.88 391 GLY A O 1
ATOM 2813 N N . THR A 1 392 ? 17.219 1.072 -51.237 1.00 89.69 392 THR A N 1
ATOM 2814 C CA . THR A 1 392 ? 18.649 1.009 -51.560 1.00 89.69 392 THR A CA 1
ATOM 2815 C C . THR A 1 392 ? 19.426 0.301 -50.453 1.00 89.69 392 THR A C 1
ATOM 2817 O O . THR A 1 392 ? 19.323 0.672 -49.285 1.00 89.69 392 THR A O 1
ATOM 2820 N N . VAL A 1 393 ? 20.262 -0.669 -50.827 1.00 91.44 393 VAL A N 1
ATOM 2821 C CA . VAL A 1 393 ? 21.247 -1.287 -49.931 1.00 91.44 393 VAL A CA 1
ATOM 2822 C C . VAL A 1 393 ? 22.614 -0.658 -50.194 1.00 91.44 393 VAL A C 1
ATOM 2824 O O . VAL A 1 393 ? 23.163 -0.801 -51.284 1.00 91.44 393 VAL A O 1
ATOM 2827 N N . THR A 1 394 ? 23.176 0.014 -49.190 1.00 90.19 394 THR A N 1
ATOM 2828 C CA . THR A 1 394 ? 24.555 0.526 -49.220 1.00 90.19 394 THR A CA 1
ATOM 2829 C C . THR A 1 394 ? 25.421 -0.351 -48.324 1.00 90.19 394 THR A C 1
ATOM 2831 O O . THR A 1 394 ? 25.130 -0.496 -47.139 1.00 90.19 394 THR A O 1
ATOM 2834 N N . ALA A 1 395 ? 26.497 -0.916 -48.867 1.00 87.50 395 ALA A N 1
ATOM 2835 C CA . ALA A 1 395 ? 27.462 -1.717 -48.120 1.00 87.50 395 ALA A CA 1
ATOM 2836 C C . ALA A 1 395 ? 28.878 -1.189 -48.364 1.00 87.50 395 ALA A C 1
ATOM 2838 O O . ALA A 1 395 ? 29.207 -0.780 -49.476 1.00 87.50 395 ALA A O 1
ATOM 2839 N N . THR A 1 396 ? 29.722 -1.204 -47.332 1.00 90.31 396 THR A N 1
ATOM 2840 C CA . THR A 1 396 ? 31.138 -0.824 -47.463 1.00 90.31 396 THR A CA 1
ATOM 2841 C C . THR A 1 396 ? 31.961 -1.910 -48.156 1.00 90.31 396 THR A C 1
ATOM 2843 O O . THR A 1 396 ? 32.864 -1.589 -48.923 1.00 90.31 396 THR A O 1
ATOM 2846 N N . THR A 1 397 ? 31.623 -3.184 -47.927 1.00 85.94 397 THR A N 1
ATOM 2847 C CA . THR A 1 397 ? 32.268 -4.343 -48.555 1.00 85.94 397 THR A CA 1
ATOM 2848 C C . THR A 1 397 ? 31.291 -5.519 -48.616 1.00 85.94 397 THR A C 1
ATOM 2850 O O . THR A 1 397 ? 30.560 -5.764 -47.657 1.00 85.94 397 THR A O 1
ATOM 2853 N N . PHE A 1 398 ? 31.324 -6.298 -49.698 1.00 82.94 398 PHE A N 1
ATOM 2854 C CA . PHE A 1 398 ? 30.745 -7.644 -49.741 1.00 82.94 398 PHE A CA 1
ATOM 2855 C C . PHE A 1 398 ? 31.873 -8.669 -49.587 1.00 82.94 398 PHE A C 1
ATOM 2857 O O . PHE A 1 398 ? 32.900 -8.561 -50.251 1.00 82.94 398 PHE A O 1
ATOM 2864 N N . ALA A 1 399 ? 31.708 -9.655 -48.707 1.00 84.25 399 ALA A N 1
ATOM 2865 C CA . ALA A 1 399 ? 32.665 -10.751 -48.573 1.00 84.25 399 ALA A CA 1
ATOM 2866 C C . ALA A 1 399 ? 32.283 -11.894 -49.530 1.00 84.25 399 ALA A C 1
ATOM 2868 O O . ALA A 1 399 ? 31.201 -12.463 -49.400 1.00 84.25 399 ALA A O 1
ATOM 2869 N N . GLY A 1 400 ? 33.160 -12.226 -50.482 1.00 83.12 400 GLY A N 1
ATOM 2870 C CA . GLY A 1 400 ? 32.933 -13.245 -51.516 1.00 83.12 400 GLY A CA 1
ATOM 2871 C C . GLY A 1 400 ? 33.398 -12.774 -52.897 1.00 83.12 400 GLY A C 1
ATOM 2872 O O . GLY A 1 400 ? 33.975 -11.698 -53.019 1.00 83.12 400 GLY A O 1
ATOM 2873 N N . ASP A 1 401 ? 33.146 -13.571 -53.937 1.00 80.94 401 ASP A N 1
ATOM 2874 C CA . ASP A 1 401 ? 33.465 -13.224 -55.334 1.00 80.94 401 ASP A CA 1
ATOM 2875 C C . ASP A 1 401 ? 32.320 -12.491 -56.059 1.00 80.94 401 ASP A C 1
ATOM 2877 O O . ASP A 1 401 ? 32.436 -12.163 -57.237 1.00 80.94 401 ASP A O 1
ATOM 2881 N N . GLY A 1 402 ? 31.200 -12.247 -55.368 1.00 78.44 402 GLY A N 1
ATOM 2882 C CA . GLY A 1 402 ? 30.018 -11.578 -55.916 1.00 78.44 402 GLY A CA 1
ATOM 2883 C C . GLY A 1 402 ? 29.262 -12.383 -56.979 1.00 78.44 402 GLY A C 1
ATOM 2884 O O . GLY A 1 402 ? 28.210 -11.933 -57.418 1.00 78.44 402 GLY A O 1
ATOM 2885 N N . SER A 1 403 ? 29.730 -13.580 -57.353 1.00 79.88 403 SER A N 1
ATOM 2886 C CA . SER A 1 403 ? 29.160 -14.383 -58.445 1.00 79.88 403 SER A CA 1
ATOM 2887 C C . SER A 1 403 ? 27.716 -14.832 -58.189 1.00 79.88 403 SER A C 1
ATOM 2889 O O . SER A 1 403 ? 26.965 -15.086 -59.128 1.00 79.88 403 SER A O 1
ATOM 2891 N N . ALA A 1 404 ? 27.313 -14.898 -56.916 1.00 80.81 404 ALA A N 1
ATOM 2892 C CA . ALA A 1 404 ? 25.956 -15.234 -56.491 1.00 80.81 404 ALA A CA 1
ATOM 2893 C C . ALA A 1 404 ? 24.990 -14.031 -56.474 1.00 80.81 404 ALA A C 1
ATOM 2895 O O . ALA A 1 404 ? 23.787 -14.221 -56.280 1.00 80.81 404 ALA A O 1
ATOM 2896 N N . LEU A 1 405 ? 25.482 -12.800 -56.657 1.00 80.94 405 LEU A N 1
ATOM 2897 C CA . LEU A 1 405 ? 24.623 -11.625 -56.784 1.00 80.94 405 LEU A CA 1
ATOM 2898 C C . LEU A 1 405 ? 24.002 -11.621 -58.183 1.00 80.94 405 LEU A C 1
ATOM 2900 O O . LEU A 1 405 ? 24.695 -11.598 -59.195 1.00 80.94 405 LEU A O 1
ATOM 2904 N N . THR A 1 406 ? 22.676 -11.645 -58.241 1.00 77.94 406 THR A N 1
ATOM 2905 C CA . THR A 1 406 ? 21.904 -11.642 -59.489 1.00 77.94 406 THR A CA 1
ATOM 2906 C C . THR A 1 406 ? 20.919 -10.476 -59.481 1.00 77.94 406 THR A C 1
ATOM 2908 O O . THR A 1 406 ? 20.636 -9.906 -58.429 1.00 77.94 406 THR A O 1
ATOM 2911 N N . GLY A 1 407 ? 20.416 -10.073 -60.652 1.00 75.44 407 GLY A N 1
ATOM 2912 C CA . GLY A 1 407 ? 19.437 -8.982 -60.749 1.00 75.44 407 GLY A CA 1
ATOM 2913 C C . GLY A 1 407 ? 20.001 -7.577 -60.501 1.00 75.44 407 GLY A C 1
ATOM 2914 O O . GLY A 1 407 ? 19.225 -6.636 -60.373 1.00 75.44 407 GLY A O 1
ATOM 2915 N N . ILE A 1 408 ? 21.328 -7.421 -60.462 1.00 80.38 408 ILE A N 1
ATOM 2916 C CA . ILE A 1 408 ? 21.995 -6.116 -60.506 1.00 80.38 408 ILE A CA 1
ATOM 2917 C C . ILE A 1 408 ? 22.099 -5.721 -61.987 1.00 80.38 408 ILE A C 1
ATOM 2919 O O . ILE A 1 408 ? 22.795 -6.415 -62.731 1.00 80.38 408 ILE A O 1
ATOM 2923 N N . PRO A 1 409 ? 21.393 -4.674 -62.454 1.00 70.62 409 PRO A N 1
ATOM 2924 C CA . PRO A 1 409 ? 21.498 -4.249 -63.838 1.00 70.62 409 PRO A CA 1
ATOM 2925 C C . PRO A 1 409 ? 22.921 -3.776 -64.120 1.00 70.62 409 PRO A C 1
ATOM 2927 O O . PRO A 1 409 ? 23.446 -2.903 -63.427 1.00 70.62 409 PRO A O 1
ATOM 2930 N N . ASP A 1 410 ? 23.528 -4.353 -65.150 1.00 68.31 410 ASP A N 1
ATOM 2931 C CA . ASP A 1 410 ? 24.802 -3.892 -65.672 1.00 68.31 410 ASP A CA 1
ATOM 2932 C C . ASP A 1 410 ? 24.573 -2.556 -66.402 1.00 68.31 410 ASP A C 1
ATOM 2934 O O . ASP A 1 410 ? 24.041 -2.529 -67.511 1.00 68.31 410 ASP A O 1
ATOM 2938 N N . ASN A 1 411 ? 24.888 -1.431 -65.751 1.00 63.19 411 ASN A N 1
ATOM 2939 C CA . ASN A 1 411 ? 24.814 -0.100 -66.368 1.00 63.19 411 ASN A CA 1
ATOM 2940 C C . ASN A 1 411 ? 26.134 0.290 -67.058 1.00 63.19 411 ASN A C 1
ATOM 2942 O O . ASN A 1 411 ? 26.404 1.473 -67.274 1.00 63.19 411 ASN A O 1
ATOM 2946 N N . GLN A 1 412 ? 26.989 -0.685 -67.369 1.00 70.94 412 GLN A N 1
ATOM 2947 C CA . GLN A 1 412 ? 28.213 -0.418 -68.105 1.00 70.94 412 GLN A CA 1
ATOM 2948 C C . GLN A 1 412 ? 27.875 -0.097 -69.555 1.00 70.94 412 GLN A C 1
ATOM 2950 O O . GLN A 1 412 ? 27.275 -0.891 -70.282 1.00 70.94 412 GLN A O 1
ATOM 2955 N N . THR A 1 413 ? 28.310 1.073 -70.010 1.00 69.25 413 THR A N 1
ATOM 2956 C CA . THR A 1 413 ? 28.244 1.391 -71.434 1.00 69.25 413 THR A CA 1
ATOM 2957 C C . THR A 1 413 ? 29.357 0.622 -72.144 1.00 69.25 413 THR A C 1
ATOM 2959 O O . THR A 1 413 ? 30.537 0.933 -71.975 1.00 69.25 413 THR A O 1
ATOM 2962 N N . LEU A 1 414 ? 28.997 -0.382 -72.946 1.00 76.12 414 LEU A N 1
ATOM 2963 C CA . LEU A 1 414 ? 29.932 -1.011 -73.879 1.00 76.12 414 LEU A CA 1
ATOM 2964 C C . LEU A 1 414 ? 30.196 -0.042 -75.034 1.00 76.12 414 LEU A C 1
ATOM 2966 O O . LEU A 1 414 ? 29.267 0.398 -75.711 1.00 76.12 414 LEU A O 1
ATOM 2970 N N . SER A 1 415 ? 31.466 0.274 -75.278 1.00 75.00 415 SER A N 1
ATOM 2971 C CA . SER A 1 415 ? 31.879 1.131 -76.389 1.00 75.00 415 SER A CA 1
ATOM 2972 C C . SER A 1 415 ? 32.900 0.412 -77.261 1.00 75.00 415 SER A C 1
ATOM 2974 O O . SER A 1 415 ? 33.892 -0.118 -76.761 1.00 75.00 415 SER A O 1
ATOM 2976 N N . LEU A 1 416 ? 32.656 0.387 -78.572 1.00 79.38 416 LEU A N 1
ATOM 2977 C CA . LEU A 1 416 ? 33.566 -0.174 -79.566 1.00 79.38 416 LEU A CA 1
ATOM 2978 C C . LEU A 1 416 ? 34.306 0.963 -80.275 1.00 79.38 416 LEU A C 1
ATOM 2980 O O . LEU A 1 416 ? 33.682 1.841 -80.870 1.00 79.38 416 LEU A O 1
ATOM 2984 N N . SER A 1 417 ? 35.638 0.916 -80.255 1.00 78.62 417 SER A N 1
ATOM 2985 C CA . SER A 1 417 ? 36.489 1.817 -81.037 1.00 78.62 417 SER A CA 1
ATOM 2986 C C . SER A 1 417 ? 37.550 1.007 -81.777 1.00 78.62 417 SER A C 1
ATOM 2988 O O . SER A 1 417 ? 38.405 0.368 -81.161 1.00 78.62 417 SER A O 1
ATOM 2990 N N . GLY A 1 418 ? 37.478 0.991 -83.112 1.00 82.00 418 GLY A N 1
ATOM 2991 C CA . GLY A 1 418 ? 38.318 0.121 -83.941 1.00 82.00 418 GLY A CA 1
ATOM 2992 C C . GLY A 1 418 ? 38.083 -1.361 -83.623 1.00 82.00 418 GLY A C 1
ATOM 2993 O O . GLY A 1 418 ? 36.952 -1.834 -83.695 1.00 82.00 418 GLY A O 1
ATOM 2994 N N . THR A 1 419 ? 39.148 -2.081 -83.255 1.00 79.75 419 THR A N 1
ATOM 2995 C CA . THR A 1 419 ? 39.115 -3.504 -82.860 1.00 79.75 419 THR A CA 1
ATOM 2996 C C . THR A 1 419 ? 39.101 -3.717 -81.341 1.00 79.75 419 THR A C 1
ATOM 2998 O O . THR A 1 419 ? 39.410 -4.812 -80.879 1.00 79.75 419 THR A O 1
ATOM 3001 N N . THR A 1 420 ? 38.787 -2.694 -80.542 1.00 74.62 420 THR A N 1
ATOM 3002 C CA . THR A 1 420 ? 38.791 -2.792 -79.074 1.00 74.62 420 THR A CA 1
ATOM 3003 C C . THR A 1 420 ? 37.392 -2.562 -78.528 1.00 74.62 420 THR A C 1
ATOM 3005 O O . THR A 1 420 ? 36.827 -1.479 -78.700 1.00 74.62 420 THR A O 1
ATOM 3008 N N . LEU A 1 421 ? 36.851 -3.569 -77.839 1.00 80.12 421 LEU A N 1
ATOM 3009 C CA . LEU A 1 421 ? 35.655 -3.414 -77.019 1.00 80.12 421 LEU A CA 1
ATOM 3010 C C . LEU A 1 421 ? 36.079 -2.958 -75.622 1.00 80.12 421 LEU A C 1
ATOM 3012 O O . LEU A 1 421 ? 36.790 -3.680 -74.920 1.00 80.12 421 LEU A O 1
ATOM 3016 N N . SER A 1 422 ? 35.640 -1.769 -75.227 1.00 74.38 422 SER A N 1
ATOM 3017 C CA . SER A 1 422 ? 35.933 -1.173 -73.926 1.00 74.38 422 SER A CA 1
ATOM 3018 C C . SER A 1 422 ? 34.694 -1.192 -73.037 1.00 74.38 422 SER A C 1
ATOM 3020 O O . SER A 1 422 ? 33.601 -0.820 -73.468 1.00 74.38 422 SER A O 1
ATOM 3022 N N . ILE A 1 423 ? 34.892 -1.597 -71.786 1.00 78.56 423 ILE A N 1
ATOM 3023 C CA . ILE A 1 423 ? 33.911 -1.523 -70.703 1.00 78.56 423 ILE A CA 1
ATOM 3024 C C . ILE A 1 423 ? 34.318 -0.337 -69.821 1.00 78.56 423 ILE A C 1
ATOM 3026 O O . ILE A 1 423 ? 35.506 -0.119 -69.575 1.00 78.56 423 ILE A O 1
ATOM 3030 N N . GLN A 1 424 ? 33.344 0.459 -69.381 1.00 66.56 424 GLN A N 1
ATOM 3031 C CA . GLN A 1 424 ? 33.558 1.759 -68.735 1.00 66.56 424 GLN A CA 1
ATOM 3032 C C . GLN A 1 424 ? 34.434 1.712 -67.459 1.00 66.56 424 GLN A C 1
ATOM 3034 O O . GLN A 1 424 ? 35.104 2.699 -67.165 1.00 66.56 424 GLN A O 1
ATOM 3039 N N . ASP A 1 425 ? 34.567 0.555 -66.802 1.00 64.50 425 ASP A N 1
ATOM 3040 C CA . ASP A 1 425 ? 35.472 0.346 -65.654 1.00 64.50 425 ASP A CA 1
ATOM 3041 C C . ASP A 1 425 ? 36.916 -0.060 -66.028 1.00 64.50 425 ASP A C 1
ATOM 3043 O O . ASP A 1 425 ? 37.667 -0.589 -65.210 1.00 64.50 425 ASP A O 1
ATOM 3047 N N . GLY A 1 426 ? 37.346 0.188 -67.269 1.00 57.22 426 GLY A N 1
ATOM 3048 C CA . GLY A 1 426 ? 38.749 0.044 -67.684 1.00 57.22 426 GLY A CA 1
ATOM 3049 C C . GLY A 1 426 ? 39.169 -1.369 -68.098 1.00 57.22 426 GLY A C 1
ATOM 3050 O O . GLY A 1 426 ? 40.304 -1.568 -68.534 1.00 57.22 426 GLY A O 1
ATOM 3051 N N . ASN A 1 427 ? 38.253 -2.337 -68.048 1.00 68.50 427 ASN A N 1
ATOM 3052 C CA . ASN A 1 427 ? 38.442 -3.629 -68.699 1.00 68.50 427 ASN A CA 1
ATOM 3053 C C . ASN A 1 427 ? 38.216 -3.473 -70.209 1.00 68.50 427 ASN A C 1
ATOM 3055 O O . ASN A 1 427 ? 37.201 -2.930 -70.646 1.00 68.50 427 ASN A O 1
ATOM 3059 N N . SER A 1 428 ? 39.154 -3.955 -71.023 1.00 71.69 428 SER A N 1
ATOM 3060 C CA . SER A 1 428 ? 39.014 -3.975 -72.481 1.00 71.69 428 SER A CA 1
ATOM 3061 C C . SER A 1 428 ? 39.349 -5.353 -73.033 1.00 71.69 428 SER A C 1
ATOM 3063 O O . SER A 1 428 ? 40.232 -6.045 -72.524 1.00 71.69 428 SER A O 1
ATOM 3065 N N . VAL A 1 429 ? 38.624 -5.756 -74.074 1.00 76.88 429 VAL A N 1
ATOM 3066 C CA . VAL A 1 429 ? 38.885 -6.981 -74.829 1.00 76.88 429 VAL A CA 1
ATOM 3067 C C . VAL A 1 429 ? 39.392 -6.574 -76.207 1.00 76.88 429 VAL A C 1
ATOM 3069 O O . VAL A 1 429 ? 38.723 -5.847 -76.944 1.00 76.88 429 VAL A O 1
ATOM 3072 N N . ASN A 1 430 ? 40.593 -7.037 -76.552 1.00 76.31 430 ASN A N 1
ATOM 3073 C CA . ASN A 1 430 ? 41.150 -6.852 -77.885 1.00 76.31 430 ASN A CA 1
ATOM 3074 C C . ASN A 1 430 ? 40.540 -7.883 -78.845 1.00 76.31 430 ASN A C 1
ATOM 3076 O O . ASN A 1 430 ? 40.743 -9.084 -78.677 1.00 76.31 430 ASN A O 1
ATOM 3080 N N . LEU A 1 431 ? 39.821 -7.405 -79.859 1.00 78.88 431 LEU A N 1
ATOM 3081 C CA . LEU A 1 431 ? 39.135 -8.221 -80.861 1.00 78.88 431 LEU A CA 1
ATOM 3082 C C . LEU A 1 431 ? 39.965 -8.421 -82.138 1.00 78.88 431 LEU A C 1
ATOM 3084 O O . LEU A 1 431 ? 39.495 -9.068 -83.065 1.00 78.88 431 LEU A O 1
ATOM 3088 N N . ALA A 1 432 ? 41.197 -7.903 -82.207 1.00 77.50 432 ALA A N 1
ATOM 3089 C CA . ALA A 1 432 ? 42.023 -7.941 -83.421 1.00 77.50 432 ALA A CA 1
ATOM 3090 C C . ALA A 1 432 ? 42.372 -9.360 -83.920 1.00 77.50 432 ALA A C 1
ATOM 3092 O O . ALA A 1 432 ? 42.827 -9.505 -85.050 1.00 77.50 432 ALA A O 1
ATOM 3093 N N . GLY A 1 433 ? 42.193 -10.390 -83.085 1.00 68.88 433 GLY A N 1
ATOM 3094 C CA . GLY A 1 433 ? 42.408 -11.798 -83.438 1.00 68.88 433 GLY A CA 1
ATOM 3095 C C . GLY A 1 433 ? 41.129 -12.610 -83.668 1.00 68.88 433 GLY A C 1
ATOM 3096 O O . GLY A 1 433 ? 41.230 -13.816 -83.877 1.00 68.88 433 GLY A O 1
ATOM 3097 N N . ILE A 1 434 ? 39.943 -11.996 -83.588 1.00 73.19 434 ILE A N 1
ATOM 3098 C CA . ILE A 1 434 ? 38.685 -12.664 -83.939 1.00 73.19 434 ILE A CA 1
ATOM 3099 C C . ILE A 1 434 ? 38.548 -12.581 -85.456 1.00 73.19 434 ILE A C 1
ATOM 3101 O O . ILE A 1 434 ? 38.332 -11.506 -86.013 1.00 73.19 434 ILE A O 1
ATOM 3105 N N . ASP A 1 435 ? 38.739 -13.721 -86.110 1.00 64.88 435 ASP A N 1
ATOM 3106 C CA . ASP A 1 435 ? 38.512 -13.882 -87.540 1.00 64.88 435 ASP A CA 1
ATOM 3107 C C . ASP A 1 435 ? 37.049 -13.542 -87.868 1.00 64.88 435 ASP A C 1
ATOM 3109 O O . ASP A 1 435 ? 36.129 -14.002 -87.189 1.00 64.88 435 ASP A O 1
ATOM 3113 N N . THR A 1 436 ? 36.844 -12.683 -88.865 1.00 64.12 436 THR A N 1
ATOM 3114 C CA . THR A 1 436 ? 35.507 -12.210 -89.268 1.00 64.12 436 THR A CA 1
ATOM 3115 C C . THR A 1 436 ? 34.949 -12.979 -90.464 1.00 64.12 436 THR A C 1
ATOM 3117 O O . THR A 1 436 ? 33.857 -12.649 -90.919 1.00 64.12 436 THR A O 1
ATOM 3120 N N . ASP A 1 437 ? 35.647 -14.018 -90.935 1.00 66.56 437 ASP A N 1
ATOM 3121 C CA . ASP A 1 437 ? 35.189 -14.866 -92.035 1.00 66.56 437 ASP A CA 1
ATOM 3122 C C . ASP A 1 437 ? 34.503 -16.154 -91.538 1.00 66.56 437 ASP A C 1
ATOM 3124 O O . ASP A 1 437 ? 35.141 -17.148 -91.183 1.00 66.56 437 ASP A O 1
ATOM 3128 N N . THR A 1 438 ? 33.169 -16.148 -91.606 1.00 52.03 438 THR A N 1
ATOM 3129 C CA . THR A 1 438 ? 32.381 -17.270 -92.153 1.00 52.03 438 THR A CA 1
ATOM 3130 C C . THR A 1 438 ? 31.313 -16.733 -93.080 1.00 52.03 438 THR A C 1
ATOM 3132 O O . THR A 1 438 ? 30.578 -15.825 -92.622 1.00 52.03 438 THR A O 1
#

pLDDT: mean 83.59, std 14.31, range [41.72, 98.12]